Protein AF-0000000078810007 (afdb_homodimer)

Sequence (672 aa):
MSKPQITIKDIARELGVSPSTVSRALKDNPDISQETRNAVHTYAREHNYKPNALALNLRTSRSNTIGVIIPQLVHHFFSCVLSGIEETASQAGYNILVAQSNEKYEQEVKIVHSFQAARVCGVIASLAKDTSQYDHYQELLDNNIPIVFYDRICTGINTERVVVDDYAGSFSAVEYMIQTGCKRIFFYSAAPHLEISKNRRNGYLDAMKKYKIPVDESMIKLCDTREQAIAITPDILEREDRPDGFFAINDETASGILYSCKLVGLKVPDEVSICGFTDGAIAQSTDPKLTTVEQHGEEVGKSAIHILIDKIEENPNTKSANKIVRTNLVVRGTTKMSKPQITIKDIARELGVSPSTVSRALKDNPDISQETRNAVHTYAREHNYKPNALALNLRTSRSNTIGVIIPQLVHHFFSCVLSGIEETASQAGYNILVAQSNEKYEQEVKIVHSFQAARVCGVIASLAKDTSQYDHYQELLDNNIPIVFYDRICTGINTERVVVDDYAGSFSAVEYMIQTGCKRIFFYSAAPHLEISKNRRNGYLDAMKKYKIPVDESMIKLCDTREQAIAITPDILEREDRPDGFFAINDETASGILYSCKLVGLKVPDEVSICGFTDGAIAQSTDPKLTTVEQHGEEVGKSAIHILIDKIEENPNTKSANKIVRTNLVVRGTTK

Structure (mmCIF, N/CA/C/O backbone):
data_AF-0000000078810007-model_v1
#
loop_
_entity.id
_entity.type
_entity.pdbx_description
1 polymer 'HTH lacI-type domain-containing protein'
#
loop_
_atom_site.group_PDB
_atom_site.id
_atom_site.type_symbol
_atom_site.label_atom_id
_atom_site.label_alt_id
_atom_site.label_comp_id
_atom_site.label_asym_id
_atom_site.label_entity_id
_atom_site.label_seq_id
_atom_site.pdbx_PDB_ins_code
_atom_site.Cartn_x
_atom_site.Cartn_y
_atom_site.Cartn_z
_atom_site.occupancy
_atom_site.B_iso_or_equiv
_atom_site.auth_seq_id
_atom_site.auth_comp_id
_atom_site.auth_asym_id
_atom_site.auth_atom_id
_atom_site.pdbx_PDB_model_num
ATOM 1 N N . MET A 1 1 ? -22.734 36.719 15.43 1 28.27 1 MET A N 1
ATOM 2 C CA . MET A 1 1 ? -21.391 36.906 15.977 1 28.27 1 MET A CA 1
ATOM 3 C C . MET A 1 1 ? -20.812 35.594 16.5 1 28.27 1 MET A C 1
ATOM 5 O O . MET A 1 1 ? -21.422 34.938 17.344 1 28.27 1 MET A O 1
ATOM 9 N N . SER A 1 2 ? -20.078 34.906 15.727 1 35.31 2 SER A N 1
ATOM 10 C CA . SER A 1 2 ? -19.531 33.594 16.156 1 35.31 2 SER A CA 1
ATOM 11 C C . SER A 1 2 ? -18.859 33.719 17.516 1 35.31 2 SER A C 1
ATOM 13 O O . SER A 1 2 ? -18.141 34.688 17.781 1 35.31 2 SER A O 1
ATOM 15 N N . LYS A 1 3 ? -19.344 33.281 18.516 1 47.84 3 LYS A N 1
ATOM 16 C CA . LYS A 1 3 ? -18.875 33.406 19.891 1 47.84 3 LYS A CA 1
ATOM 17 C C . LYS A 1 3 ? -17.375 33.156 20 1 47.84 3 LYS A C 1
ATOM 19 O O . LYS A 1 3 ? -16.875 32.156 19.438 1 47.84 3 LYS A O 1
ATOM 24 N N . PRO A 1 4 ? -16.578 34.125 20.266 1 48.91 4 PRO A N 1
ATOM 25 C CA . PRO A 1 4 ? -15.133 33.938 20.406 1 48.91 4 PRO A CA 1
ATOM 26 C C . PRO A 1 4 ? -14.781 32.688 21.234 1 48.91 4 PRO A C 1
ATOM 28 O O . PRO A 1 4 ? -15.531 32.312 22.141 1 48.91 4 PRO A O 1
ATOM 31 N N . GLN A 1 5 ? -14.102 31.781 20.719 1 56.25 5 GLN A N 1
ATOM 32 C CA . GLN A 1 5 ? -13.641 30.609 21.484 1 56.25 5 GLN A CA 1
ATOM 33 C C . GLN A 1 5 ? -12.992 31.031 22.797 1 56.25 5 GLN A C 1
ATOM 35 O O . GLN A 1 5 ? -12.203 31.984 22.828 1 56.25 5 GLN A O 1
ATOM 40 N N . ILE A 1 6 ? -13.508 30.641 23.953 1 70.69 6 ILE A N 1
ATOM 41 C CA . ILE A 1 6 ? -12.992 30.922 25.281 1 70.69 6 ILE A CA 1
ATOM 42 C C . ILE A 1 6 ? -11.508 30.578 25.344 1 70.69 6 ILE A C 1
ATOM 44 O O . ILE A 1 6 ? -11.07 29.562 24.781 1 70.69 6 ILE A O 1
ATOM 48 N N . THR A 1 7 ? -10.617 31.5 25.719 1 72.56 7 THR A N 1
ATOM 49 C CA . THR A 1 7 ? -9.18 31.312 25.859 1 72.56 7 THR A CA 1
ATOM 50 C C . THR A 1 7 ? -8.797 31.047 27.312 1 72.56 7 THR A C 1
ATOM 52 O O . THR A 1 7 ? -9.641 31.125 28.203 1 72.56 7 THR A O 1
ATOM 55 N N . ILE A 1 8 ? -7.535 30.609 27.375 1 79.44 8 ILE A N 1
ATOM 56 C CA . ILE A 1 8 ? -6.992 30.422 28.719 1 79.44 8 ILE A CA 1
ATOM 57 C C . ILE A 1 8 ? -7.133 31.719 29.516 1 79.44 8 ILE A C 1
ATOM 59 O O . ILE A 1 8 ? -7.43 31.672 30.719 1 79.44 8 ILE A O 1
ATOM 63 N N . LYS A 1 9 ? -6.992 32.875 28.797 1 80 9 LYS A N 1
ATOM 64 C CA . LYS A 1 9 ? -7.09 34.156 29.469 1 80 9 LYS A CA 1
ATOM 65 C C . LYS A 1 9 ? -8.516 34.406 29.953 1 80 9 LYS A C 1
ATOM 67 O O . LYS A 1 9 ? -8.719 34.969 31.031 1 80 9 LYS A O 1
ATOM 72 N N . ASP A 1 10 ? -9.406 33.906 29.172 1 82 10 ASP A N 1
ATOM 73 C CA . ASP A 1 10 ? -10.805 34.062 29.562 1 82 10 ASP A CA 1
ATOM 74 C C . ASP A 1 10 ? -11.133 33.219 30.797 1 82 10 ASP A C 1
ATOM 76 O O . ASP A 1 10 ? -11.82 33.688 31.703 1 82 10 ASP A O 1
ATOM 80 N N . ILE A 1 11 ? -10.617 32.062 30.719 1 85.69 11 ILE A N 1
ATOM 81 C CA . ILE A 1 11 ? -10.828 31.156 31.844 1 85.69 11 ILE A CA 1
ATOM 82 C C . ILE A 1 11 ? -10.188 31.75 33.094 1 85.69 11 ILE A C 1
ATOM 84 O O . ILE A 1 11 ? -10.797 31.75 34.188 1 85.69 11 ILE A O 1
ATOM 88 N N . ALA A 1 12 ? -9.031 32.219 32.938 1 87.31 12 ALA A N 1
ATOM 89 C CA . ALA A 1 12 ? -8.289 32.844 34.031 1 87.31 12 ALA A CA 1
ATOM 90 C C . ALA A 1 12 ? -9.062 34 34.625 1 87.31 12 ALA A C 1
ATOM 92 O O . ALA A 1 12 ? -9.18 34.125 35.844 1 87.31 12 ALA A O 1
ATOM 93 N N . ARG A 1 13 ? -9.578 34.781 33.812 1 86.88 13 ARG A N 1
ATOM 94 C CA . ARG A 1 13 ? -10.336 35.969 34.219 1 86.88 13 ARG A CA 1
ATOM 95 C C . ARG A 1 13 ? -11.586 35.562 35 1 86.88 13 ARG A C 1
ATOM 97 O O . ARG A 1 13 ? -11.898 36.125 36.031 1 86.88 13 ARG A O 1
ATOM 104 N N . GLU A 1 14 ? -12.172 34.562 34.438 1 87.62 14 GLU A N 1
ATOM 105 C CA . GLU A 1 14 ? -13.438 34.125 35.031 1 87.62 14 GLU A CA 1
ATOM 106 C C . GLU A 1 14 ? -13.219 33.5 36.406 1 87.62 14 GLU A C 1
ATOM 108 O O . GLU A 1 14 ? -14.016 33.688 37.312 1 87.62 14 GLU A O 1
ATOM 113 N N . LEU A 1 15 ? -12.211 32.75 36.469 1 88.88 15 LEU A N 1
ATOM 114 C CA . LEU A 1 15 ? -11.977 31.984 37.719 1 88.88 15 LEU A CA 1
ATOM 115 C C . LEU A 1 15 ? -11.086 32.75 38.656 1 88.88 15 LEU A C 1
ATOM 117 O O . LEU A 1 15 ? -10.852 32.312 39.781 1 88.88 15 LEU A O 1
ATOM 121 N N . GLY A 1 16 ? -10.617 33.906 38.219 1 89.44 16 GLY A N 1
ATOM 122 C CA . GLY A 1 16 ? -9.797 34.781 39.062 1 89.44 16 GLY A CA 1
ATOM 123 C C . GLY A 1 16 ? -8.422 34.188 39.344 1 89.44 16 GLY A C 1
ATOM 124 O O . GLY A 1 16 ? -7.902 34.312 40.469 1 89.44 16 GLY A O 1
ATOM 125 N N . VAL A 1 17 ? -7.926 33.438 38.438 1 88.25 17 VAL A N 1
ATOM 126 C CA . VAL A 1 17 ? -6.582 32.875 38.562 1 88.25 17 VAL A CA 1
ATOM 127 C C . VAL A 1 17 ? -5.734 33.312 37.375 1 88.25 17 VAL A C 1
ATOM 129 O O . VAL A 1 17 ? -6.246 33.938 36.438 1 88.25 17 VAL A O 1
ATOM 132 N N . SER A 1 18 ? -4.414 33.188 37.469 1 83.38 18 SER A N 1
ATOM 133 C CA . SER A 1 18 ? -3.535 33.562 36.375 1 8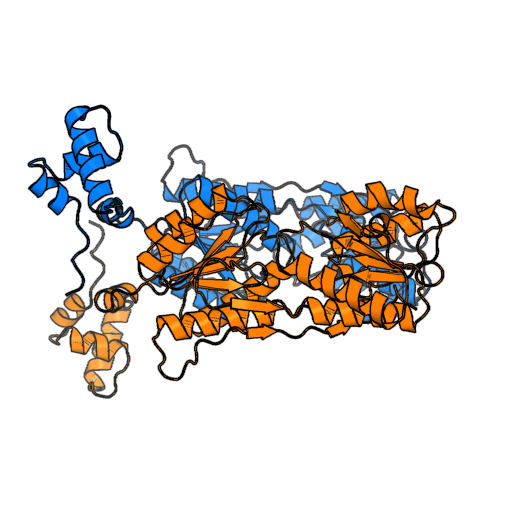3.38 18 SER A CA 1
ATOM 134 C C . SER A 1 18 ? -3.68 32.625 35.188 1 83.38 18 SER A C 1
ATOM 136 O O . SER A 1 18 ? -4.059 31.469 35.375 1 83.38 18 SER A O 1
ATOM 138 N N . PRO A 1 19 ? -3.371 33.094 33.969 1 83.5 19 PRO A N 1
ATOM 139 C CA . PRO A 1 19 ? -3.391 32.188 32.781 1 83.5 19 PRO A CA 1
ATOM 140 C C . PRO A 1 19 ? -2.441 31 32.938 1 83.5 19 PRO A C 1
ATOM 142 O O . PRO A 1 19 ? -2.764 29.891 32.5 1 83.5 19 PRO A O 1
ATOM 145 N N . SER A 1 20 ? -1.337 31.25 33.656 1 81.06 20 SER A N 1
ATOM 146 C CA . SER A 1 20 ? -0.39 30.172 33.906 1 81.06 20 SER A CA 1
ATOM 147 C C . SER A 1 20 ? -1 29.109 34.844 1 81.06 20 SER A C 1
ATOM 149 O O . SER A 1 20 ? -0.786 27.922 34.625 1 81.06 20 SER A O 1
ATOM 151 N N . THR A 1 21 ? -1.741 29.531 35.719 1 82.75 21 THR A N 1
ATOM 152 C CA . THR A 1 21 ? -2.406 28.625 36.656 1 82.75 21 THR A CA 1
ATOM 153 C C . THR A 1 21 ? -3.461 27.797 35.938 1 82.75 21 THR A C 1
ATOM 155 O O . THR A 1 21 ? -3.588 26.594 36.188 1 82.75 21 THR A O 1
ATOM 158 N N . VAL A 1 22 ? -4.176 28.422 35 1 84.62 22 VAL A N 1
ATOM 159 C CA . VAL A 1 22 ? -5.176 27.703 34.188 1 84.62 22 VAL A CA 1
ATOM 160 C C . VAL A 1 22 ? -4.496 26.641 33.344 1 84.62 22 VAL A C 1
ATOM 162 O O . VAL A 1 22 ? -4.938 25.484 33.312 1 84.62 22 VAL A O 1
ATOM 165 N N . SER A 1 23 ? -3.438 26.984 32.75 1 80.06 23 SER A N 1
ATOM 166 C CA . SER A 1 23 ? -2.693 26.078 31.875 1 80.06 23 SER A CA 1
ATOM 167 C C . SER A 1 23 ? -2.184 24.859 32.656 1 80.06 23 SER A C 1
ATOM 169 O O . SER A 1 23 ? -2.332 23.719 32.219 1 80.06 23 SER A O 1
ATOM 171 N N . ARG A 1 24 ? -1.684 25.172 33.812 1 79.88 24 ARG A N 1
ATOM 172 C CA . ARG A 1 24 ? -1.142 24.109 34.656 1 79.88 24 ARG A CA 1
ATOM 173 C C . ARG A 1 24 ? -2.258 23.25 35.25 1 79.88 24 ARG A C 1
ATOM 175 O O . ARG A 1 24 ? -2.105 22.031 35.375 1 79.88 24 ARG A O 1
ATOM 182 N N . ALA A 1 25 ? -3.326 23.828 35.469 1 84 25 ALA A N 1
ATOM 183 C CA . ALA A 1 25 ? -4.473 23.094 36 1 84 25 ALA A CA 1
ATOM 184 C C . ALA A 1 25 ? -5.055 22.156 34.969 1 84 25 ALA A C 1
ATOM 186 O O . ALA A 1 25 ? -5.398 21 35.281 1 84 25 ALA A O 1
ATOM 187 N N . LEU A 1 26 ? -5.062 22.609 33.75 1 80.88 26 LEU A N 1
ATOM 188 C CA . LEU A 1 26 ? -5.617 21.812 32.656 1 80.88 26 LEU A CA 1
ATOM 189 C C . LEU A 1 26 ? -4.742 20.594 32.375 1 80.88 26 LEU A C 1
ATOM 191 O O . LEU A 1 26 ? -5.234 19.562 31.922 1 80.88 26 LEU A O 1
ATOM 195 N N . LYS A 1 27 ? -3.42 20.688 32.781 1 75.69 27 LYS A N 1
ATOM 196 C CA . LYS A 1 27 ? -2.459 19.594 32.625 1 75.69 27 LYS A CA 1
ATOM 197 C C . LYS A 1 27 ? -2.326 18.781 33.906 1 75.69 27 LYS A C 1
ATOM 199 O O . LYS A 1 27 ? -1.362 18.031 34.062 1 75.69 27 LYS A O 1
ATOM 204 N N . ASP A 1 28 ? -3.145 19.094 34.75 1 79.94 28 ASP A N 1
ATOM 205 C CA . ASP A 1 28 ? -3.225 18.406 36.062 1 79.94 28 ASP A CA 1
ATOM 206 C C . ASP A 1 28 ? -1.906 18.516 36.812 1 79.94 28 ASP A C 1
ATOM 208 O O . ASP A 1 28 ? -1.461 17.562 37.438 1 79.94 28 ASP A O 1
ATOM 212 N N . ASN A 1 29 ? -1.284 19.625 36.719 1 78.81 29 ASN A N 1
ATOM 213 C CA . ASN A 1 29 ? -0.06 19.891 37.469 1 78.81 29 ASN A CA 1
ATOM 214 C C . ASN A 1 29 ? -0.282 19.75 39 1 78.81 29 ASN A C 1
ATOM 216 O O . ASN A 1 29 ? -1.174 20.391 39.531 1 78.81 29 ASN A O 1
ATOM 220 N N . PRO A 1 30 ? 0.448 18.969 39.594 1 81.19 30 PRO A N 1
ATOM 221 C CA . PRO A 1 30 ? 0.241 18.703 41.031 1 81.19 30 PRO A CA 1
ATOM 222 C C . PRO A 1 30 ? 0.468 19.938 41.906 1 81.19 30 PRO A C 1
ATOM 224 O O . PRO A 1 30 ? 0.004 19.984 43.031 1 81.19 30 PRO A O 1
ATOM 227 N N . ASP A 1 31 ? 1.117 20.875 41.438 1 83 31 ASP A N 1
ATOM 228 C CA . ASP A 1 31 ? 1.417 22.078 42.25 1 83 31 ASP A CA 1
ATOM 229 C C . ASP A 1 31 ? 0.19 22.969 42.344 1 83 31 ASP A C 1
ATOM 231 O O . ASP A 1 31 ? 0.184 23.922 43.156 1 83 31 ASP A O 1
ATOM 235 N N . ILE A 1 32 ? -0.771 22.672 41.594 1 84.94 32 ILE A N 1
ATOM 236 C CA . ILE A 1 32 ? -2.016 23.422 41.625 1 84.94 32 ILE A CA 1
ATOM 237 C C . ILE A 1 32 ? -3.023 22.719 42.531 1 84.94 32 ILE A C 1
ATOM 239 O O . ILE A 1 32 ? -3.148 21.5 42.5 1 84.94 32 ILE A O 1
ATOM 243 N N . SER A 1 33 ? -3.672 23.469 43.438 1 88.06 33 SER A N 1
ATOM 244 C CA . SER A 1 33 ? -4.617 22.891 44.406 1 88.06 33 SER A CA 1
ATOM 245 C C . SER A 1 33 ? -5.719 22.109 43.688 1 88.06 33 SER A C 1
ATOM 247 O O . SER A 1 33 ? -6.102 22.453 42.562 1 88.06 33 SER A O 1
ATOM 249 N N . GLN A 1 34 ? -6.188 21.125 44.281 1 88.06 34 GLN A N 1
ATOM 250 C CA . GLN A 1 34 ? -7.234 20.281 43.719 1 88.06 34 GLN A CA 1
ATOM 251 C C . GLN A 1 34 ? -8.492 21.094 43.406 1 88.06 34 GLN A C 1
ATOM 253 O O . GLN A 1 34 ? -9.164 20.859 42.406 1 88.06 34 GLN A O 1
ATOM 258 N N . GLU A 1 35 ? -8.781 21.969 44.312 1 86.75 35 GLU A N 1
ATOM 259 C CA . GLU A 1 35 ? -9.953 22.812 44.156 1 86.75 35 GLU A CA 1
ATOM 260 C C . GLU A 1 35 ? -9.867 23.641 42.844 1 86.75 35 GLU A C 1
ATOM 262 O O . GLU A 1 35 ? -10.836 23.703 42.094 1 86.75 35 GLU A O 1
ATOM 267 N N . THR A 1 36 ? -8.703 24.188 42.594 1 88.81 36 THR A N 1
ATOM 268 C CA . THR A 1 36 ? -8.492 25 41.406 1 88.81 36 THR A CA 1
ATOM 269 C C . THR A 1 36 ? -8.523 24.156 40.156 1 88.81 36 THR A C 1
ATOM 271 O O . THR A 1 36 ? -9.109 24.547 39.156 1 88.81 36 THR A O 1
ATOM 274 N N . ARG A 1 37 ? -7.953 23.047 40.156 1 89.12 37 ARG A N 1
ATOM 275 C CA . ARG A 1 37 ? -7.961 22.125 39.031 1 89.12 37 ARG A CA 1
ATOM 276 C C . ARG A 1 37 ? -9.383 21.734 38.625 1 89.12 37 ARG A C 1
ATOM 278 O O . ARG A 1 37 ? -9.75 21.781 37.469 1 89.12 37 ARG A O 1
ATOM 285 N N . ASN A 1 38 ? -10.133 21.422 39.688 1 88.25 38 ASN A N 1
ATOM 286 C CA . ASN A 1 38 ? -11.523 21.031 39.469 1 88.25 38 ASN A CA 1
ATOM 287 C C . ASN A 1 38 ? -12.32 22.172 38.844 1 88.25 38 ASN A C 1
ATOM 289 O O . ASN A 1 38 ? -13.109 21.953 37.938 1 88.25 38 ASN A O 1
ATOM 293 N N . ALA A 1 39 ? -12.156 23.344 39.406 1 87.56 39 ALA A N 1
ATOM 294 C CA . ALA A 1 39 ? -12.875 24.516 38.906 1 87.56 39 ALA A CA 1
ATOM 295 C C . ALA A 1 39 ? -12.539 24.797 37.438 1 87.56 39 ALA A C 1
ATOM 297 O O . ALA A 1 39 ? -13.422 25.078 36.625 1 87.56 39 ALA A O 1
ATOM 298 N N . VAL A 1 40 ? -11.242 24.656 37.125 1 87.75 40 VAL A N 1
ATOM 299 C CA . VAL A 1 40 ? -10.773 24.906 35.75 1 87.75 40 VAL A CA 1
ATOM 300 C C . VAL A 1 40 ? -11.344 23.859 34.812 1 87.75 40 VAL A C 1
ATOM 302 O O . VAL A 1 40 ? -11.859 24.203 33.75 1 87.75 40 VAL A O 1
ATOM 305 N N . HIS A 1 41 ? -11.289 22.656 35.219 1 85 41 HIS A N 1
ATOM 306 C CA . HIS A 1 41 ? -11.797 21.578 34.375 1 85 41 HIS A CA 1
ATOM 307 C C . HIS A 1 41 ? -13.305 21.688 34.188 1 85 41 HIS A C 1
ATOM 309 O O . HIS A 1 41 ? -13.82 21.453 33.094 1 85 41 HIS A O 1
ATOM 315 N N . THR A 1 42 ? -14 21.953 35.312 1 84 42 THR A N 1
ATOM 316 C CA . THR A 1 42 ? -15.445 22.125 35.25 1 84 42 THR A CA 1
ATOM 317 C C . THR A 1 42 ? -15.82 23.25 34.281 1 84 42 THR A C 1
ATOM 319 O O . THR A 1 42 ? -16.688 23.078 33.406 1 84 42 THR A O 1
ATOM 322 N N . TYR A 1 43 ? -15.133 24.375 34.344 1 83.69 43 TYR A N 1
ATOM 323 C CA . TYR A 1 43 ? -15.391 25.516 33.5 1 83.69 43 TYR A CA 1
ATOM 324 C C . TYR A 1 43 ? -15.078 25.172 32.031 1 83.69 43 TYR A C 1
ATOM 326 O O . TYR A 1 43 ? -15.836 25.516 31.125 1 83.69 43 TYR A O 1
ATOM 334 N N . ALA A 1 44 ? -13.961 24.531 31.859 1 79.75 44 ALA A N 1
ATOM 335 C CA . ALA A 1 44 ? -13.539 24.156 30.516 1 79.75 44 ALA A CA 1
ATOM 336 C C . ALA A 1 44 ? -14.562 23.219 29.859 1 79.75 44 ALA A C 1
ATOM 338 O O . ALA A 1 44 ? -14.891 23.391 28.688 1 79.75 44 ALA A O 1
ATOM 339 N N . ARG A 1 45 ? -15.008 22.312 30.609 1 76.19 45 ARG A N 1
ATOM 340 C CA . ARG A 1 45 ? -16.016 21.375 30.141 1 76.19 45 ARG A CA 1
ATOM 341 C C . ARG A 1 45 ? -17.328 22.094 29.828 1 76.19 45 ARG A C 1
ATOM 343 O O . ARG A 1 45 ? -17.953 21.828 28.797 1 76.19 45 ARG A O 1
ATOM 350 N N . GLU A 1 46 ? -17.75 22.953 30.75 1 76.56 46 GLU A N 1
ATOM 351 C CA . GLU A 1 46 ? -19.016 23.656 30.609 1 76.56 46 GLU A CA 1
ATOM 352 C C . GLU A 1 46 ? -19.016 24.578 29.391 1 76.56 46 GLU A C 1
ATOM 354 O O . GLU A 1 46 ? -20.062 24.812 28.781 1 76.56 46 GLU A O 1
ATOM 359 N N . HIS A 1 47 ? -17.766 24.984 29.109 1 74.56 47 HIS A N 1
ATOM 360 C CA . HIS A 1 47 ? -17.688 25.938 28.016 1 74.56 47 HIS A CA 1
ATOM 361 C C . HIS A 1 47 ? -17 25.328 26.812 1 74.56 47 HIS A C 1
ATOM 363 O O . HIS A 1 47 ? -16.594 26.047 25.891 1 74.56 47 HIS A O 1
ATOM 369 N N . ASN A 1 48 ? -16.844 24.031 26.953 1 68.69 48 ASN A N 1
ATOM 370 C CA . ASN A 1 48 ? -16.266 23.25 25.875 1 68.69 48 ASN A CA 1
ATOM 371 C C . ASN A 1 48 ? -14.898 23.781 25.469 1 68.69 48 ASN A C 1
ATOM 373 O O . ASN A 1 48 ? -14.625 23.953 24.281 1 68.69 48 ASN A O 1
ATOM 377 N N . TYR A 1 49 ? -14.227 24.203 26.547 1 65.06 49 TYR A N 1
ATOM 378 C CA . TYR A 1 49 ? -12.867 24.672 26.297 1 65.06 49 TYR A CA 1
ATOM 379 C C . TYR A 1 49 ? -11.891 23.516 26.234 1 65.06 49 TYR A C 1
ATOM 381 O O . TYR A 1 49 ? -11.852 22.672 27.125 1 65.06 49 TYR A O 1
ATOM 389 N N . LYS A 1 50 ? -11.344 23.328 25.156 1 61.38 50 LYS A N 1
ATOM 390 C CA . LYS A 1 50 ? -10.219 22.406 25.047 1 61.38 50 LYS A CA 1
ATOM 391 C C . LYS A 1 50 ? -8.906 23.172 24.844 1 61.38 50 LYS A C 1
ATOM 393 O O . LYS A 1 50 ? -8.828 24.094 24.031 1 61.38 50 LYS A O 1
ATOM 398 N N . PRO A 1 51 ? -8.031 23.016 25.844 1 52 51 PRO A N 1
ATOM 399 C CA . PRO A 1 51 ? -6.75 23.688 25.641 1 52 51 PRO A CA 1
ATOM 400 C C . PRO A 1 51 ? -6.223 23.531 24.219 1 52 51 PRO A C 1
ATOM 402 O O . PRO A 1 51 ? -6.293 22.453 23.641 1 52 51 PRO A O 1
ATOM 405 N N . ASN A 1 52 ? -6.391 24.531 23.484 1 44.91 52 ASN A N 1
ATOM 406 C CA . ASN A 1 52 ? -5.859 24.5 22.125 1 44.91 52 ASN A CA 1
ATOM 407 C C . ASN A 1 52 ? -4.387 24.094 22.094 1 44.91 52 ASN A C 1
ATOM 409 O O . ASN A 1 52 ? -3.549 24.781 22.688 1 44.91 52 ASN A O 1
ATOM 413 N N . ALA A 1 53 ? -4.074 22.984 22 1 43 53 ALA A N 1
ATOM 414 C CA . ALA A 1 53 ? -2.68 22.594 21.844 1 43 53 ALA A CA 1
ATOM 415 C C . ALA A 1 53 ? -1.904 23.609 21.031 1 43 53 ALA A C 1
ATOM 417 O O . ALA A 1 53 ? -0.714 23.828 21.266 1 43 53 ALA A O 1
ATOM 418 N N . LEU A 1 54 ? -2.49 24.219 20.094 1 40.62 54 LEU A N 1
ATOM 419 C CA . LEU A 1 54 ? -1.834 25.234 19.281 1 40.62 54 LEU A CA 1
ATOM 420 C C . LEU A 1 54 ? -1.51 26.484 20.109 1 40.62 54 LEU A C 1
ATOM 422 O O . LEU A 1 54 ? -0.474 27.109 19.906 1 40.62 54 LEU A O 1
ATOM 426 N N . ALA A 1 55 ? -2.332 27.031 21.078 1 41.09 55 ALA A N 1
ATOM 427 C CA . ALA A 1 55 ? -2.055 28.188 21.938 1 41.09 55 ALA A CA 1
ATOM 428 C C . ALA A 1 55 ? -0.948 27.875 22.938 1 41.09 55 ALA A C 1
ATOM 430 O O . ALA A 1 55 ? -0.176 28.75 23.312 1 41.09 55 ALA A O 1
ATOM 431 N N . LEU A 1 56 ? -0.997 26.688 23.453 1 39.91 56 LEU A N 1
ATOM 432 C CA . LEU A 1 56 ? 0.197 26.344 24.219 1 39.91 56 LEU A CA 1
ATOM 433 C C . LEU A 1 56 ? 1.438 26.375 23.328 1 39.91 56 LEU A C 1
ATOM 435 O O . LEU A 1 56 ? 2.52 26.75 23.781 1 39.91 56 LEU A O 1
ATOM 439 N N . ASN A 1 57 ? 1.246 25.844 22.172 1 38.56 57 ASN A N 1
ATOM 440 C CA . ASN A 1 57 ? 2.361 25.859 21.234 1 38.56 57 ASN A CA 1
ATOM 441 C C . ASN A 1 57 ? 2.66 27.281 20.766 1 38.56 57 ASN A C 1
ATOM 443 O O . ASN A 1 57 ? 3.566 27.5 19.953 1 38.56 57 ASN A O 1
ATOM 447 N N . LEU A 1 58 ? 1.773 28.172 20.969 1 36.78 58 LEU A N 1
ATOM 448 C CA . LEU A 1 58 ? 2.191 29.516 20.578 1 36.78 58 LEU A CA 1
ATOM 449 C C . LEU A 1 58 ? 3.473 29.922 21.312 1 36.78 58 LEU A C 1
ATOM 451 O O . LEU A 1 58 ? 4.227 30.766 20.828 1 36.78 58 LEU A O 1
ATOM 455 N N . ARG A 1 59 ? 3.445 29.734 22.562 1 37.78 59 ARG A N 1
ATOM 456 C CA . ARG A 1 59 ? 4.742 30.094 23.125 1 37.78 59 ARG A CA 1
ATOM 457 C C . ARG A 1 59 ? 5.855 29.234 22.547 1 37.78 59 ARG A C 1
ATOM 459 O O . ARG A 1 59 ? 7 29.672 22.438 1 37.78 59 ARG A O 1
ATOM 466 N N . THR A 1 60 ? 5.781 27.844 22.609 1 41.78 60 THR A N 1
ATOM 467 C CA . THR A 1 60 ? 6.844 27.109 21.922 1 41.78 60 THR A CA 1
ATOM 468 C C . THR A 1 60 ? 6.535 26.953 20.438 1 41.78 60 THR A C 1
ATOM 470 O O . THR A 1 60 ? 5.543 26.328 20.062 1 41.78 60 THR A O 1
ATOM 473 N N . SER A 1 61 ? 6.641 27.906 19.625 1 50.81 61 SER A N 1
ATOM 474 C CA . SER A 1 61 ? 6.645 28.25 18.203 1 50.81 61 SER A CA 1
ATOM 475 C C . SER A 1 61 ? 6.848 27.016 17.328 1 50.81 61 SER A C 1
ATOM 477 O O . SER A 1 61 ? 6.863 27.125 16.094 1 50.81 61 SER A O 1
ATOM 479 N N . ARG A 1 62 ? 7.07 25.844 17.938 1 62.03 62 ARG A N 1
ATOM 480 C CA . ARG A 1 62 ? 7.562 24.812 17.016 1 62.03 62 ARG A CA 1
ATOM 481 C C . ARG A 1 62 ? 6.422 23.938 16.516 1 62.03 62 ARG A C 1
ATOM 483 O O . ARG A 1 62 ? 5.578 23.5 17.297 1 62.03 62 ARG A O 1
ATOM 490 N N . SER A 1 63 ? 6.145 23.875 15.32 1 84.06 63 SER A N 1
ATOM 491 C CA . SER A 1 63 ? 5.227 22.953 14.641 1 84.06 63 SER A CA 1
ATOM 492 C C . SER A 1 63 ? 5.48 21.516 15.055 1 84.06 63 SER A C 1
ATOM 494 O O . SER A 1 63 ? 6.629 21.125 15.273 1 84.06 63 SER A O 1
ATOM 496 N N . ASN A 1 64 ? 4.441 20.75 15.398 1 92.75 64 ASN A N 1
ATOM 497 C CA . ASN A 1 64 ? 4.566 19.312 15.641 1 92.75 64 ASN A CA 1
ATOM 498 C C . ASN A 1 64 ? 4.215 18.5 14.398 1 92.75 64 ASN A C 1
ATOM 500 O O . ASN A 1 64 ? 3.715 17.375 14.508 1 92.75 64 ASN A O 1
ATOM 504 N N . THR A 1 65 ? 4.398 19.094 13.266 1 96 65 THR A N 1
ATOM 505 C CA . THR A 1 65 ? 4.07 18.438 12.008 1 96 65 THR A CA 1
ATOM 506 C C . THR A 1 65 ? 5.34 18.078 11.234 1 96 65 THR A C 1
ATOM 508 O O . THR A 1 65 ? 6.227 18.922 11.07 1 96 65 THR A O 1
ATOM 511 N N . ILE A 1 66 ? 5.434 16.844 10.867 1 98.06 66 ILE A N 1
ATOM 512 C CA . ILE A 1 66 ? 6.566 16.328 10.109 1 98.06 66 ILE A CA 1
ATOM 513 C C . ILE A 1 66 ? 6.129 16.016 8.68 1 98.06 66 ILE A C 1
ATOM 515 O O . ILE A 1 66 ? 5.043 15.461 8.469 1 98.06 66 ILE A O 1
ATOM 519 N N . GLY A 1 67 ? 6.902 16.438 7.684 1 98.56 67 GLY A N 1
ATOM 520 C CA . GLY A 1 67 ? 6.648 16.078 6.297 1 98.56 67 GLY A CA 1
ATOM 521 C C . GLY A 1 67 ? 7.293 14.773 5.879 1 98.56 67 GLY A C 1
ATOM 522 O O . GLY A 1 67 ? 8.445 14.5 6.238 1 98.56 67 GLY A O 1
ATOM 523 N N . VAL A 1 68 ? 6.535 13.953 5.191 1 98.81 68 VAL A N 1
ATOM 524 C CA . VAL A 1 68 ? 7.055 12.695 4.656 1 98.81 68 VAL A CA 1
ATOM 525 C C . VAL A 1 68 ? 6.871 12.664 3.143 1 98.81 68 VAL A C 1
ATOM 527 O O . VAL A 1 68 ? 5.75 12.789 2.643 1 98.81 68 VAL A O 1
ATOM 530 N N . ILE A 1 69 ? 7.965 12.516 2.41 1 98.69 69 ILE A N 1
ATOM 531 C CA . ILE A 1 69 ? 7.941 12.406 0.955 1 98.69 69 ILE A CA 1
ATOM 532 C C . ILE A 1 69 ? 8.109 10.945 0.544 1 98.69 69 ILE A C 1
ATOM 534 O O . ILE A 1 69 ? 9.109 10.312 0.885 1 98.69 69 ILE A O 1
ATOM 538 N N . ILE A 1 70 ? 7.137 10.484 -0.15 1 98.06 70 ILE A N 1
ATOM 539 C CA . ILE A 1 70 ? 7.086 9.094 -0.596 1 98.06 70 ILE A CA 1
ATOM 540 C C . ILE A 1 70 ? 7.109 9.039 -2.121 1 98.06 70 ILE A C 1
ATOM 542 O O . ILE A 1 70 ? 6.359 9.758 -2.785 1 98.06 70 ILE A O 1
ATOM 546 N N . PRO A 1 71 ? 7.922 8.125 -2.73 1 97 71 PRO A N 1
ATOM 547 C CA . PRO A 1 71 ? 7.934 8.031 -4.191 1 97 71 PRO A CA 1
ATOM 548 C C . PRO A 1 71 ? 6.602 7.551 -4.766 1 97 71 PRO A C 1
ATOM 550 O O . PRO A 1 71 ? 6.117 8.102 -5.754 1 97 71 PRO A O 1
ATOM 553 N N . GLN A 1 72 ? 6.098 6.5 -4.125 1 96 72 GLN A N 1
ATOM 554 C CA . GLN A 1 72 ? 4.82 5.926 -4.539 1 96 72 GLN A CA 1
ATOM 555 C C . GLN A 1 72 ? 4.035 5.41 -3.338 1 96 72 GLN A C 1
ATOM 557 O O . GLN A 1 72 ? 4.531 4.582 -2.574 1 96 72 GLN A O 1
ATOM 562 N N . LEU A 1 73 ? 2.791 5.859 -3.275 1 96.44 73 LEU A N 1
ATOM 563 C CA . LEU A 1 73 ? 1.952 5.414 -2.168 1 96.44 73 LEU A CA 1
ATOM 564 C C . LEU A 1 73 ? 1.486 3.977 -2.385 1 96.44 73 LEU A C 1
ATOM 566 O O . LEU A 1 73 ? 1.396 3.199 -1.433 1 96.44 73 LEU A O 1
ATOM 570 N N . VAL A 1 74 ? 1.265 3.701 -3.693 1 94.5 74 VAL A N 1
ATOM 571 C CA . VAL A 1 74 ? 0.801 2.352 -4.008 1 94.5 74 VAL A CA 1
ATOM 572 C C . VAL A 1 74 ? 1.999 1.443 -4.273 1 94.5 74 VAL A C 1
ATOM 574 O O . VAL A 1 74 ? 2.221 1.017 -5.41 1 94.5 74 VAL A O 1
ATOM 577 N N . HIS A 1 75 ? 2.725 1.183 -3.301 1 93.56 75 HIS A N 1
ATOM 578 C CA . HIS A 1 75 ? 3.918 0.346 -3.273 1 93.56 75 HIS A CA 1
ATOM 579 C C . HIS A 1 75 ? 4.133 -0.265 -1.893 1 93.56 75 HIS A C 1
ATOM 581 O O . HIS A 1 75 ? 4.18 0.454 -0.892 1 93.56 75 HIS A O 1
ATOM 587 N N . HIS A 1 76 ? 4.277 -1.545 -1.858 1 94 76 HIS A N 1
ATOM 588 C CA . HIS A 1 76 ? 4.285 -2.273 -0.595 1 94 76 HIS A CA 1
ATOM 589 C C . HIS A 1 76 ? 5.367 -1.744 0.339 1 94 76 HIS A C 1
ATOM 591 O O . HIS A 1 76 ? 5.098 -1.443 1.504 1 94 76 HIS A O 1
ATOM 597 N N . PHE A 1 77 ? 6.609 -1.649 -0.119 1 95.88 77 PHE A N 1
ATOM 598 C CA . PHE A 1 77 ? 7.727 -1.235 0.721 1 95.88 77 PHE A CA 1
ATOM 599 C C . PHE A 1 77 ? 7.473 0.144 1.317 1 95.88 77 PHE A C 1
ATOM 601 O O . PHE A 1 77 ? 7.602 0.336 2.529 1 95.88 77 PHE A O 1
ATOM 608 N N . PHE A 1 78 ? 7.07 1.096 0.522 1 97.56 78 PHE A N 1
ATOM 609 C CA . PHE A 1 78 ? 6.895 2.469 0.976 1 97.56 78 PHE A CA 1
ATOM 610 C C . PHE A 1 78 ? 5.695 2.58 1.911 1 97.56 78 PHE A C 1
ATOM 612 O O . PHE A 1 78 ? 5.699 3.389 2.842 1 97.56 78 PHE A O 1
ATOM 619 N N . SER A 1 79 ? 4.684 1.81 1.626 1 97.44 79 SER A N 1
ATOM 620 C CA . SER A 1 79 ? 3.545 1.807 2.539 1 97.44 79 SER A CA 1
ATOM 621 C C . SER A 1 79 ? 3.941 1.289 3.918 1 97.44 79 SER A C 1
ATOM 623 O O . SER A 1 79 ? 3.457 1.785 4.938 1 97.44 79 SER A O 1
ATOM 625 N N . CYS A 1 80 ? 4.781 0.263 3.957 1 97.81 80 CYS A N 1
ATOM 626 C CA . CYS A 1 80 ? 5.289 -0.253 5.223 1 97.81 80 CYS A CA 1
ATOM 627 C C . CYS A 1 80 ? 6.105 0.804 5.953 1 97.81 80 CYS A C 1
ATOM 629 O O . CYS A 1 80 ? 5.973 0.967 7.168 1 97.81 80 CYS A O 1
ATOM 631 N N . VAL A 1 81 ? 6.945 1.461 5.191 1 98.56 81 VAL A N 1
ATOM 632 C CA . VAL A 1 81 ? 7.762 2.523 5.77 1 98.56 81 VAL A CA 1
ATOM 633 C C . VAL A 1 81 ? 6.859 3.592 6.383 1 98.56 81 VAL A C 1
ATOM 635 O O . VAL A 1 81 ? 7.059 4 7.527 1 98.56 81 VAL A O 1
ATOM 638 N N . LEU A 1 82 ? 5.879 3.988 5.594 1 98.56 82 LEU A N 1
ATOM 639 C CA . LEU A 1 82 ? 4.953 5.016 6.059 1 98.56 82 LEU A CA 1
ATOM 640 C C . LEU A 1 82 ? 4.215 4.562 7.312 1 98.56 82 LEU A C 1
ATOM 642 O O . LEU A 1 82 ? 3.979 5.359 8.219 1 98.56 82 LEU A O 1
ATOM 646 N N . SER A 1 83 ? 3.836 3.328 7.324 1 98.44 83 SER A N 1
ATOM 647 C CA . SER A 1 83 ? 3.168 2.77 8.492 1 98.44 83 SER A CA 1
ATOM 648 C C . SER A 1 83 ? 4.047 2.875 9.734 1 98.44 83 SER A C 1
ATOM 650 O O . SER A 1 83 ? 3.582 3.287 10.805 1 98.44 83 SER A O 1
ATOM 652 N N . GLY A 1 84 ? 5.297 2.504 9.609 1 98.56 84 GLY A N 1
ATOM 653 C CA . GLY A 1 84 ? 6.234 2.621 10.711 1 98.56 84 GLY A CA 1
ATOM 654 C C . GLY A 1 84 ? 6.438 4.051 11.18 1 98.56 84 GLY A C 1
ATOM 655 O O . GLY A 1 84 ? 6.48 4.32 12.383 1 98.56 84 GLY A O 1
ATOM 656 N N . ILE A 1 85 ? 6.527 4.961 10.188 1 98.69 85 ILE A N 1
ATOM 657 C CA . ILE A 1 85 ? 6.695 6.379 10.492 1 98.69 85 ILE A CA 1
ATOM 658 C C . ILE A 1 85 ? 5.473 6.883 11.258 1 98.69 85 ILE A C 1
ATOM 660 O O . ILE A 1 85 ? 5.613 7.492 12.328 1 98.69 85 ILE A O 1
ATOM 664 N N . GLU A 1 86 ? 4.297 6.613 10.703 1 98.38 86 GLU A N 1
ATOM 665 C CA . GLU A 1 86 ? 3.055 7.164 11.242 1 98.38 86 GLU A CA 1
ATOM 666 C C . GLU A 1 86 ? 2.797 6.652 12.656 1 98.38 86 GLU A C 1
ATOM 668 O O . GLU A 1 86 ? 2.475 7.434 13.555 1 98.38 86 GLU A O 1
ATOM 673 N N . GLU A 1 87 ? 2.973 5.395 12.867 1 97.12 87 GLU A N 1
ATOM 674 C CA . GLU A 1 87 ? 2.713 4.805 14.18 1 97.12 87 GLU A CA 1
ATOM 675 C C . GLU A 1 87 ? 3.633 5.398 15.242 1 97.12 87 GLU A C 1
ATOM 677 O O . GLU A 1 87 ? 3.176 5.797 16.312 1 97.12 87 GLU A O 1
ATOM 682 N N . THR A 1 88 ? 4.879 5.496 14.93 1 97.56 88 THR A N 1
ATOM 683 C CA . THR A 1 88 ? 5.871 6.004 15.867 1 97.56 88 THR A CA 1
ATOM 684 C C . THR A 1 88 ? 5.68 7.5 16.094 1 97.56 88 THR A C 1
ATOM 686 O O . THR A 1 88 ? 5.758 7.977 17.234 1 97.56 88 THR A O 1
ATOM 689 N N . ALA A 1 89 ? 5.449 8.258 15.031 1 97.62 89 ALA A N 1
ATOM 690 C CA . ALA A 1 89 ? 5.207 9.695 15.141 1 97.62 89 ALA A CA 1
ATOM 691 C C . ALA A 1 89 ? 3.984 9.984 16.016 1 97.62 89 ALA A C 1
ATOM 693 O O . ALA A 1 89 ? 4.02 10.867 16.875 1 97.62 89 ALA A O 1
ATOM 694 N N . SER A 1 90 ? 2.941 9.227 15.758 1 95.88 90 SER A N 1
ATOM 695 C CA . SER A 1 90 ? 1.705 9.406 16.516 1 95.88 90 SER A CA 1
ATOM 696 C C . SER A 1 90 ? 1.929 9.172 18 1 95.88 90 SER A C 1
ATOM 698 O O . SER A 1 90 ? 1.447 9.945 18.828 1 95.88 90 SER A O 1
ATOM 700 N N . GLN A 1 91 ? 2.66 8.18 18.328 1 94.81 91 GLN A N 1
ATOM 701 C CA . GLN A 1 91 ? 2.961 7.863 19.719 1 94.81 91 GLN A CA 1
ATOM 702 C C . GLN A 1 91 ? 3.771 8.977 20.375 1 94.81 91 GLN A C 1
ATOM 704 O O . GLN A 1 91 ? 3.645 9.219 21.578 1 94.81 91 GLN A O 1
ATOM 709 N N . ALA A 1 92 ? 4.551 9.695 19.578 1 95.12 92 ALA A N 1
ATOM 710 C CA . ALA A 1 92 ? 5.418 10.758 20.078 1 95.12 92 ALA A CA 1
ATOM 711 C C . ALA A 1 92 ? 4.715 12.109 20.031 1 95.12 92 ALA A C 1
ATOM 713 O O . ALA A 1 92 ? 5.297 13.133 20.406 1 95.12 92 ALA A O 1
ATOM 714 N N . GLY A 1 93 ? 3.465 12.109 19.531 1 94.06 93 GLY A N 1
ATOM 715 C CA . GLY A 1 93 ? 2.682 13.336 19.547 1 94.06 93 GLY A CA 1
ATOM 716 C C . GLY A 1 93 ? 2.883 14.188 18.297 1 94.06 93 GLY A C 1
ATOM 717 O O . GLY A 1 93 ? 2.568 15.375 18.297 1 94.06 93 GLY A O 1
ATOM 718 N N . TYR A 1 94 ? 3.471 13.602 17.203 1 96.44 94 TYR A N 1
ATOM 719 C CA . TYR A 1 94 ? 3.689 14.328 15.961 1 96.44 94 TYR A CA 1
ATOM 720 C C . TYR A 1 94 ? 2.643 13.953 14.922 1 96.44 94 TYR A C 1
ATOM 722 O O . TYR A 1 94 ? 2.188 12.805 14.867 1 96.44 94 TYR A O 1
ATOM 730 N N . ASN A 1 95 ? 2.262 14.922 14.078 1 96.06 95 ASN A N 1
ATOM 731 C CA . ASN A 1 95 ? 1.44 14.695 12.898 1 96.06 95 ASN A CA 1
ATOM 732 C C . ASN A 1 95 ? 2.297 14.492 11.648 1 96.06 95 ASN A C 1
ATOM 734 O O . ASN A 1 95 ? 3.408 15.023 11.562 1 96.06 95 ASN A O 1
ATOM 738 N N . ILE A 1 96 ? 1.718 13.758 10.711 1 97.88 96 ILE A N 1
ATOM 739 C CA . ILE A 1 96 ? 2.502 13.484 9.516 1 97.88 96 ILE A CA 1
ATOM 740 C C . ILE A 1 96 ? 1.786 14.039 8.289 1 97.88 96 ILE A C 1
ATOM 742 O O . ILE A 1 96 ? 0.652 13.656 7.992 1 97.88 96 ILE A O 1
ATOM 746 N N . LEU A 1 97 ? 2.486 14.977 7.562 1 97.81 97 LEU A N 1
ATOM 747 C CA . LEU A 1 97 ? 2.08 15.414 6.23 1 97.81 97 LEU A CA 1
ATOM 748 C C . LEU A 1 97 ? 2.678 14.508 5.156 1 97.81 97 LEU A C 1
ATOM 750 O O . LEU A 1 97 ? 3.9 14.406 5.035 1 97.81 97 LEU A O 1
ATOM 754 N N . VAL A 1 98 ? 1.806 13.906 4.391 1 98.5 98 VAL A N 1
ATOM 755 C CA . VAL A 1 98 ? 2.305 12.945 3.41 1 98.5 98 VAL A CA 1
ATOM 756 C C . VAL A 1 98 ? 2.152 13.516 2.002 1 98.5 98 VAL A C 1
ATOM 758 O O . VAL A 1 98 ? 1.117 14.102 1.673 1 98.5 98 VAL A O 1
ATOM 761 N N . ALA A 1 99 ? 3.176 13.406 1.192 1 98.31 99 ALA A N 1
ATOM 762 C CA . ALA A 1 99 ? 3.139 13.766 -0.221 1 98.31 99 ALA A CA 1
ATOM 763 C C . ALA A 1 99 ? 3.922 12.766 -1.066 1 98.31 99 ALA A C 1
ATOM 765 O O . ALA A 1 99 ? 4.922 12.211 -0.612 1 98.31 99 ALA A O 1
ATOM 766 N N . GLN A 1 100 ? 3.436 12.523 -2.225 1 97.88 100 GLN A N 1
ATOM 767 C CA . GLN A 1 100 ? 4.129 11.578 -3.1 1 97.88 100 GLN A CA 1
ATOM 768 C C . GLN A 1 100 ? 4.754 12.297 -4.293 1 97.88 100 GLN A C 1
ATOM 770 O O . GLN A 1 100 ? 4.133 13.18 -4.891 1 97.88 100 GLN A O 1
ATOM 775 N N . SER A 1 101 ? 5.941 11.914 -4.648 1 97.62 101 SER A N 1
ATOM 776 C CA . SER A 1 101 ? 6.664 12.547 -5.742 1 97.62 101 SER A CA 1
ATOM 777 C C . SER A 1 101 ? 6.246 11.977 -7.094 1 97.62 101 SER A C 1
ATOM 779 O O . SER A 1 101 ? 6.504 12.578 -8.133 1 97.62 101 SER A O 1
ATOM 781 N N . ASN A 1 102 ? 5.664 10.75 -7.051 1 96.12 102 ASN A N 1
ATOM 782 C CA . ASN A 1 102 ? 5.348 10.023 -8.273 1 96.12 102 ASN A CA 1
ATOM 783 C C . ASN A 1 102 ? 6.566 9.875 -9.18 1 96.12 102 ASN A C 1
ATOM 785 O O . ASN A 1 102 ? 6.457 9.977 -10.398 1 96.12 102 ASN A O 1
ATOM 789 N N . GLU A 1 103 ? 7.711 9.828 -8.57 1 94.19 103 GLU A N 1
ATOM 790 C CA . GLU A 1 103 ? 8.984 9.523 -9.219 1 94.19 103 GLU A CA 1
ATOM 791 C C . GLU A 1 103 ? 9.469 10.695 -10.062 1 94.19 103 GLU A C 1
ATOM 793 O O . GLU A 1 103 ? 10.273 10.516 -10.977 1 94.19 103 GLU A O 1
ATOM 798 N N . LYS A 1 104 ? 8.992 11.93 -9.711 1 96.56 104 LYS A N 1
ATOM 799 C CA . LYS A 1 104 ? 9.344 13.102 -10.508 1 96.56 104 LYS A CA 1
ATOM 800 C C . LYS A 1 104 ? 10.078 14.141 -9.664 1 96.56 104 LYS A C 1
ATOM 802 O O . LYS A 1 104 ? 9.578 14.586 -8.633 1 96.56 104 LYS A O 1
ATOM 807 N N . TYR A 1 105 ? 11.148 14.625 -10.227 1 96.31 105 TYR A N 1
ATOM 808 C CA . TYR A 1 105 ? 11.969 15.641 -9.578 1 96.31 105 TYR A CA 1
ATOM 809 C C . TYR A 1 105 ? 11.164 16.922 -9.336 1 96.31 105 TYR A C 1
ATOM 811 O O . TYR A 1 105 ? 11.172 17.469 -8.234 1 96.31 105 TYR A O 1
ATOM 819 N N . GLU A 1 106 ? 10.492 17.312 -10.336 1 96.88 106 GLU A N 1
ATOM 820 C CA . GLU A 1 106 ? 9.742 18.562 -10.242 1 96.88 106 GLU A CA 1
ATOM 821 C C . GLU A 1 106 ? 8.695 18.484 -9.133 1 96.88 106 GLU A C 1
ATOM 823 O O . GLU A 1 106 ? 8.445 19.484 -8.445 1 96.88 106 GLU A O 1
ATOM 828 N N . GLN A 1 107 ? 8.141 17.359 -8.945 1 96.94 107 GLN A N 1
ATOM 829 C CA . GLN A 1 107 ? 7.148 17.188 -7.891 1 96.94 107 GLN A CA 1
ATOM 830 C C . GLN A 1 107 ? 7.801 17.234 -6.512 1 96.94 107 GLN A C 1
ATOM 832 O O . GLN A 1 107 ? 7.227 17.781 -5.566 1 96.94 107 GLN A O 1
ATOM 837 N N . GLU A 1 108 ? 8.969 16.688 -6.371 1 97.12 108 GLU A N 1
ATOM 838 C CA . GLU A 1 108 ? 9.703 16.766 -5.113 1 97.12 108 GLU A CA 1
ATOM 839 C C . GLU A 1 108 ? 9.93 18.203 -4.699 1 97.12 108 GLU A C 1
ATOM 841 O O . GLU A 1 108 ? 9.758 18.562 -3.531 1 97.12 108 GLU A O 1
ATOM 846 N N . VAL A 1 109 ? 10.359 18.969 -5.688 1 97.19 109 VAL A N 1
ATOM 847 C CA . VAL A 1 109 ? 10.648 20.375 -5.438 1 97.19 109 VAL A CA 1
ATOM 848 C C . VAL A 1 109 ? 9.391 21.078 -4.926 1 97.19 109 VAL A C 1
ATOM 850 O O . VAL A 1 109 ? 9.438 21.797 -3.928 1 97.19 109 VAL A O 1
ATOM 853 N N . LYS A 1 110 ? 8.312 20.812 -5.613 1 96.81 110 LYS A N 1
ATOM 854 C CA . LYS A 1 110 ? 7.039 21.406 -5.215 1 96.81 110 LYS A CA 1
ATOM 855 C C . LYS A 1 110 ? 6.656 21 -3.797 1 96.81 110 LYS A C 1
ATOM 857 O O . LYS A 1 110 ? 6.172 21.812 -3.014 1 96.81 110 LYS A O 1
ATOM 862 N N . ILE A 1 111 ? 6.812 19.75 -3.469 1 97.88 111 ILE A N 1
ATOM 863 C CA . ILE A 1 111 ? 6.465 19.219 -2.156 1 97.88 111 ILE A CA 1
ATOM 864 C C . ILE A 1 111 ? 7.297 19.906 -1.079 1 97.88 111 ILE A C 1
ATOM 866 O O . ILE A 1 111 ? 6.762 20.328 -0.046 1 97.88 111 ILE A O 1
ATOM 870 N N . VAL A 1 112 ? 8.562 20.062 -1.332 1 97.25 112 VAL A N 1
ATOM 871 C CA . VAL A 1 112 ? 9.461 20.688 -0.364 1 97.25 112 VAL A CA 1
ATOM 872 C C . VAL A 1 112 ? 9.016 22.109 -0.088 1 97.25 112 VAL A C 1
ATOM 874 O O . VAL A 1 112 ? 8.969 22.547 1.067 1 97.25 112 VAL A O 1
ATOM 877 N N . HIS A 1 113 ? 8.672 22.812 -1.116 1 95.25 113 HIS A N 1
ATOM 878 C CA . HIS A 1 113 ? 8.18 24.172 -0.946 1 95.25 113 HIS A CA 1
ATOM 879 C C . HIS A 1 113 ? 6.887 24.203 -0.142 1 95.25 113 HIS A C 1
ATOM 881 O O . HIS A 1 113 ? 6.707 25.062 0.724 1 95.25 113 HIS A O 1
ATOM 887 N N . SER A 1 114 ? 6.055 23.281 -0.43 1 94.12 114 SER A N 1
ATOM 888 C CA . SER A 1 114 ? 4.797 23.188 0.301 1 94.12 114 SER A CA 1
ATOM 889 C C . SER A 1 114 ? 5.031 22.891 1.777 1 94.12 114 SER A C 1
ATOM 891 O O . SER A 1 114 ? 4.344 23.438 2.645 1 94.12 114 SER A O 1
ATOM 893 N N . PHE A 1 115 ? 5.961 21.969 2.072 1 96 115 PHE A N 1
ATOM 894 C CA . PHE A 1 115 ? 6.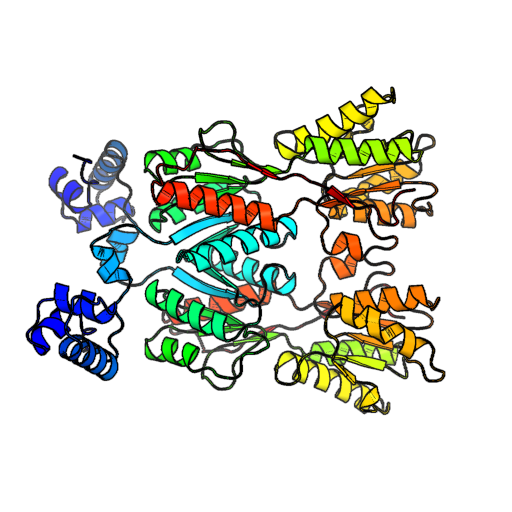285 21.625 3.449 1 96 115 PHE A CA 1
ATOM 895 C C . PHE A 1 115 ? 6.848 22.828 4.199 1 96 115 PHE A C 1
ATOM 897 O O . PHE A 1 115 ? 6.535 23.031 5.371 1 96 115 PHE A O 1
ATOM 904 N N . GLN A 1 116 ? 7.633 23.609 3.533 1 92.12 116 GLN A N 1
ATOM 905 C CA . GLN A 1 116 ? 8.164 24.828 4.141 1 92.12 116 GLN A CA 1
ATOM 906 C C . GLN A 1 116 ? 7.043 25.812 4.465 1 92.12 116 GLN A C 1
ATOM 908 O O . GLN A 1 116 ? 7.008 26.375 5.555 1 92.12 116 GLN A O 1
ATOM 913 N N . ALA A 1 117 ? 6.191 25.953 3.502 1 89.5 117 ALA A N 1
ATOM 914 C CA . ALA A 1 117 ? 5.055 26.844 3.695 1 89.5 117 ALA A CA 1
ATOM 915 C C . ALA A 1 117 ? 4.176 26.391 4.855 1 89.5 117 ALA A C 1
ATOM 917 O O . ALA A 1 117 ? 3.602 27.203 5.574 1 89.5 117 ALA A O 1
ATOM 918 N N . ALA A 1 118 ? 4.145 25.094 5.027 1 89.81 118 ALA A N 1
ATOM 919 C CA . ALA A 1 118 ? 3.33 24.516 6.09 1 89.81 118 ALA A CA 1
ATOM 920 C C . ALA A 1 118 ? 4.074 24.531 7.422 1 89.81 118 ALA A C 1
ATOM 922 O O . ALA A 1 118 ? 3.543 24.078 8.438 1 89.81 118 ALA A O 1
ATOM 923 N N . ARG A 1 119 ? 5.332 24.906 7.445 1 90.44 119 ARG A N 1
ATOM 924 C CA . ARG A 1 119 ? 6.16 25.062 8.641 1 90.44 119 ARG A CA 1
ATOM 925 C C . ARG A 1 119 ? 6.348 23.734 9.352 1 90.44 119 ARG A C 1
ATOM 927 O O . ARG A 1 119 ? 6.18 23.656 10.57 1 90.44 119 ARG A O 1
ATOM 934 N N . VAL A 1 120 ? 6.645 22.719 8.562 1 95.12 120 VAL A N 1
ATOM 935 C CA . VAL A 1 120 ? 6.953 21.438 9.188 1 95.12 120 VAL A CA 1
ATOM 936 C C . VAL A 1 120 ? 8.227 21.562 10.016 1 95.12 120 VAL A C 1
ATOM 938 O O . VAL A 1 120 ? 9.094 22.391 9.727 1 95.12 120 VAL A O 1
ATOM 941 N N . CYS A 1 121 ? 8.305 20.734 11.047 1 95.75 121 CYS A N 1
ATOM 942 C CA . CYS A 1 121 ? 9.461 20.844 11.93 1 95.75 121 CYS A CA 1
ATOM 943 C C . CYS A 1 121 ? 10.555 19.859 11.492 1 95.75 121 CYS A C 1
ATOM 945 O O . CYS A 1 121 ? 11.664 19.891 12.031 1 95.75 121 CYS A O 1
ATOM 947 N N . GLY A 1 122 ? 10.336 19.016 10.586 1 97.56 122 GLY A N 1
ATOM 948 C CA . GLY A 1 122 ? 11.273 18.062 10.023 1 97.56 122 GLY A CA 1
ATOM 949 C C . GLY A 1 122 ? 10.719 17.328 8.82 1 97.56 122 GLY A C 1
ATOM 950 O O . GLY A 1 122 ? 9.508 17.344 8.578 1 97.56 122 GLY A O 1
ATOM 951 N N . VAL A 1 123 ? 11.633 16.703 8.031 1 98.38 123 VAL A N 1
ATOM 952 C CA . VAL A 1 123 ? 11.219 16.016 6.812 1 98.38 123 VAL A CA 1
ATOM 953 C C . VAL A 1 123 ? 11.898 14.648 6.734 1 98.38 123 VAL A C 1
ATOM 955 O O . VAL A 1 123 ? 13.086 14.516 7.043 1 98.38 123 VAL A O 1
ATOM 958 N N . ILE A 1 124 ? 11.148 13.648 6.426 1 98.56 124 ILE A N 1
ATOM 959 C CA . ILE A 1 124 ? 11.648 12.336 6.031 1 98.56 124 ILE A CA 1
ATOM 960 C C . ILE A 1 124 ? 11.406 12.117 4.539 1 98.56 124 ILE A C 1
ATOM 962 O O . ILE A 1 124 ? 10.289 12.297 4.051 1 98.56 124 ILE A O 1
ATOM 966 N N . ALA A 1 125 ? 12.469 11.695 3.779 1 98.31 125 ALA A N 1
ATOM 967 C CA . ALA A 1 125 ? 12.289 11.68 2.33 1 98.31 125 ALA A CA 1
ATOM 968 C C . ALA A 1 125 ? 13.031 10.5 1.699 1 98.31 125 ALA A C 1
ATOM 970 O O . ALA A 1 125 ? 14.062 10.062 2.209 1 98.31 125 ALA A O 1
ATOM 971 N N . SER A 1 126 ? 12.477 9.945 0.695 1 98 126 SER A N 1
ATOM 972 C CA . SER A 1 126 ? 13.125 9.062 -0.271 1 98 126 SER A CA 1
ATOM 973 C C . SER A 1 126 ? 13.102 9.664 -1.672 1 98 126 SER A C 1
ATOM 975 O O . SER A 1 126 ? 12.055 10.125 -2.137 1 98 126 SER A O 1
ATOM 977 N N . LEU A 1 127 ? 14.195 9.617 -2.352 1 95.81 127 LEU A N 1
ATOM 978 C CA . LEU A 1 127 ? 14.344 10.32 -3.619 1 95.81 127 LEU A CA 1
ATOM 979 C C . LEU A 1 127 ? 13.477 9.688 -4.699 1 95.81 127 LEU A C 1
ATOM 981 O O . LEU A 1 127 ? 13.305 8.469 -4.727 1 95.81 127 LEU A O 1
ATOM 985 N N . ALA A 1 128 ? 12.977 10.57 -5.574 1 94.81 128 ALA A N 1
ATOM 986 C CA . ALA A 1 128 ? 12.375 10.102 -6.824 1 94.81 128 ALA A CA 1
ATOM 987 C C . ALA A 1 128 ? 13.438 9.516 -7.754 1 94.81 128 ALA A C 1
ATOM 989 O O . ALA A 1 128 ? 14.617 9.867 -7.656 1 94.81 128 ALA A O 1
ATOM 990 N N . LYS A 1 129 ? 12.984 8.703 -8.688 1 89.75 129 LYS A N 1
ATOM 991 C CA . LYS A 1 129 ? 13.898 8.016 -9.594 1 89.75 129 LYS A CA 1
ATOM 992 C C . LYS A 1 129 ? 14.648 9.008 -10.469 1 89.75 129 LYS A C 1
ATOM 994 O O . LYS A 1 129 ? 15.805 8.773 -10.828 1 89.75 129 LYS A O 1
ATOM 999 N N . ASP A 1 130 ? 14.008 10.102 -10.734 1 90.25 130 ASP A N 1
ATOM 1000 C CA . ASP A 1 130 ? 14.633 11 -11.703 1 90.25 130 ASP A CA 1
ATOM 1001 C C . ASP A 1 130 ? 15.328 12.164 -11 1 90.25 130 ASP A C 1
ATOM 1003 O O . ASP A 1 130 ? 15.758 13.117 -11.656 1 90.25 130 ASP A O 1
ATOM 1007 N N . THR A 1 131 ? 15.406 12.141 -9.711 1 92.12 131 THR A N 1
ATOM 1008 C CA . THR A 1 131 ? 16.062 13.211 -8.961 1 92.12 131 THR A CA 1
ATOM 1009 C C . THR A 1 131 ? 17.578 13.094 -9.078 1 92.12 131 THR A C 1
ATOM 1011 O O . THR A 1 131 ? 18.156 12.047 -8.766 1 92.12 131 THR A O 1
ATOM 1014 N N . SER A 1 132 ? 18.219 14.242 -9.539 1 88.88 132 SER A N 1
ATOM 1015 C CA . SER A 1 132 ? 19.672 14.297 -9.656 1 88.88 132 SER A CA 1
ATOM 1016 C C . SER A 1 132 ? 20.219 15.609 -9.102 1 88.88 132 SER A C 1
ATOM 1018 O O . SER A 1 132 ? 21.438 15.812 -9.07 1 88.88 132 SER A O 1
ATOM 1020 N N . GLN A 1 133 ? 19.375 16.484 -8.766 1 91.88 133 GLN A N 1
ATOM 1021 C CA . GLN A 1 133 ? 19.703 17.734 -8.102 1 91.88 133 GLN A CA 1
ATOM 1022 C C . GLN A 1 133 ? 19.047 17.828 -6.727 1 91.88 133 GLN A C 1
ATOM 1024 O O . GLN A 1 133 ? 17.969 17.266 -6.508 1 91.88 133 GLN A O 1
ATOM 1029 N N . TYR A 1 134 ? 19.688 18.578 -5.812 1 93.56 134 TYR A N 1
ATOM 1030 C CA . TYR A 1 134 ? 19.234 18.453 -4.434 1 93.56 134 TYR A CA 1
ATOM 1031 C C . TYR A 1 134 ? 19.094 19.812 -3.777 1 93.56 134 TYR A C 1
ATOM 1033 O O . TYR A 1 134 ? 19.031 19.922 -2.551 1 93.56 134 TYR A O 1
ATOM 1041 N N . ASP A 1 135 ? 19.016 20.859 -4.543 1 94.31 135 ASP A N 1
ATOM 1042 C CA . ASP A 1 135 ? 18.953 22.219 -4.016 1 94.31 135 ASP A CA 1
ATOM 1043 C C . ASP A 1 135 ? 17.719 22.422 -3.137 1 94.31 135 ASP A C 1
ATOM 1045 O O . ASP A 1 135 ? 17.766 23.156 -2.145 1 94.31 135 ASP A O 1
ATOM 1049 N N . HIS A 1 136 ? 16.688 21.781 -3.549 1 95.44 136 HIS A N 1
ATOM 1050 C CA . HIS A 1 136 ? 15.453 21.953 -2.785 1 95.44 136 HIS A CA 1
ATOM 1051 C C . HIS A 1 136 ? 15.594 21.359 -1.384 1 95.44 136 HIS A C 1
ATOM 1053 O O . HIS A 1 136 ? 15.047 21.906 -0.421 1 95.44 136 HIS A O 1
ATOM 1059 N N . TYR A 1 137 ? 16.312 20.312 -1.186 1 96.56 137 TYR A N 1
ATOM 1060 C CA . TYR A 1 137 ? 16.562 19.75 0.132 1 96.56 137 TYR A CA 1
ATOM 1061 C C . TYR A 1 137 ? 17.547 20.594 0.925 1 96.56 137 TYR A C 1
ATOM 1063 O O . TYR A 1 137 ? 17.406 20.75 2.143 1 96.56 137 TYR A O 1
ATOM 1071 N N . GLN A 1 138 ? 18.562 21.156 0.217 1 95.62 138 GLN A N 1
ATOM 1072 C CA . GLN A 1 138 ? 19.484 22.062 0.875 1 95.62 138 GLN A CA 1
ATOM 1073 C C . GLN A 1 138 ? 18.766 23.281 1.452 1 95.62 138 GLN A C 1
ATOM 1075 O O . GLN A 1 138 ? 19.109 23.766 2.527 1 95.62 138 GLN A O 1
ATOM 1080 N N . GLU A 1 139 ? 17.828 23.688 0.688 1 93.56 139 GLU A N 1
ATOM 1081 C CA . GLU A 1 139 ? 17.031 24.812 1.147 1 93.56 139 GLU A CA 1
ATOM 1082 C C . GLU A 1 139 ? 16.375 24.516 2.494 1 93.56 139 GLU A C 1
ATOM 1084 O O . GLU A 1 139 ? 16.281 25.406 3.35 1 93.56 139 GLU A O 1
ATOM 1089 N N . LEU A 1 140 ? 15.875 23.328 2.744 1 95.44 140 LEU A N 1
ATOM 1090 C CA . LEU A 1 140 ? 15.297 22.938 4.031 1 95.44 140 LEU A CA 1
ATOM 1091 C C . LEU A 1 140 ? 16.328 23.062 5.145 1 95.44 140 LEU A C 1
ATOM 1093 O O . LEU A 1 140 ? 16.047 23.656 6.191 1 95.44 140 LEU A O 1
ATOM 1097 N N . LEU A 1 141 ? 17.484 22.578 4.895 1 94.44 141 LEU A N 1
ATOM 1098 C CA . LEU A 1 141 ? 18.547 22.625 5.887 1 94.44 141 LEU A CA 1
ATOM 1099 C C . LEU A 1 141 ? 18.953 24.062 6.195 1 94.44 141 LEU A C 1
ATOM 1101 O O . LEU A 1 141 ? 19.188 24.406 7.355 1 94.44 141 LEU A O 1
ATOM 1105 N N . ASP A 1 142 ? 19 24.828 5.137 1 92.69 142 ASP A N 1
ATOM 1106 C CA . ASP A 1 142 ? 19.359 26.234 5.297 1 92.69 142 ASP A CA 1
ATOM 1107 C C . ASP A 1 142 ? 18.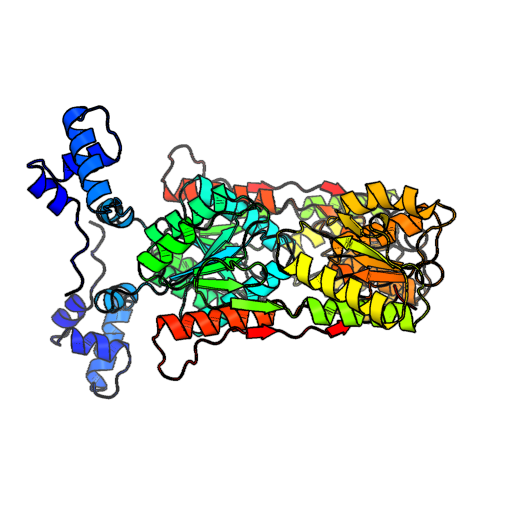328 26.969 6.148 1 92.69 142 ASP A C 1
ATOM 1109 O O . ASP A 1 142 ? 18.625 28 6.742 1 92.69 142 ASP A O 1
ATOM 1113 N N . ASN A 1 143 ? 17.156 26.453 6.188 1 91.75 143 ASN A N 1
ATOM 1114 C CA . ASN A 1 143 ? 16.094 27.047 7 1 91.75 143 ASN A CA 1
ATOM 1115 C C . ASN A 1 143 ? 15.922 26.297 8.32 1 91.75 143 ASN A C 1
ATOM 1117 O O . ASN A 1 143 ? 14.867 26.375 8.945 1 91.75 143 ASN A O 1
ATOM 1121 N N . ASN A 1 144 ? 16.859 25.453 8.641 1 91.94 144 ASN A N 1
ATOM 1122 C CA . ASN A 1 144 ? 16.969 24.75 9.922 1 91.94 144 ASN A CA 1
ATOM 1123 C C . ASN A 1 144 ? 15.875 23.703 10.07 1 91.94 144 ASN A C 1
ATOM 1125 O O . ASN A 1 144 ? 15.359 23.484 11.172 1 91.94 144 ASN A O 1
ATOM 1129 N N . ILE A 1 145 ? 15.453 23.172 8.992 1 95 145 ILE A N 1
ATOM 1130 C CA . ILE A 1 145 ? 14.555 22.016 9.008 1 95 145 ILE A CA 1
ATOM 1131 C C . ILE A 1 145 ? 15.352 20.734 8.781 1 95 145 ILE A C 1
ATOM 1133 O O . ILE A 1 145 ? 15.875 20.5 7.691 1 95 145 ILE A O 1
ATOM 1137 N N . PRO A 1 146 ? 15.438 19.922 9.82 1 96.25 146 PRO A N 1
ATOM 1138 C CA . PRO A 1 146 ? 16.219 18.688 9.664 1 96.25 146 PRO A CA 1
ATOM 1139 C C . PRO A 1 146 ? 15.57 17.688 8.703 1 96.25 146 PRO A C 1
ATOM 1141 O O . PRO A 1 146 ? 14.344 17.641 8.594 1 96.25 146 PRO A O 1
ATOM 1144 N N . ILE A 1 147 ? 16.484 16.922 8.055 1 97.19 147 ILE A N 1
ATOM 1145 C CA . ILE A 1 147 ? 16.047 15.914 7.094 1 97.19 147 ILE A CA 1
ATOM 1146 C C . ILE A 1 147 ? 16.672 14.562 7.43 1 97.19 147 ILE A C 1
ATOM 1148 O O . ILE A 1 147 ? 17.844 14.492 7.797 1 97.19 147 ILE A O 1
ATOM 1152 N N . VAL A 1 148 ? 15.891 13.531 7.375 1 97.5 148 VAL A N 1
ATOM 1153 C CA . VAL A 1 148 ? 16.391 12.156 7.379 1 97.5 148 VAL A CA 1
ATOM 1154 C C . VAL A 1 148 ? 15.969 11.453 6.086 1 97.5 148 VAL A C 1
ATOM 1156 O O . VAL A 1 148 ? 14.781 11.391 5.762 1 97.5 148 VAL A O 1
ATOM 1159 N N . PHE A 1 149 ? 16.922 10.977 5.312 1 97.56 149 PHE A N 1
ATOM 1160 C CA . PHE A 1 149 ? 16.625 10.203 4.113 1 97.56 149 PHE A CA 1
ATOM 1161 C C . PHE A 1 149 ? 16.484 8.727 4.449 1 97.56 149 PHE A C 1
ATOM 1163 O O . PHE A 1 149 ? 17.156 8.219 5.348 1 97.56 149 PHE A O 1
ATOM 1170 N N . TYR A 1 150 ? 15.594 8.078 3.713 1 97.88 150 TYR A N 1
ATOM 1171 C CA . TYR A 1 150 ? 15.453 6.625 3.824 1 97.88 150 TYR A CA 1
ATOM 1172 C C . TYR A 1 150 ? 15.477 5.969 2.449 1 97.88 150 TYR A C 1
ATOM 1174 O O . TYR A 1 150 ? 15.078 6.582 1.455 1 97.88 150 TYR A O 1
ATOM 1182 N N . ASP A 1 151 ? 15.93 4.727 2.297 1 96 151 ASP A N 1
ATOM 1183 C CA . ASP A 1 151 ? 15.906 3.889 1.103 1 96 151 ASP A CA 1
ATOM 1184 C C . ASP A 1 151 ? 16.734 4.508 -0.02 1 96 151 ASP A C 1
ATOM 1186 O O . ASP A 1 151 ? 17.953 4.289 -0.098 1 96 151 ASP A O 1
ATOM 1190 N N . ARG A 1 152 ? 16.172 5.484 -0.776 1 95.06 152 ARG A N 1
ATOM 1191 C CA . ARG A 1 152 ? 16.891 6.25 -1.789 1 95.06 152 ARG A CA 1
ATOM 1192 C C . ARG A 1 152 ? 17.406 7.559 -1.214 1 95.06 152 ARG A C 1
ATOM 1194 O O . ARG A 1 152 ? 16.641 8.492 -0.98 1 95.06 152 ARG A O 1
ATOM 1201 N N . ILE A 1 153 ? 18.734 7.613 -1.039 1 92.5 153 ILE A N 1
ATOM 1202 C CA . ILE A 1 153 ? 19.312 8.695 -0.252 1 92.5 153 ILE A CA 1
ATOM 1203 C C . ILE A 1 153 ? 20.078 9.641 -1.168 1 92.5 153 ILE A C 1
ATOM 1205 O O . ILE A 1 153 ? 20.422 9.281 -2.297 1 92.5 153 ILE A O 1
ATOM 1209 N N . CYS A 1 154 ? 20.266 10.773 -0.592 1 86.38 154 CYS A N 1
ATOM 1210 C CA . CYS A 1 154 ? 21.078 11.805 -1.215 1 86.38 154 CYS A CA 1
ATOM 1211 C C . CYS A 1 154 ? 22.5 11.797 -0.641 1 86.38 154 CYS A C 1
ATOM 1213 O O . CYS A 1 154 ? 22.672 11.914 0.572 1 86.38 154 CYS A O 1
ATOM 1215 N N . THR A 1 155 ? 23.484 11.688 -1.477 1 80.5 155 THR A N 1
ATOM 1216 C CA . THR A 1 155 ? 24.844 11.664 -0.983 1 80.5 155 THR A CA 1
ATOM 1217 C C . THR A 1 155 ? 25.469 13.055 -1.06 1 80.5 155 THR A C 1
ATOM 1219 O O . THR A 1 155 ? 26.531 13.305 -0.471 1 80.5 155 THR A O 1
ATOM 1222 N N . GLY A 1 156 ? 24.797 14.008 -1.562 1 82.5 156 GLY A N 1
ATOM 1223 C CA . GLY A 1 156 ? 25.375 15.336 -1.759 1 82.5 156 GLY A CA 1
ATOM 1224 C C . GLY A 1 156 ? 25.062 16.281 -0.622 1 82.5 156 GLY A C 1
ATOM 1225 O O . GLY A 1 156 ? 25.578 17.406 -0.594 1 82.5 156 GLY A O 1
ATOM 1226 N N . ILE A 1 157 ? 24.219 15.828 0.24 1 87.62 157 ILE A N 1
ATOM 1227 C CA . ILE A 1 157 ? 23.844 16.672 1.368 1 87.62 157 ILE A CA 1
ATOM 1228 C C . ILE A 1 157 ? 24.125 15.938 2.678 1 87.62 157 ILE A C 1
ATOM 1230 O O . ILE A 1 157 ? 23.891 14.727 2.775 1 87.62 157 ILE A O 1
ATOM 1234 N N . ASN A 1 158 ? 24.641 16.672 3.627 1 87.25 158 ASN A N 1
ATOM 1235 C CA . ASN A 1 158 ? 24.969 16.062 4.914 1 87.25 158 ASN A CA 1
ATOM 1236 C C . ASN A 1 158 ? 23.734 15.891 5.785 1 87.25 158 ASN A C 1
ATOM 1238 O O . ASN A 1 158 ? 23.344 16.812 6.496 1 87.25 158 ASN A O 1
ATOM 1242 N N . THR A 1 159 ? 23.156 14.766 5.695 1 92.44 159 THR A N 1
ATOM 1243 C CA . THR A 1 159 ? 21.969 14.422 6.484 1 92.44 159 THR A CA 1
ATOM 1244 C C . THR A 1 159 ? 22.078 13 7.031 1 92.44 159 THR A C 1
ATOM 1246 O O . THR A 1 159 ? 22.953 12.234 6.613 1 92.44 159 THR A O 1
ATOM 1249 N N . GLU A 1 160 ? 21.297 12.711 8.062 1 93.94 160 GLU A N 1
ATOM 1250 C CA . GLU A 1 160 ? 21.172 11.328 8.516 1 93.94 160 GLU A CA 1
ATOM 1251 C C . GLU A 1 160 ? 20.359 10.492 7.527 1 93.94 160 GLU A C 1
ATOM 1253 O O . GLU A 1 160 ? 19.594 11.039 6.727 1 93.94 160 GLU A O 1
ATOM 1258 N N . ARG A 1 161 ? 20.625 9.234 7.609 1 95.44 161 ARG A N 1
ATOM 1259 C CA . ARG A 1 161 ? 19.969 8.352 6.648 1 95.44 161 ARG A CA 1
ATOM 1260 C C . ARG A 1 161 ? 19.688 6.984 7.266 1 95.44 161 ARG A C 1
ATOM 1262 O O . ARG A 1 161 ? 20.406 6.551 8.164 1 95.44 161 ARG A O 1
ATOM 1269 N N . VAL A 1 162 ? 18.656 6.371 6.84 1 97.31 162 VAL A N 1
ATOM 1270 C CA . VAL A 1 162 ? 18.312 4.984 7.133 1 97.31 162 VAL A CA 1
ATOM 1271 C C . VAL A 1 162 ? 18.234 4.188 5.832 1 97.31 162 VAL A C 1
ATOM 1273 O O . VAL A 1 162 ? 17.375 4.453 4.988 1 97.31 162 VAL A O 1
ATOM 1276 N N . VAL A 1 163 ? 19.109 3.213 5.652 1 96.44 163 VAL A N 1
ATOM 1277 C CA . VAL A 1 163 ? 19.141 2.436 4.418 1 96.44 163 VAL A CA 1
ATOM 1278 C C . VAL A 1 163 ? 19.047 0.946 4.746 1 96.44 163 VAL A C 1
ATOM 1280 O O . VAL A 1 163 ? 19.359 0.533 5.867 1 96.44 163 VAL A O 1
ATOM 1283 N N . VAL A 1 164 ? 18.562 0.211 3.809 1 97.19 164 VAL A N 1
ATOM 1284 C CA . VAL A 1 164 ? 18.594 -1.247 3.867 1 97.19 164 VAL A CA 1
ATOM 1285 C C . VAL A 1 164 ? 19.953 -1.757 3.4 1 97.19 164 VAL A C 1
ATOM 1287 O O . VAL A 1 164 ? 20.594 -1.13 2.561 1 97.19 164 VAL A O 1
ATOM 1290 N N . ASP A 1 165 ? 20.406 -2.867 3.971 1 97.56 165 ASP A N 1
ATOM 1291 C CA . ASP A 1 165 ? 21.656 -3.465 3.516 1 97.56 165 ASP A CA 1
ATOM 1292 C C . ASP A 1 165 ? 21.469 -4.18 2.178 1 97.56 165 ASP A C 1
ATOM 1294 O O . ASP A 1 165 ? 21.531 -5.41 2.111 1 97.56 165 ASP A O 1
ATOM 1298 N N . ASP A 1 166 ? 21.344 -3.416 1.211 1 97.75 166 ASP A N 1
ATOM 1299 C CA . ASP A 1 166 ? 21.062 -3.902 -0.137 1 97.75 166 ASP A CA 1
ATOM 1300 C C . ASP A 1 166 ? 22.188 -4.82 -0.628 1 97.75 166 ASP A C 1
ATOM 1302 O O . ASP A 1 166 ? 21.922 -5.848 -1.257 1 97.75 166 ASP A O 1
ATOM 1306 N N . TYR A 1 167 ? 23.391 -4.434 -0.368 1 98.12 167 TYR A N 1
ATOM 1307 C CA . TYR A 1 167 ? 24.547 -5.227 -0.798 1 98.12 167 TYR A CA 1
ATOM 1308 C C . TYR A 1 167 ? 24.516 -6.617 -0.171 1 98.12 167 TYR A C 1
ATOM 1310 O O . TYR A 1 167 ? 24.562 -7.625 -0.878 1 98.12 167 TYR A O 1
ATOM 1318 N N . ALA A 1 168 ? 24.359 -6.68 1.092 1 98.44 168 ALA A N 1
ATOM 1319 C CA . ALA A 1 168 ? 24.375 -7.957 1.797 1 98.44 168 ALA A CA 1
ATOM 1320 C C . ALA A 1 168 ? 23.172 -8.82 1.387 1 98.44 168 ALA A C 1
ATOM 1322 O O . ALA A 1 168 ? 23.297 -10.039 1.259 1 98.44 168 ALA A O 1
ATOM 1323 N N . GLY A 1 169 ? 22.031 -8.148 1.269 1 98.56 169 GLY A N 1
ATOM 1324 C CA . GLY A 1 169 ? 20.844 -8.867 0.812 1 98.56 169 GLY A CA 1
ATOM 1325 C C . GLY A 1 169 ? 21.031 -9.508 -0.552 1 98.56 169 GLY A C 1
ATOM 1326 O O . GLY A 1 169 ? 20.703 -10.68 -0.74 1 98.56 169 GLY A O 1
ATOM 1327 N N . SER A 1 170 ? 21.562 -8.719 -1.428 1 98.69 170 SER A N 1
ATOM 1328 C CA . SER A 1 170 ? 21.797 -9.211 -2.781 1 98.69 170 SER A CA 1
ATOM 1329 C C . SER A 1 170 ? 22.859 -10.312 -2.793 1 98.69 170 SER A C 1
ATOM 1331 O O . SER A 1 170 ? 22.672 -11.344 -3.438 1 98.69 170 SER A O 1
ATOM 1333 N N . PHE A 1 171 ? 23.906 -10.117 -2.09 1 98.81 171 PHE A N 1
ATOM 1334 C CA . PHE A 1 171 ? 24.984 -11.094 -2.021 1 98.81 171 PHE A CA 1
ATOM 1335 C C . PHE A 1 171 ? 24.469 -12.43 -1.504 1 98.81 171 PHE A C 1
ATOM 1337 O O . PHE A 1 171 ? 24.719 -13.477 -2.107 1 98.81 171 PHE A O 1
ATOM 1344 N N . SER A 1 172 ? 23.719 -12.391 -0.469 1 98.75 172 SER A N 1
ATOM 1345 C CA . SER A 1 172 ? 23.203 -13.602 0.158 1 98.75 172 SER A CA 1
ATOM 1346 C C . SER A 1 172 ? 22.219 -14.328 -0.763 1 98.75 172 SER A C 1
ATOM 1348 O O . SER A 1 172 ? 22.234 -15.562 -0.837 1 98.75 172 SER A O 1
ATOM 1350 N N . ALA A 1 173 ? 21.406 -13.586 -1.423 1 98.88 173 ALA A N 1
ATOM 1351 C CA . ALA A 1 173 ? 20.422 -14.164 -2.33 1 98.88 173 ALA A CA 1
ATOM 1352 C C . ALA A 1 173 ? 21.094 -14.883 -3.492 1 98.88 173 ALA A C 1
ATOM 1354 O O . ALA A 1 173 ? 20.781 -16.047 -3.783 1 98.88 173 ALA A O 1
ATOM 1355 N N . VAL A 1 174 ? 22.047 -14.211 -4.09 1 98.88 174 VAL A N 1
ATOM 1356 C CA . VAL A 1 174 ? 22.719 -14.766 -5.254 1 98.88 174 VAL A CA 1
ATOM 1357 C C . VAL A 1 174 ? 23.609 -15.938 -4.82 1 98.88 174 VAL A C 1
ATOM 1359 O O . VAL A 1 174 ? 23.672 -16.969 -5.504 1 98.88 174 VAL A O 1
ATOM 1362 N N . GLU A 1 175 ? 24.234 -15.789 -3.691 1 98.88 175 GLU A N 1
ATOM 1363 C CA . GLU A 1 175 ? 25.031 -16.891 -3.148 1 98.88 175 GLU A CA 1
ATOM 1364 C C . GLU A 1 175 ? 24.172 -18.141 -2.945 1 98.88 175 GLU A C 1
ATOM 1366 O O . GLU A 1 175 ? 24.594 -19.234 -3.299 1 98.88 175 GLU A O 1
ATOM 1371 N N . TYR A 1 176 ? 23.031 -17.938 -2.383 1 98.88 176 TYR A N 1
ATOM 1372 C CA . TYR A 1 176 ? 22.109 -19.047 -2.166 1 98.88 176 TYR A CA 1
ATOM 1373 C C . TYR A 1 176 ? 21.75 -19.719 -3.484 1 98.88 176 TYR A C 1
ATOM 1375 O O . TYR A 1 176 ? 21.75 -20.953 -3.576 1 98.88 176 TYR A O 1
ATOM 1383 N N . MET A 1 177 ? 21.469 -18.922 -4.5 1 98.88 177 MET A N 1
ATOM 1384 C CA . MET A 1 177 ? 21.125 -19.453 -5.812 1 98.88 177 MET A CA 1
ATOM 1385 C C . MET A 1 177 ? 22.266 -20.266 -6.398 1 98.88 177 MET A C 1
ATOM 1387 O O . MET A 1 177 ? 22.062 -21.344 -6.969 1 98.88 177 MET A O 1
ATOM 1391 N N . ILE A 1 178 ? 23.5 -19.797 -6.223 1 98.81 178 ILE A N 1
ATOM 1392 C CA . ILE A 1 178 ? 24.688 -20.484 -6.719 1 98.81 178 ILE A CA 1
ATOM 1393 C C . ILE A 1 178 ? 24.859 -21.812 -5.965 1 98.81 178 ILE A C 1
ATOM 1395 O O . ILE A 1 178 ? 25.047 -22.859 -6.578 1 98.81 178 ILE A O 1
ATOM 1399 N N . GLN A 1 179 ? 24.703 -21.719 -4.672 1 98.69 179 GLN A N 1
ATOM 1400 C CA . GLN A 1 179 ? 24.938 -22.875 -3.816 1 98.69 179 GLN A CA 1
ATOM 1401 C C . GLN A 1 179 ? 23.875 -23.953 -4.055 1 98.69 179 GLN A C 1
ATOM 1403 O O . GLN A 1 179 ? 24.125 -25.141 -3.797 1 98.69 179 GLN A O 1
ATOM 1408 N N . THR A 1 180 ? 22.766 -23.531 -4.598 1 98.38 180 THR A N 1
ATOM 1409 C CA . THR A 1 180 ? 21.703 -24.5 -4.836 1 98.38 180 THR A CA 1
ATOM 1410 C C . THR A 1 180 ? 21.688 -24.938 -6.301 1 98.38 180 THR A C 1
ATOM 1412 O O . THR A 1 180 ? 20.781 -25.656 -6.723 1 98.38 180 THR A O 1
ATOM 1415 N N . GLY A 1 181 ? 22.641 -24.406 -7.125 1 97.69 181 GLY A N 1
ATOM 1416 C CA . GLY A 1 181 ? 22.859 -25.094 -8.391 1 97.69 181 GLY A CA 1
ATOM 1417 C C . GLY A 1 181 ? 22.844 -24.156 -9.586 1 97.69 181 GLY A C 1
ATOM 1418 O O . GLY A 1 181 ? 23.172 -24.578 -10.703 1 97.69 181 GLY A O 1
ATOM 1419 N N . CYS A 1 182 ? 22.5 -22.891 -9.422 1 98.5 182 CYS A N 1
ATOM 1420 C CA . CYS A 1 182 ? 22.469 -21.984 -10.555 1 98.5 182 CYS A CA 1
ATOM 1421 C C . CYS A 1 182 ? 23.875 -21.672 -11.055 1 98.5 182 CYS A C 1
ATOM 1423 O O . CYS A 1 182 ? 24.797 -21.531 -10.258 1 98.5 182 CYS A O 1
ATOM 1425 N N . LYS A 1 183 ? 23.969 -21.531 -12.391 1 97.12 183 LYS A N 1
ATOM 1426 C CA . LYS A 1 183 ? 25.281 -21.297 -12.992 1 97.12 183 LYS A CA 1
ATOM 1427 C C . LYS A 1 183 ? 25.266 -20.062 -13.883 1 97.12 183 LYS A C 1
ATOM 1429 O O . LYS A 1 183 ? 26.328 -19.531 -14.242 1 97.12 183 LYS A O 1
ATOM 1434 N N . ARG A 1 184 ? 24.172 -19.688 -14.312 1 98.25 184 ARG A N 1
ATOM 1435 C CA . ARG A 1 184 ? 24 -18.5 -15.156 1 98.25 184 ARG A CA 1
ATOM 1436 C C . ARG A 1 184 ? 22.828 -17.656 -14.68 1 98.25 184 ARG A C 1
ATOM 1438 O O . ARG A 1 184 ? 21.703 -17.797 -15.164 1 98.25 184 ARG A O 1
ATOM 1445 N N . ILE A 1 185 ? 23.188 -16.719 -13.812 1 98.75 185 ILE A N 1
ATOM 1446 C CA . ILE A 1 185 ? 22.141 -15.938 -13.148 1 98.75 185 ILE A CA 1
ATOM 1447 C C . ILE A 1 185 ? 22.062 -14.539 -13.766 1 98.75 185 ILE A C 1
ATOM 1449 O O . ILE A 1 185 ? 23.031 -13.781 -13.734 1 98.75 185 ILE A O 1
ATOM 1453 N N . PHE A 1 186 ? 20.891 -14.188 -14.359 1 98.88 186 PHE A N 1
ATOM 1454 C CA . PHE A 1 186 ? 20.641 -12.844 -14.859 1 98.88 186 PHE A CA 1
ATOM 1455 C C . PHE A 1 186 ? 20.188 -11.922 -13.742 1 98.88 186 PHE A C 1
ATOM 1457 O O . PHE A 1 186 ? 19.484 -12.352 -12.82 1 98.88 186 PHE A O 1
ATOM 1464 N N . PHE A 1 187 ? 20.609 -10.672 -13.844 1 98.81 187 PHE A N 1
ATOM 1465 C CA . PHE A 1 187 ? 20.172 -9.648 -12.906 1 98.81 187 PHE A CA 1
ATOM 1466 C C . PHE A 1 187 ? 19.297 -8.609 -13.602 1 98.81 187 PHE A C 1
ATOM 1468 O O . PHE A 1 187 ? 19.766 -7.875 -14.469 1 98.81 187 PHE A O 1
ATOM 1475 N N . TYR A 1 188 ? 17.984 -8.617 -13.242 1 98.75 188 TYR A N 1
ATOM 1476 C CA . TYR A 1 188 ? 17.109 -7.531 -13.656 1 98.75 188 TYR A CA 1
ATOM 1477 C C . TYR A 1 188 ? 17.188 -6.359 -12.688 1 98.75 188 TYR A C 1
ATOM 1479 O O . TYR A 1 188 ? 16.703 -6.445 -11.555 1 98.75 188 TYR A O 1
ATOM 1487 N N . SER A 1 189 ? 17.781 -5.285 -13.141 1 97.06 189 SER A N 1
ATOM 1488 C CA . SER A 1 189 ? 18.188 -4.176 -12.281 1 97.06 189 SER A CA 1
ATOM 1489 C C . SER A 1 189 ? 17.297 -2.953 -12.5 1 97.06 189 SER A C 1
ATOM 1491 O O . SER A 1 189 ? 16.297 -3.025 -13.227 1 97.06 189 SER A O 1
ATOM 1493 N N . ALA A 1 190 ? 17.562 -1.892 -11.688 1 92.94 190 ALA A N 1
ATOM 1494 C CA . ALA A 1 190 ? 16.922 -0.583 -11.836 1 92.94 190 ALA A CA 1
ATOM 1495 C C . ALA A 1 190 ? 17.938 0.476 -12.25 1 92.94 190 ALA A C 1
ATOM 1497 O O . ALA A 1 190 ? 19.062 0.148 -12.625 1 92.94 190 ALA A O 1
ATOM 1498 N N . ALA A 1 191 ? 17.469 1.734 -12.273 1 87.5 191 ALA A N 1
ATOM 1499 C CA . ALA A 1 191 ? 18.328 2.832 -12.711 1 87.5 191 ALA A CA 1
ATOM 1500 C C . ALA A 1 191 ? 19.641 2.846 -11.93 1 87.5 191 ALA A C 1
ATOM 1502 O O . ALA A 1 191 ? 19.641 2.865 -10.695 1 87.5 191 ALA A O 1
ATOM 1503 N N . PRO A 1 192 ? 20.75 3.012 -12.617 1 88.5 192 PRO A N 1
ATOM 1504 C CA . PRO A 1 192 ? 22.062 2.82 -11.992 1 88.5 192 PRO A CA 1
ATOM 1505 C C . PRO A 1 192 ? 22.453 3.988 -11.094 1 88.5 192 PRO A C 1
ATOM 1507 O O . PRO A 1 192 ? 23.359 3.854 -10.266 1 88.5 192 PRO A O 1
ATOM 1510 N N . HIS A 1 193 ? 21.844 5.098 -11.258 1 86.06 193 HIS A N 1
ATOM 1511 C CA . HIS A 1 193 ? 22.25 6.246 -10.453 1 86.06 193 HIS A CA 1
ATOM 1512 C C . HIS A 1 193 ? 21.719 6.152 -9.031 1 86.06 193 HIS A C 1
ATOM 1514 O O . HIS A 1 193 ? 22.172 6.875 -8.141 1 86.06 193 HIS A O 1
ATOM 1520 N N . LEU A 1 194 ? 20.781 5.297 -8.828 1 88.19 194 LEU A N 1
ATOM 1521 C CA . LEU A 1 194 ? 20.266 5.086 -7.48 1 88.19 194 LEU A CA 1
ATOM 1522 C C . LEU A 1 194 ? 21.203 4.215 -6.656 1 88.19 194 LEU A C 1
ATOM 1524 O O . LEU A 1 194 ? 21.672 3.184 -7.137 1 88.19 194 LEU A O 1
ATOM 1528 N N . GLU A 1 195 ? 21.406 4.566 -5.426 1 90.56 195 GLU A N 1
ATOM 1529 C CA . GLU A 1 195 ? 22.328 3.84 -4.555 1 90.56 195 GLU A CA 1
ATOM 1530 C C . GLU A 1 195 ? 21.844 2.414 -4.309 1 90.56 195 GLU A C 1
ATOM 1532 O O . GLU A 1 195 ? 22.641 1.486 -4.219 1 90.56 195 GLU A O 1
ATOM 1537 N N . ILE A 1 196 ? 20.594 2.193 -4.18 1 92.94 196 ILE A N 1
ATOM 1538 C CA . ILE A 1 196 ? 20.062 0.862 -3.918 1 92.94 196 ILE A CA 1
ATOM 1539 C C . ILE A 1 196 ? 20.391 -0.065 -5.086 1 92.94 196 ILE A C 1
ATOM 1541 O O . ILE A 1 196 ? 20.781 -1.218 -4.883 1 92.94 196 ILE A O 1
ATOM 1545 N N . SER A 1 197 ? 20.203 0.427 -6.316 1 94.12 197 SER A N 1
ATOM 1546 C CA . SER A 1 197 ? 20.5 -0.364 -7.504 1 94.12 197 SER A CA 1
ATOM 1547 C C . SER A 1 197 ? 22 -0.698 -7.574 1 94.12 197 SER A C 1
ATOM 1549 O O . SER A 1 197 ? 22.359 -1.828 -7.898 1 94.12 197 SER A O 1
ATOM 1551 N N . LYS A 1 198 ? 22.797 0.272 -7.266 1 95.31 198 LYS A N 1
ATOM 1552 C CA . LYS A 1 198 ? 24.234 0.076 -7.27 1 95.31 198 LYS A CA 1
ATOM 1553 C C . LYS A 1 198 ? 24.656 -0.983 -6.25 1 95.31 198 LYS A C 1
ATOM 1555 O O . LYS A 1 198 ? 25.453 -1.866 -6.555 1 95.31 198 LYS A O 1
ATOM 1560 N N . ASN A 1 199 ? 24.109 -0.885 -5.094 1 96.75 199 ASN A N 1
ATOM 1561 C CA . ASN A 1 199 ? 24.469 -1.799 -4.016 1 96.75 199 ASN A CA 1
ATOM 1562 C C . ASN A 1 199 ? 23.984 -3.219 -4.297 1 96.75 199 ASN A C 1
ATOM 1564 O O . ASN A 1 199 ? 24.703 -4.188 -4.039 1 96.75 199 ASN A O 1
ATOM 1568 N N . ARG A 1 200 ? 22.781 -3.363 -4.801 1 98.06 200 ARG A N 1
ATOM 1569 C CA . ARG A 1 200 ? 22.281 -4.691 -5.141 1 98.06 200 ARG A CA 1
ATOM 1570 C C . ARG A 1 200 ? 23.078 -5.293 -6.293 1 98.06 200 ARG A C 1
ATOM 1572 O O . ARG A 1 200 ? 23.375 -6.492 -6.293 1 98.06 200 ARG A O 1
ATOM 1579 N N . ARG A 1 201 ? 23.453 -4.43 -7.234 1 98.12 201 ARG A N 1
ATOM 1580 C CA . ARG A 1 201 ? 24.312 -4.879 -8.328 1 98.12 201 ARG A CA 1
ATOM 1581 C C . ARG A 1 201 ? 25.656 -5.371 -7.812 1 98.12 201 ARG A C 1
ATOM 1583 O O . ARG A 1 201 ? 26.141 -6.418 -8.242 1 98.12 201 ARG A O 1
ATOM 1590 N N . ASN A 1 202 ? 26.25 -4.59 -6.926 1 98.38 202 ASN A N 1
ATOM 1591 C CA . ASN A 1 202 ? 27.547 -4.961 -6.371 1 98.38 202 ASN A CA 1
ATOM 1592 C C . ASN A 1 202 ? 27.469 -6.281 -5.609 1 98.38 202 ASN A C 1
ATOM 1594 O O . ASN A 1 202 ? 28.375 -7.102 -5.688 1 98.38 202 ASN A O 1
ATOM 1598 N N . GLY A 1 203 ? 26.375 -6.441 -4.867 1 98.75 203 GLY A N 1
ATOM 1599 C CA . GLY A 1 203 ? 26.172 -7.719 -4.199 1 98.75 203 GLY A CA 1
ATOM 1600 C C . GLY A 1 203 ? 26.078 -8.891 -5.156 1 98.75 203 GLY A C 1
ATOM 1601 O O . GLY A 1 203 ? 26.688 -9.938 -4.926 1 98.75 203 GLY A O 1
ATOM 1602 N N . TYR A 1 204 ? 25.375 -8.688 -6.234 1 98.81 204 TYR A N 1
ATOM 1603 C CA . TYR A 1 204 ? 25.25 -9.68 -7.301 1 98.81 204 TYR A CA 1
ATOM 1604 C C . TYR A 1 204 ? 26.609 -10.008 -7.902 1 98.81 204 TYR A C 1
ATOM 1606 O O . TYR A 1 204 ? 27 -11.172 -7.973 1 98.81 204 TYR A O 1
ATOM 1614 N N . LEU A 1 205 ? 27.344 -9.008 -8.273 1 98.75 205 LEU A N 1
ATOM 1615 C CA . LEU A 1 205 ? 28.625 -9.18 -8.945 1 98.75 205 LEU A CA 1
ATOM 1616 C C . LEU A 1 205 ? 29.641 -9.867 -8.031 1 98.75 205 LEU A C 1
ATOM 1618 O O . LEU A 1 205 ? 30.359 -10.766 -8.469 1 98.75 205 LEU A O 1
ATOM 1622 N N . ASP A 1 206 ? 29.625 -9.469 -6.789 1 98.81 206 ASP A N 1
ATOM 1623 C CA . ASP A 1 206 ? 30.609 -10.016 -5.859 1 98.81 206 ASP A CA 1
ATOM 1624 C C . ASP A 1 206 ? 30.297 -11.477 -5.527 1 98.81 206 ASP A C 1
ATOM 1626 O O . ASP A 1 206 ? 31.203 -12.273 -5.316 1 98.81 206 ASP A O 1
ATOM 1630 N N . ALA A 1 207 ? 29.016 -11.812 -5.438 1 98.81 207 ALA A N 1
ATOM 1631 C CA . ALA A 1 207 ? 28.656 -13.211 -5.234 1 98.81 207 ALA A CA 1
ATOM 1632 C C . ALA A 1 207 ? 29.078 -14.07 -6.418 1 98.81 207 ALA A C 1
ATOM 1634 O O . ALA A 1 207 ? 29.656 -15.148 -6.234 1 98.81 207 ALA A O 1
ATOM 1635 N N . MET A 1 208 ? 28.844 -13.578 -7.602 1 98.81 208 MET A N 1
ATOM 1636 C CA . MET A 1 208 ? 29.266 -14.289 -8.812 1 98.81 208 MET A CA 1
ATOM 1637 C C . MET A 1 208 ? 30.766 -14.453 -8.859 1 98.81 208 MET A C 1
ATOM 1639 O O . MET A 1 208 ? 31.266 -15.539 -9.18 1 98.81 208 MET A O 1
ATOM 1643 N N . LYS A 1 209 ? 31.469 -13.43 -8.477 1 98.56 209 LYS A N 1
ATOM 1644 C CA . LYS A 1 209 ? 32.938 -13.422 -8.469 1 98.56 209 LYS A CA 1
ATOM 1645 C C . LYS A 1 209 ? 33.469 -14.406 -7.445 1 98.56 209 LYS A C 1
ATOM 1647 O O . LYS A 1 209 ? 34.438 -15.141 -7.734 1 98.56 209 LYS A O 1
ATOM 1652 N N . LYS A 1 210 ? 32.906 -14.383 -6.297 1 98.56 210 LYS A N 1
ATOM 1653 C CA . LYS A 1 210 ? 33.344 -15.266 -5.223 1 98.56 210 LYS A CA 1
ATOM 1654 C C . LYS A 1 210 ? 33.344 -16.719 -5.676 1 98.56 210 LYS A C 1
ATOM 1656 O O . LYS A 1 210 ? 34.25 -17.484 -5.301 1 98.56 210 LYS A O 1
ATOM 1661 N N . TYR A 1 211 ? 32.469 -17.094 -6.484 1 98.38 211 TYR A N 1
ATOM 1662 C CA . TYR A 1 211 ? 32.344 -18.5 -6.898 1 98.38 211 TYR A CA 1
ATOM 1663 C C . TYR A 1 211 ? 32.844 -18.688 -8.32 1 98.38 211 TYR A C 1
ATOM 1665 O O . TYR A 1 211 ? 32.562 -19.719 -8.953 1 98.38 211 TYR A O 1
ATOM 1673 N N . LYS A 1 212 ? 33.469 -17.672 -8.875 1 98.19 212 LYS A N 1
ATOM 1674 C CA . LYS A 1 212 ? 34.188 -17.688 -10.156 1 98.19 212 LYS A CA 1
ATOM 1675 C C . LYS A 1 212 ? 33.219 -17.969 -11.305 1 98.19 212 LYS A C 1
ATOM 1677 O O . LYS A 1 212 ? 33.531 -18.719 -12.234 1 98.19 212 LYS A O 1
ATOM 1682 N N . ILE A 1 213 ? 32 -17.453 -11.227 1 98.06 213 ILE A N 1
ATOM 1683 C CA . ILE A 1 213 ? 31.031 -17.516 -12.305 1 98.06 213 ILE A CA 1
ATOM 1684 C C . ILE A 1 213 ? 31.109 -16.25 -13.164 1 98.06 213 ILE A C 1
ATOM 1686 O O . ILE A 1 213 ? 30.984 -15.141 -12.648 1 98.06 213 ILE A O 1
ATOM 1690 N N . PRO A 1 214 ? 31.359 -16.406 -14.422 1 96.62 214 PRO A N 1
ATOM 1691 C CA . PRO A 1 214 ? 31.516 -15.211 -15.266 1 96.62 214 PRO A CA 1
ATOM 1692 C C . PRO A 1 214 ? 30.203 -14.445 -15.445 1 96.62 214 PRO A C 1
ATOM 1694 O O . PRO A 1 214 ? 29.141 -15.047 -15.539 1 96.62 214 PRO A O 1
ATOM 1697 N N . VAL A 1 215 ? 30.344 -13.141 -15.461 1 97.62 215 VAL A N 1
ATOM 1698 C CA . VAL A 1 215 ? 29.219 -12.266 -15.719 1 97.62 215 VAL A CA 1
ATOM 1699 C C . VAL A 1 215 ? 29.5 -11.398 -16.953 1 97.62 215 VAL A C 1
ATOM 1701 O O . VAL A 1 215 ? 30.531 -10.727 -17.016 1 97.62 215 VAL A O 1
ATOM 1704 N N . ASP A 1 216 ? 28.578 -11.516 -17.906 1 94.31 216 ASP A N 1
ATOM 1705 C CA . ASP A 1 216 ? 28.578 -10.641 -19.078 1 94.31 216 ASP A CA 1
ATOM 1706 C C . ASP A 1 216 ? 27.594 -9.492 -18.922 1 94.31 216 ASP A C 1
ATOM 1708 O O . ASP A 1 216 ? 26.547 -9.656 -18.297 1 94.31 216 ASP A O 1
ATOM 1712 N N . GLU A 1 217 ? 27.969 -8.367 -19.469 1 94.56 217 GLU A N 1
ATOM 1713 C CA . GLU A 1 217 ? 27.109 -7.191 -19.359 1 94.56 217 GLU A CA 1
ATOM 1714 C C . GLU A 1 217 ? 25.688 -7.488 -19.859 1 94.56 217 GLU A C 1
ATOM 1716 O O . GLU A 1 217 ? 24.719 -6.906 -19.375 1 94.56 217 GLU A O 1
ATOM 1721 N N . SER A 1 218 ? 25.625 -8.43 -20.766 1 95.25 218 SER A N 1
ATOM 1722 C CA . SER A 1 218 ? 24.328 -8.789 -21.328 1 95.25 218 SER A CA 1
ATOM 1723 C C . SER A 1 218 ? 23.453 -9.484 -20.297 1 95.25 218 SER A C 1
ATOM 1725 O O . SER A 1 218 ? 22.234 -9.602 -20.484 1 95.25 218 SER A O 1
ATOM 1727 N N . MET A 1 219 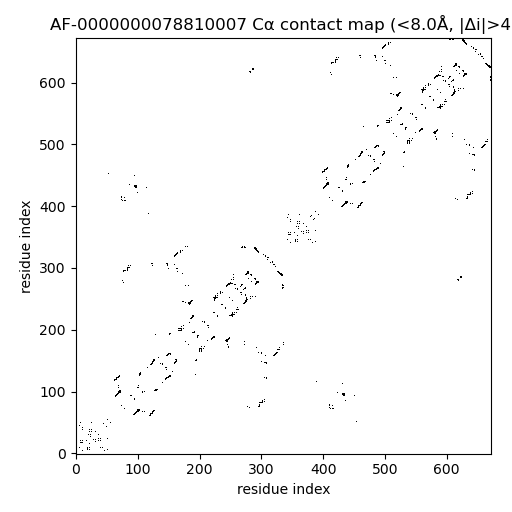? 24.047 -9.953 -19.219 1 97.88 219 MET A N 1
ATOM 1728 C CA . MET A 1 219 ? 23.328 -10.664 -18.156 1 97.88 219 MET A CA 1
ATOM 1729 C C . MET A 1 219 ? 22.656 -9.68 -17.203 1 97.88 219 MET A C 1
ATOM 1731 O O . MET A 1 219 ? 21.828 -10.07 -16.391 1 97.88 219 MET A O 1
ATOM 1735 N N . ILE A 1 220 ? 22.969 -8.422 -17.297 1 98.19 220 ILE A N 1
ATOM 1736 C CA . ILE A 1 220 ? 22.391 -7.371 -16.484 1 98.19 220 ILE A CA 1
ATOM 1737 C C . ILE A 1 220 ? 21.469 -6.496 -17.344 1 98.19 220 ILE A C 1
ATOM 1739 O O . ILE A 1 220 ? 21.922 -5.867 -18.297 1 98.19 220 ILE A O 1
ATOM 1743 N N . LYS A 1 221 ? 20.172 -6.477 -17.016 1 97.88 221 LYS A N 1
ATOM 1744 C CA . LYS A 1 221 ? 19.188 -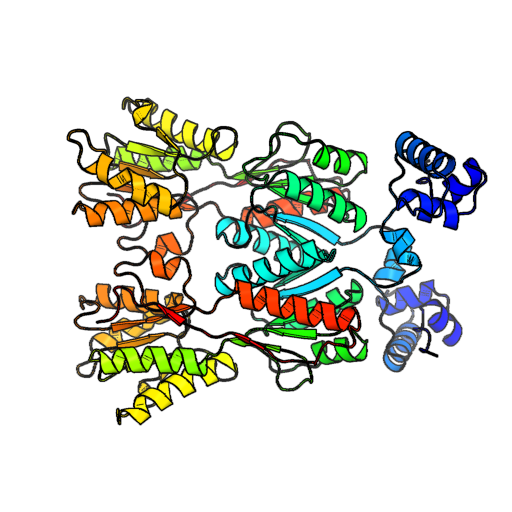5.746 -17.797 1 97.88 221 LYS A CA 1
ATOM 1745 C C . LYS A 1 221 ? 18.469 -4.695 -16.953 1 97.88 221 LYS A C 1
ATOM 1747 O O . LYS A 1 221 ? 18.188 -4.934 -15.781 1 97.88 221 LYS A O 1
ATOM 1752 N N . LEU A 1 222 ? 18.25 -3.553 -17.578 1 96.44 222 LEU A N 1
ATOM 1753 C CA . LEU A 1 222 ? 17.375 -2.57 -16.969 1 96.44 222 LEU A CA 1
ATOM 1754 C C . LEU A 1 222 ? 15.914 -3.018 -17.062 1 96.44 222 LEU A C 1
ATOM 1756 O O . LEU A 1 222 ? 15.305 -2.951 -18.125 1 96.44 222 LEU A O 1
ATOM 1760 N N . CYS A 1 223 ? 15.367 -3.545 -15.977 1 97.75 223 CYS A N 1
ATOM 1761 C CA . CYS A 1 223 ? 14.023 -4.094 -15.859 1 97.75 223 CYS A CA 1
ATOM 1762 C C . CYS A 1 223 ? 13.562 -4.109 -14.406 1 97.75 223 CYS A C 1
ATOM 1764 O O . CYS A 1 223 ? 14.031 -4.93 -13.617 1 97.75 223 CYS A O 1
ATOM 1766 N N . ASP A 1 224 ? 12.625 -3.219 -14.141 1 95.5 224 ASP A N 1
ATOM 1767 C CA . ASP A 1 224 ? 12.289 -3.129 -12.727 1 95.5 224 ASP A CA 1
ATOM 1768 C C . ASP A 1 224 ? 10.773 -3.137 -12.516 1 95.5 224 ASP A C 1
ATOM 1770 O O . ASP A 1 224 ? 10.281 -2.688 -11.477 1 95.5 224 ASP A O 1
ATOM 1774 N N . THR A 1 225 ? 10.016 -3.535 -13.539 1 94.69 225 THR A N 1
ATOM 1775 C CA . THR A 1 225 ? 8.57 -3.686 -13.414 1 94.69 225 THR A CA 1
ATOM 1776 C C . THR A 1 225 ? 8.125 -5.055 -13.93 1 94.69 225 THR A C 1
ATOM 1778 O O . THR A 1 225 ? 8.844 -5.707 -14.68 1 94.69 225 THR A O 1
ATOM 1781 N N . ARG A 1 226 ? 6.961 -5.402 -13.523 1 96.38 226 ARG A N 1
ATOM 1782 C CA . ARG A 1 226 ? 6.379 -6.66 -13.984 1 96.38 226 ARG A CA 1
ATOM 1783 C C . ARG A 1 226 ? 6.164 -6.645 -15.492 1 96.38 226 ARG A C 1
ATOM 1785 O O . ARG A 1 226 ? 6.492 -7.609 -16.188 1 96.38 226 ARG A O 1
ATOM 1792 N N . GLU A 1 227 ? 5.672 -5.578 -16 1 96.44 227 GLU A N 1
ATOM 1793 C CA . GLU A 1 227 ? 5.367 -5.434 -17.422 1 96.44 227 GLU A CA 1
ATOM 1794 C C . GLU A 1 227 ? 6.625 -5.551 -18.281 1 96.44 227 GLU A C 1
ATOM 1796 O O . GLU A 1 227 ? 6.625 -6.234 -19.297 1 96.44 227 GLU A O 1
ATOM 1801 N N . GLN A 1 228 ? 7.652 -4.93 -17.812 1 97.75 228 GLN A N 1
ATOM 1802 C CA . GLN A 1 228 ? 8.922 -5 -18.531 1 97.75 228 GLN A CA 1
ATOM 1803 C C . GLN A 1 228 ? 9.469 -6.426 -18.547 1 97.75 228 GLN A C 1
ATOM 1805 O O . GLN A 1 228 ? 9.977 -6.895 -19.562 1 97.75 228 GLN A O 1
ATOM 1810 N N . ALA A 1 229 ? 9.367 -7.07 -17.422 1 98.56 229 ALA A N 1
ATOM 1811 C CA . ALA A 1 229 ? 9.852 -8.438 -17.312 1 98.56 229 ALA A CA 1
ATOM 1812 C C . ALA A 1 229 ? 9.125 -9.359 -18.297 1 98.56 229 ALA A C 1
ATOM 1814 O O . ALA A 1 229 ? 9.758 -10.164 -18.984 1 98.56 229 ALA A O 1
ATOM 1815 N N . ILE A 1 230 ? 7.852 -9.188 -18.391 1 97.94 230 ILE A N 1
ATOM 1816 C CA . ILE A 1 230 ? 7.039 -10.016 -19.281 1 97.94 230 ILE A CA 1
ATOM 1817 C C . ILE A 1 230 ? 7.406 -9.727 -20.734 1 97.94 230 ILE A C 1
ATOM 1819 O O . ILE A 1 230 ? 7.406 -10.641 -21.562 1 97.94 230 ILE A O 1
ATOM 1823 N N . ALA A 1 231 ? 7.777 -8.547 -21 1 98.25 231 ALA A N 1
ATOM 1824 C CA . ALA A 1 231 ? 8.062 -8.125 -22.375 1 98.25 231 ALA A CA 1
ATOM 1825 C C . ALA A 1 231 ? 9.383 -8.703 -22.859 1 98.25 231 ALA A C 1
ATOM 1827 O O . ALA A 1 231 ? 9.516 -9.07 -24.031 1 98.25 231 ALA A O 1
ATOM 1828 N N . ILE A 1 232 ? 10.359 -8.914 -22.016 1 98.31 232 ILE A N 1
ATOM 1829 C CA . ILE A 1 232 ? 11.695 -9.18 -22.531 1 98.31 232 ILE A CA 1
ATOM 1830 C C . ILE A 1 232 ? 12.109 -10.602 -22.172 1 98.31 232 ILE A C 1
ATOM 1832 O O . ILE A 1 232 ? 12.977 -11.18 -22.828 1 98.31 232 ILE A O 1
ATOM 1836 N N . THR A 1 233 ? 11.57 -11.219 -21.203 1 98.75 233 THR A N 1
ATOM 1837 C CA . THR A 1 233 ? 12.102 -12.445 -20.609 1 98.75 233 THR A CA 1
ATOM 1838 C C . THR A 1 233 ? 11.844 -13.641 -21.516 1 98.75 233 THR A C 1
ATOM 1840 O O . THR A 1 233 ? 12.703 -14.516 -21.656 1 98.75 233 THR A O 1
ATOM 1843 N N . PRO A 1 234 ? 10.672 -13.719 -22.219 1 98.5 234 PRO A N 1
ATOM 1844 C CA . PRO A 1 234 ? 10.422 -14.891 -23.062 1 98.5 234 PRO A CA 1
ATOM 1845 C C . PRO A 1 234 ? 11.484 -15.094 -24.125 1 98.5 234 PRO A C 1
ATOM 1847 O O . PRO A 1 234 ? 11.961 -16.203 -24.328 1 98.5 234 PRO A O 1
ATOM 1850 N N . ASP A 1 235 ? 11.945 -14.039 -24.75 1 98 235 ASP A N 1
ATOM 1851 C CA . ASP A 1 235 ? 12.977 -14.125 -25.781 1 98 235 ASP A CA 1
ATOM 1852 C C . ASP A 1 235 ? 14.289 -14.648 -25.188 1 98 235 ASP A C 1
ATOM 1854 O O . ASP A 1 235 ? 14.992 -15.422 -25.844 1 98 235 ASP A O 1
ATOM 1858 N N . ILE A 1 236 ? 14.562 -14.25 -24.016 1 98.31 236 ILE A N 1
ATOM 1859 C CA . ILE A 1 236 ? 15.797 -14.648 -23.344 1 98.31 236 ILE A CA 1
ATOM 1860 C C . ILE A 1 236 ? 15.734 -16.141 -23 1 98.31 236 ILE A C 1
ATOM 1862 O O . ILE A 1 236 ? 16.719 -16.859 -23.172 1 98.31 236 ILE A O 1
ATOM 1866 N N . LEU A 1 237 ? 14.578 -16.594 -22.594 1 98.31 237 LEU A N 1
ATOM 1867 C CA . LEU A 1 237 ? 14.391 -17.969 -22.141 1 98.31 237 LEU A CA 1
ATOM 1868 C C . LEU A 1 237 ? 14.398 -18.938 -23.312 1 98.31 237 LEU A C 1
ATOM 1870 O O . LEU A 1 237 ? 14.602 -20.141 -23.109 1 98.31 237 LEU A O 1
ATOM 1874 N N . GLU A 1 238 ? 14.211 -18.484 -24.5 1 97.12 238 GLU A N 1
ATOM 1875 C CA . GLU A 1 238 ? 14.156 -19.344 -25.688 1 97.12 238 GLU A CA 1
ATOM 1876 C C . GLU A 1 238 ? 15.547 -19.547 -26.281 1 97.12 238 GLU A C 1
ATOM 1878 O O . GLU A 1 238 ? 15.734 -20.391 -27.156 1 97.12 238 GLU A O 1
ATOM 1883 N N . ARG A 1 239 ? 16.453 -18.828 -25.734 1 96.25 239 ARG A N 1
ATOM 1884 C CA . ARG A 1 239 ? 17.828 -18.953 -26.234 1 96.25 239 ARG A CA 1
ATOM 1885 C C . ARG A 1 239 ? 18.453 -20.266 -25.781 1 96.25 239 ARG A C 1
ATOM 1887 O O . ARG A 1 239 ? 18.031 -20.844 -24.766 1 96.25 239 ARG A O 1
ATOM 1894 N N . GLU A 1 240 ? 19.469 -20.641 -26.531 1 94.56 240 GLU A N 1
ATOM 1895 C CA . GLU A 1 240 ? 20.219 -21.844 -26.188 1 94.56 240 GLU A CA 1
ATOM 1896 C C . GLU A 1 240 ? 21.031 -21.625 -24.906 1 94.56 240 GLU A C 1
ATOM 1898 O O . GLU A 1 240 ? 21.172 -22.547 -24.094 1 94.56 240 GLU A O 1
ATOM 1903 N N . ASP A 1 241 ? 21.484 -20.422 -24.766 1 95.25 241 ASP A N 1
ATOM 1904 C CA . ASP A 1 241 ? 22.281 -20.078 -23.594 1 95.25 241 ASP A CA 1
ATOM 1905 C C . ASP A 1 241 ? 21.406 -19.406 -22.516 1 95.25 241 ASP A C 1
ATOM 1907 O O . ASP A 1 241 ? 21.859 -18.484 -21.844 1 95.25 241 ASP A O 1
ATOM 1911 N N . ARG A 1 242 ? 20.188 -19.859 -22.422 1 96.56 242 ARG A N 1
ATOM 1912 C CA . ARG A 1 242 ? 19.266 -19.219 -21.5 1 96.56 242 ARG A CA 1
ATOM 1913 C C . ARG A 1 242 ? 19.797 -19.297 -20.062 1 96.56 242 ARG A C 1
ATOM 1915 O O . ARG A 1 242 ? 20.531 -20.234 -19.719 1 96.56 242 ARG A O 1
ATOM 1922 N N . PRO A 1 243 ? 19.391 -18.375 -19.25 1 98.25 243 PRO A N 1
ATOM 1923 C CA . PRO A 1 243 ? 19.75 -18.438 -17.828 1 98.25 243 PRO A CA 1
ATOM 1924 C C . PRO A 1 243 ? 19.031 -19.562 -17.094 1 98.25 243 PRO A C 1
ATOM 1926 O O . PRO A 1 243 ? 17.922 -19.953 -17.484 1 98.25 243 PRO A O 1
ATOM 1929 N N . ASP A 1 244 ? 19.672 -20.047 -16.078 1 98.5 244 ASP A N 1
ATOM 1930 C CA . ASP A 1 244 ? 19 -20.984 -15.172 1 98.5 244 ASP A CA 1
ATOM 1931 C C . ASP A 1 244 ? 18.641 -20.312 -13.844 1 98.5 244 ASP A C 1
ATOM 1933 O O . ASP A 1 244 ? 18.188 -20.969 -12.914 1 98.5 244 ASP A O 1
ATOM 1937 N N . GLY A 1 245 ? 18.859 -18.969 -13.742 1 98.75 245 GLY A N 1
ATOM 1938 C CA . GLY A 1 245 ? 18.484 -18.188 -12.578 1 98.75 245 GLY A CA 1
ATOM 1939 C C . GLY A 1 245 ? 18.25 -16.719 -12.891 1 98.75 245 GLY A C 1
ATOM 1940 O O . GLY A 1 245 ? 18.875 -16.172 -13.797 1 98.75 245 GLY A O 1
ATOM 1941 N N . PHE A 1 246 ? 17.359 -16.141 -12.188 1 98.94 246 PHE A N 1
ATOM 1942 C CA . PHE A 1 246 ? 17.125 -14.695 -12.234 1 98.94 246 PHE A CA 1
ATOM 1943 C C . PHE A 1 246 ? 17.125 -14.102 -10.828 1 98.94 246 PHE A C 1
ATOM 1945 O O . PHE A 1 246 ? 16.469 -14.617 -9.93 1 98.94 246 PHE A O 1
ATOM 1952 N N . PHE A 1 247 ? 17.906 -13.117 -10.633 1 98.94 247 PHE A N 1
ATOM 1953 C CA . PHE A 1 247 ? 17.812 -12.234 -9.477 1 98.94 247 PHE A CA 1
ATOM 1954 C C . PHE A 1 247 ? 17.203 -10.898 -9.867 1 98.94 247 PHE A C 1
ATOM 1956 O O . PHE A 1 247 ? 17.75 -10.172 -10.695 1 98.94 247 PHE A O 1
ATOM 1963 N N . ALA A 1 248 ? 16.031 -10.625 -9.344 1 98.88 248 ALA A N 1
ATOM 1964 C CA . ALA A 1 248 ? 15.281 -9.43 -9.734 1 98.88 248 ALA A CA 1
ATOM 1965 C C . ALA A 1 248 ? 15.414 -8.328 -8.68 1 98.88 248 ALA A C 1
ATOM 1967 O O . ALA A 1 248 ? 15.453 -8.617 -7.484 1 98.88 248 ALA A O 1
ATOM 1968 N N . ILE A 1 249 ? 15.352 -7.098 -9.094 1 97.81 249 ILE A N 1
ATOM 1969 C CA . ILE A 1 249 ? 15.531 -5.914 -8.266 1 97.81 249 ILE A CA 1
ATOM 1970 C C . ILE A 1 249 ? 14.398 -5.816 -7.25 1 97.81 249 ILE A C 1
ATOM 1972 O O . ILE A 1 249 ? 14.547 -5.176 -6.207 1 97.81 249 ILE A O 1
ATOM 1976 N N . ASN A 1 250 ? 13.227 -6.43 -7.559 1 96.56 250 ASN A N 1
ATOM 1977 C CA . ASN A 1 250 ? 12.055 -6.426 -6.691 1 96.56 250 ASN A CA 1
ATOM 1978 C C . ASN A 1 250 ? 11.117 -7.59 -7.012 1 96.56 250 ASN A C 1
ATOM 1980 O O . ASN A 1 250 ? 11.305 -8.289 -8.008 1 96.56 250 ASN A O 1
ATOM 1984 N N . ASP A 1 251 ? 10.156 -7.797 -6.176 1 97.75 251 ASP A N 1
ATOM 1985 C CA . ASP A 1 251 ? 9.242 -8.93 -6.293 1 97.75 251 ASP A CA 1
ATOM 1986 C C . ASP A 1 251 ? 8.312 -8.766 -7.496 1 97.75 251 ASP A C 1
ATOM 1988 O O . ASP A 1 251 ? 7.91 -9.75 -8.109 1 97.75 251 ASP A O 1
ATOM 1992 N N . GLU A 1 252 ? 7.965 -7.551 -7.855 1 96.5 252 GLU A N 1
ATOM 1993 C CA . GLU A 1 252 ? 7.133 -7.324 -9.031 1 96.5 252 GLU A CA 1
ATOM 1994 C C . GLU A 1 252 ? 7.809 -7.855 -10.297 1 96.5 252 GLU A C 1
ATOM 1996 O O . GLU A 1 252 ? 7.191 -8.578 -11.078 1 96.5 252 GLU A O 1
ATOM 2001 N N . THR A 1 253 ? 9.039 -7.484 -10.445 1 98.12 253 THR A N 1
ATOM 2002 C CA . THR A 1 253 ? 9.82 -7.953 -11.578 1 98.12 253 THR A CA 1
ATOM 2003 C C . THR A 1 253 ? 9.969 -9.469 -11.539 1 98.12 253 THR A C 1
ATOM 2005 O O . THR A 1 253 ? 9.812 -10.141 -12.562 1 98.12 253 THR A O 1
ATOM 2008 N N . ALA A 1 254 ? 10.227 -10.016 -10.359 1 98.75 254 ALA A N 1
ATOM 2009 C CA . ALA A 1 254 ? 10.359 -11.461 -10.195 1 98.75 254 ALA A CA 1
ATOM 2010 C C . ALA A 1 254 ? 9.078 -12.18 -10.594 1 98.75 254 ALA A C 1
ATOM 2012 O O . ALA A 1 254 ? 9.125 -13.234 -11.234 1 98.75 254 ALA A O 1
ATOM 2013 N N . SER A 1 255 ? 7.977 -11.609 -10.227 1 98.19 255 SER A N 1
ATOM 2014 C CA . SER A 1 255 ? 6.691 -12.211 -10.57 1 98.19 255 SER A CA 1
ATOM 2015 C C . SER A 1 255 ? 6.477 -12.227 -12.086 1 98.19 255 SER A C 1
ATOM 2017 O O . SER A 1 255 ? 5.855 -13.141 -12.617 1 98.19 255 SER A O 1
ATOM 2019 N N . GLY A 1 256 ? 6.969 -11.148 -12.766 1 98.44 256 GLY A N 1
ATOM 2020 C CA . GLY A 1 256 ? 6.918 -11.117 -14.219 1 98.44 256 GLY A CA 1
ATOM 2021 C C . GLY A 1 256 ? 7.785 -12.18 -14.867 1 98.44 256 GLY A C 1
ATOM 2022 O O . GLY A 1 256 ? 7.395 -12.789 -15.867 1 98.44 256 GLY A O 1
ATOM 2023 N N . ILE A 1 257 ? 8.93 -12.422 -14.289 1 98.88 257 ILE A N 1
ATOM 2024 C CA . ILE A 1 257 ? 9.82 -13.477 -14.758 1 98.88 257 ILE A CA 1
ATOM 2025 C C . ILE A 1 257 ? 9.148 -14.836 -14.586 1 98.88 257 ILE A C 1
ATOM 2027 O O . ILE A 1 257 ? 9.164 -15.656 -15.5 1 98.88 257 ILE A O 1
ATOM 2031 N N . LEU A 1 258 ? 8.562 -15.039 -13.422 1 98.75 258 LEU A N 1
ATOM 2032 C CA . LEU A 1 258 ? 7.867 -16.281 -13.133 1 98.75 258 LEU A CA 1
ATOM 2033 C C . LEU A 1 258 ? 6.77 -16.547 -14.156 1 98.75 258 LEU A C 1
ATOM 2035 O O . LEU A 1 258 ? 6.637 -17.672 -14.656 1 98.75 258 LEU A O 1
ATOM 2039 N N . TYR A 1 259 ? 6.027 -15.492 -14.461 1 97.81 259 TYR A N 1
ATOM 2040 C CA . TYR A 1 259 ? 4.965 -15.602 -15.453 1 97.81 259 TYR A CA 1
ATOM 2041 C C . TYR A 1 259 ? 5.535 -15.945 -16.828 1 97.81 259 TYR A C 1
ATOM 2043 O O . TYR A 1 259 ? 4.957 -16.75 -17.562 1 97.81 259 TYR A O 1
ATOM 2051 N N . SER A 1 260 ? 6.605 -15.328 -17.188 1 98.44 260 SER A N 1
ATOM 2052 C CA . SER A 1 260 ? 7.262 -15.57 -18.469 1 98.44 260 SER A CA 1
ATOM 2053 C C . SER A 1 260 ? 7.723 -17.016 -18.594 1 98.44 260 SER A C 1
ATOM 2055 O O . SER A 1 260 ? 7.629 -17.625 -19.656 1 98.44 260 SER A O 1
ATOM 2057 N N . CYS A 1 261 ? 8.242 -17.578 -17.5 1 98.62 261 CYS A N 1
ATOM 2058 C CA . CYS A 1 261 ? 8.641 -18.984 -17.5 1 98.62 261 CYS A CA 1
ATOM 2059 C C . CYS A 1 261 ? 7.449 -19.891 -17.797 1 98.62 261 CYS A C 1
ATOM 2061 O O . CYS A 1 261 ? 7.57 -20.844 -18.578 1 98.62 261 CYS A O 1
ATOM 2063 N N . LYS A 1 262 ? 6.371 -19.609 -17.188 1 96.88 262 LYS A N 1
ATOM 2064 C CA . LYS A 1 262 ? 5.145 -20.359 -17.453 1 96.88 262 LYS A CA 1
ATOM 2065 C C . LYS A 1 262 ? 4.758 -20.297 -18.922 1 96.88 262 LYS A C 1
ATOM 2067 O O . LYS A 1 262 ? 4.395 -21.312 -19.516 1 96.88 262 LYS A O 1
ATOM 2072 N N . LEU A 1 263 ? 4.863 -19.125 -19.484 1 96.06 263 LEU A N 1
ATOM 2073 C CA . LEU A 1 263 ? 4.465 -18.922 -20.859 1 96.06 263 LEU A CA 1
ATOM 2074 C C . LEU A 1 263 ? 5.289 -19.797 -21.812 1 96.06 263 LEU A C 1
ATOM 2076 O O . LEU A 1 263 ? 4.77 -20.297 -22.812 1 96.06 263 LEU A O 1
ATOM 2080 N N . VAL A 1 264 ? 6.523 -20.016 -21.5 1 97.5 264 VAL A N 1
ATOM 2081 C CA . VAL A 1 264 ? 7.391 -20.75 -22.422 1 97.5 264 VAL A CA 1
ATOM 2082 C C . VAL A 1 264 ? 7.52 -22.203 -21.969 1 97.5 264 VAL A C 1
ATOM 2084 O O . VAL A 1 264 ? 8.273 -22.984 -22.562 1 97.5 264 VAL A O 1
ATOM 2087 N N . GLY A 1 265 ? 6.871 -22.547 -20.844 1 97.44 265 GLY A N 1
ATOM 2088 C CA . GLY A 1 265 ? 6.754 -23.938 -20.422 1 97.44 265 GLY A CA 1
ATOM 2089 C C . GLY A 1 265 ? 7.949 -24.422 -19.625 1 97.44 265 GLY A C 1
ATOM 2090 O O . GLY A 1 265 ? 8.242 -25.625 -19.594 1 97.44 265 GLY A O 1
ATOM 2091 N N . LEU A 1 266 ? 8.68 -23.5 -18.984 1 98.19 266 LEU A N 1
ATOM 2092 C CA . LEU A 1 266 ? 9.828 -23.875 -18.156 1 98.19 266 LEU A CA 1
ATOM 2093 C C . LEU A 1 266 ? 9.414 -24.047 -16.703 1 98.19 266 LEU A C 1
ATOM 2095 O O . LEU A 1 266 ? 8.602 -23.281 -16.188 1 98.19 266 LEU A O 1
ATOM 2099 N N . LYS A 1 267 ? 10.016 -25.016 -16.031 1 98.12 267 LYS A N 1
ATOM 2100 C CA . LYS A 1 267 ? 9.672 -25.344 -14.648 1 98.12 267 LYS A CA 1
ATOM 2101 C C . LYS A 1 267 ? 10.469 -24.5 -13.664 1 98.12 267 LYS A C 1
ATOM 2103 O O . LYS A 1 267 ? 11.688 -24.375 -13.789 1 98.12 267 LYS A O 1
ATOM 2108 N N . VAL A 1 268 ? 9.836 -23.953 -12.773 1 98.62 268 VAL A N 1
ATOM 2109 C CA . VAL A 1 268 ? 10.438 -23.234 -11.648 1 98.62 268 VAL A CA 1
ATOM 2110 C C . VAL A 1 268 ? 10.219 -24.031 -10.359 1 98.62 268 VAL A C 1
ATOM 2112 O O . VAL A 1 268 ? 9.078 -24.359 -10.016 1 98.62 268 VAL A O 1
ATOM 2115 N N . PRO A 1 269 ? 11.242 -24.359 -9.617 1 98.31 269 PRO A N 1
ATOM 2116 C CA . PRO A 1 269 ? 12.617 -23.875 -9.734 1 98.31 269 PRO A CA 1
ATOM 2117 C C . PRO A 1 269 ? 13.523 -24.828 -10.516 1 98.31 269 PRO A C 1
ATOM 2119 O O . PRO A 1 269 ? 14.711 -24.547 -10.688 1 98.31 269 PRO A O 1
ATOM 2122 N N . ASP A 1 270 ? 13.016 -25.906 -10.984 1 98.25 270 ASP A N 1
ATOM 2123 C CA . ASP A 1 270 ? 13.836 -27.016 -11.453 1 98.25 270 ASP A CA 1
ATOM 2124 C C . ASP A 1 270 ? 14.719 -26.594 -12.625 1 98.25 270 ASP A C 1
ATOM 2126 O O . ASP A 1 270 ? 15.875 -27 -12.711 1 98.25 270 ASP A O 1
ATOM 2130 N N . GLU A 1 271 ? 14.164 -25.812 -13.531 1 98.25 271 GLU A N 1
ATOM 2131 C CA . GLU A 1 271 ? 14.898 -25.391 -14.719 1 98.25 271 GLU A CA 1
ATOM 2132 C C . GLU A 1 271 ? 15.383 -23.938 -14.578 1 98.25 271 GLU A C 1
ATOM 2134 O O . GLU A 1 271 ? 16.438 -23.578 -15.117 1 98.25 271 GLU A O 1
ATOM 2139 N N . VAL A 1 272 ? 14.578 -23.141 -13.914 1 98.75 272 VAL A N 1
ATOM 2140 C CA . VAL A 1 272 ? 14.938 -21.75 -13.695 1 98.75 272 VAL A CA 1
ATOM 2141 C C . VAL A 1 272 ? 14.594 -21.328 -12.266 1 98.75 272 VAL A C 1
ATOM 2143 O O . VAL A 1 272 ? 13.438 -21.406 -11.852 1 98.75 272 VAL A O 1
ATOM 2146 N N . SER A 1 273 ? 15.609 -20.922 -11.484 1 98.94 273 SER A N 1
ATOM 2147 C CA . SER A 1 273 ? 15.383 -20.344 -10.164 1 98.94 273 SER A CA 1
ATOM 2148 C C . SER A 1 273 ? 15.156 -18.844 -10.234 1 98.94 273 SER A C 1
ATOM 2150 O O . SER A 1 273 ? 15.727 -18.156 -11.094 1 98.94 273 SER A O 1
ATOM 2152 N N . ILE A 1 274 ? 14.312 -18.344 -9.367 1 98.94 274 ILE A N 1
ATOM 2153 C CA . ILE A 1 274 ? 13.977 -16.922 -9.367 1 98.94 274 ILE A CA 1
ATOM 2154 C C . ILE A 1 274 ? 14.008 -16.375 -7.938 1 98.94 274 ILE A C 1
ATOM 2156 O O . ILE A 1 274 ? 13.422 -16.984 -7.027 1 98.94 274 ILE A O 1
ATOM 2160 N N . CYS A 1 275 ? 14.68 -15.305 -7.711 1 98.94 275 CYS A N 1
ATOM 2161 C CA . CYS A 1 275 ? 14.688 -14.602 -6.43 1 98.94 275 CYS A CA 1
ATOM 2162 C C . CYS A 1 275 ? 14.32 -13.133 -6.605 1 98.94 275 CYS A C 1
ATOM 2164 O O . CYS A 1 275 ? 14.797 -12.477 -7.535 1 98.94 275 CYS A O 1
ATOM 2166 N N . GLY A 1 276 ? 13.422 -12.727 -5.766 1 98.69 276 GLY A N 1
ATOM 2167 C CA . GLY A 1 276 ? 13.047 -11.32 -5.77 1 98.69 276 GLY A CA 1
ATOM 2168 C C . GLY A 1 276 ? 13.625 -10.547 -4.602 1 98.69 276 GLY A C 1
ATOM 2169 O O . GLY A 1 276 ? 14.68 -10.898 -4.074 1 98.69 276 GLY A O 1
ATOM 2170 N N . PHE A 1 277 ? 13.008 -9.391 -4.289 1 97.94 277 PHE A N 1
ATOM 2171 C CA . PHE A 1 277 ? 13.445 -8.484 -3.24 1 97.94 277 PHE A CA 1
ATOM 2172 C C . PHE A 1 277 ? 12.266 -7.684 -2.689 1 97.94 277 PHE A C 1
ATOM 2174 O O . PHE A 1 277 ? 11.445 -7.172 -3.453 1 97.94 277 PHE A O 1
ATOM 2181 N N . THR A 1 278 ? 12.078 -7.594 -1.312 1 95.88 278 THR A N 1
ATOM 2182 C CA . THR A 1 278 ? 11.109 -6.766 -0.599 1 95.88 278 THR A CA 1
ATOM 2183 C C . THR A 1 278 ? 10.242 -7.617 0.324 1 95.88 278 THR A C 1
ATOM 2185 O O . THR A 1 278 ? 10 -7.242 1.474 1 95.88 278 THR A O 1
ATOM 2188 N N . ASP A 1 279 ? 9.711 -8.742 -0.19 1 96.44 279 ASP A N 1
ATOM 2189 C CA . ASP A 1 279 ? 8.867 -9.688 0.529 1 96.44 279 ASP A CA 1
ATOM 2190 C C . ASP A 1 279 ? 7.492 -9.094 0.828 1 96.44 279 ASP A C 1
ATOM 2192 O O . ASP A 1 279 ? 7.047 -9.094 1.977 1 96.44 279 ASP A O 1
ATOM 2196 N N . GLY A 1 280 ? 6.859 -8.648 -0.213 1 93.06 280 GLY A N 1
ATOM 2197 C CA . GLY A 1 280 ? 5.488 -8.18 -0.119 1 93.06 280 GLY A CA 1
ATOM 2198 C C . GLY A 1 280 ? 4.461 -9.273 -0.333 1 93.06 280 GLY A C 1
ATOM 2199 O O . GLY A 1 280 ? 4.812 -10.453 -0.382 1 93.06 280 GLY A O 1
ATOM 2200 N N . ALA A 1 281 ? 3.195 -8.867 -0.434 1 91.25 281 ALA A N 1
ATOM 2201 C CA . ALA A 1 281 ? 2.09 -9.805 -0.596 1 91.25 281 ALA A CA 1
ATOM 2202 C C . ALA A 1 281 ? 2.271 -10.656 -1.854 1 91.25 281 ALA A C 1
ATOM 2204 O O . ALA A 1 281 ? 1.894 -11.828 -1.879 1 91.25 281 ALA A O 1
ATOM 2205 N N . ILE A 1 282 ? 2.895 -10.086 -2.82 1 94.62 282 ILE A N 1
ATOM 2206 C CA . ILE A 1 282 ? 3.129 -10.773 -4.09 1 94.62 282 ILE A CA 1
ATOM 2207 C C . ILE A 1 282 ? 3.961 -12.031 -3.852 1 94.62 282 ILE A C 1
ATOM 2209 O O . ILE A 1 282 ? 3.697 -13.078 -4.445 1 94.62 282 ILE A O 1
ATOM 2213 N N . ALA A 1 283 ? 4.918 -11.93 -3.006 1 96.56 283 ALA A N 1
ATOM 2214 C CA . ALA A 1 283 ? 5.867 -13.023 -2.781 1 96.56 283 ALA A CA 1
ATOM 2215 C C . ALA A 1 283 ? 5.164 -14.242 -2.201 1 96.56 283 ALA A C 1
ATOM 2217 O O . ALA A 1 283 ? 5.586 -15.383 -2.439 1 96.56 283 ALA A O 1
ATOM 2218 N N . GLN A 1 284 ? 4.031 -14.008 -1.543 1 94.25 284 GLN A N 1
ATOM 2219 C CA . GLN A 1 284 ? 3.303 -15.102 -0.901 1 94.25 284 GLN A CA 1
ATOM 2220 C C . GLN A 1 284 ? 2.162 -15.594 -1.787 1 94.25 284 GLN A C 1
ATOM 2222 O O . GLN A 1 284 ? 1.585 -16.656 -1.529 1 94.25 284 GLN A O 1
ATOM 2227 N N . SER A 1 285 ? 1.928 -14.883 -2.865 1 94.81 285 SER A N 1
ATOM 2228 C CA . SER A 1 285 ? 0.716 -15.18 -3.621 1 94.81 285 SER A CA 1
ATOM 2229 C C . SER A 1 285 ? 1.043 -15.875 -4.938 1 94.81 285 SER A C 1
ATOM 2231 O O . SER A 1 285 ? 0.156 -16.422 -5.59 1 94.81 285 SER A O 1
ATOM 2233 N N . THR A 1 286 ? 2.252 -15.828 -5.328 1 97.12 286 THR A N 1
ATOM 2234 C CA . THR A 1 286 ? 2.645 -16.5 -6.559 1 97.12 286 THR A CA 1
ATOM 2235 C C . THR A 1 286 ? 2.662 -18.016 -6.363 1 97.12 286 THR A C 1
ATOM 2237 O O . THR A 1 286 ? 2.568 -18.5 -5.234 1 97.12 286 THR A O 1
ATOM 2240 N N . ASP A 1 287 ? 2.682 -18.703 -7.484 1 95.56 287 ASP A N 1
ATOM 2241 C CA . ASP A 1 287 ? 2.832 -20.156 -7.48 1 95.56 287 ASP A CA 1
ATOM 2242 C C . ASP A 1 287 ? 3.9 -20.594 -8.477 1 95.56 287 ASP A C 1
ATOM 2244 O O . ASP A 1 287 ? 3.682 -20.562 -9.688 1 95.56 287 ASP A O 1
ATOM 2248 N N . PRO A 1 288 ? 5.004 -21.125 -8.023 1 97 288 PRO A N 1
ATOM 2249 C CA . PRO A 1 288 ? 5.379 -21.266 -6.617 1 97 288 PRO A CA 1
ATOM 2250 C C . PRO A 1 288 ? 5.57 -19.922 -5.922 1 97 288 PRO A C 1
ATOM 2252 O O . PRO A 1 288 ? 5.734 -18.906 -6.59 1 97 288 PRO A O 1
ATOM 2255 N N . LYS A 1 289 ? 5.57 -19.953 -4.566 1 97.75 289 LYS A N 1
ATOM 2256 C CA . LYS A 1 289 ? 5.832 -18.75 -3.781 1 97.75 289 LYS A CA 1
ATOM 2257 C C . LYS A 1 289 ? 7.258 -18.25 -4.008 1 97.75 289 LYS A C 1
ATOM 2259 O O . LYS A 1 289 ? 8.195 -19.047 -4.102 1 97.75 289 LYS A O 1
ATOM 2264 N N . LEU A 1 290 ? 7.43 -16.984 -4 1 98.38 290 LEU A N 1
ATOM 2265 C CA . LEU A 1 290 ? 8.688 -16.359 -4.41 1 98.38 290 LEU A CA 1
ATOM 2266 C C . LEU A 1 290 ? 9.711 -16.422 -3.285 1 98.38 290 LEU A C 1
ATOM 2268 O O . LEU A 1 290 ? 9.422 -16.016 -2.156 1 98.38 290 LEU A O 1
ATOM 2272 N N . THR A 1 291 ? 10.875 -16.984 -3.541 1 98.81 291 THR A N 1
ATOM 2273 C CA . THR A 1 291 ? 12.055 -16.672 -2.744 1 98.81 291 THR A CA 1
ATOM 2274 C C . THR A 1 291 ? 12.414 -15.195 -2.881 1 98.81 291 THR A C 1
ATOM 2276 O O . THR A 1 291 ? 12.438 -14.656 -3.988 1 98.81 291 THR A O 1
ATOM 2279 N N . THR A 1 292 ? 12.641 -14.539 -1.763 1 98.81 292 THR A N 1
ATOM 2280 C CA . THR A 1 292 ? 12.844 -13.094 -1.821 1 98.81 292 THR A CA 1
ATOM 2281 C C . THR A 1 292 ? 13.68 -12.617 -0.641 1 98.81 292 THR A C 1
ATOM 2283 O O . THR A 1 292 ? 14.008 -13.398 0.252 1 98.81 292 THR A O 1
ATOM 2286 N N . VAL A 1 293 ? 14.156 -11.383 -0.721 1 98.75 293 VAL A N 1
ATOM 2287 C CA . VAL A 1 293 ? 14.875 -10.727 0.369 1 98.75 293 VAL A CA 1
ATOM 2288 C C . VAL A 1 293 ? 13.938 -9.758 1.086 1 98.75 293 VAL A C 1
ATOM 2290 O O . VAL A 1 293 ? 13.32 -8.898 0.452 1 98.75 293 VAL A O 1
ATOM 2293 N N . GLU A 1 294 ? 13.789 -9.93 2.344 1 98.19 294 GLU A N 1
ATOM 2294 C CA . GLU A 1 294 ? 12.922 -9.055 3.137 1 98.19 294 GLU A CA 1
ATOM 2295 C C . GLU A 1 294 ? 13.648 -7.781 3.553 1 98.19 294 GLU A C 1
ATOM 2297 O O . GLU A 1 294 ? 14.766 -7.84 4.074 1 98.19 294 GLU A O 1
ATOM 2302 N N . GLN A 1 295 ? 13.031 -6.609 3.381 1 97.38 295 GLN A N 1
ATOM 2303 C CA . GLN A 1 295 ? 13.664 -5.309 3.594 1 97.38 295 GLN A CA 1
ATOM 2304 C C . GLN A 1 295 ? 13.258 -4.715 4.938 1 97.38 295 GLN A C 1
ATOM 2306 O O . GLN A 1 295 ? 13.859 -3.746 5.402 1 97.38 295 GLN A O 1
ATOM 2311 N N . HIS A 1 296 ? 12.266 -5.254 5.566 1 97.5 296 HIS A N 1
ATOM 2312 C CA . HIS A 1 296 ? 11.766 -4.777 6.855 1 97.5 296 HIS A CA 1
ATOM 2313 C C . HIS A 1 296 ? 11.391 -3.299 6.789 1 97.5 296 HIS A C 1
ATOM 2315 O O . HIS A 1 296 ? 11.891 -2.492 7.574 1 97.5 296 HIS A O 1
ATOM 2321 N N . GLY A 1 297 ? 10.445 -2.969 5.883 1 97.81 297 GLY A N 1
ATOM 2322 C CA . GLY A 1 297 ? 10.047 -1.598 5.621 1 97.81 297 GLY A CA 1
ATOM 2323 C C . GLY A 1 297 ? 9.562 -0.87 6.863 1 97.81 297 GLY A C 1
ATOM 2324 O O . GLY A 1 297 ? 9.883 0.303 7.062 1 97.81 297 GLY A O 1
ATOM 2325 N N . GLU A 1 298 ? 8.805 -1.53 7.711 1 97.88 298 GLU A N 1
ATOM 2326 C CA . GLU A 1 298 ? 8.305 -0.908 8.93 1 97.88 298 GLU A CA 1
ATOM 2327 C C . GLU A 1 298 ? 9.445 -0.479 9.844 1 97.88 298 GLU A C 1
ATOM 2329 O O . GLU A 1 298 ? 9.406 0.606 10.43 1 97.88 298 GLU A O 1
ATOM 2334 N N . GLU A 1 299 ? 10.43 -1.329 9.961 1 98.12 299 GLU A N 1
ATOM 2335 C CA . GLU A 1 299 ? 11.602 -1.005 10.773 1 98.12 299 GLU A CA 1
ATOM 2336 C C . GLU A 1 299 ? 12.344 0.205 10.211 1 98.12 299 GLU A C 1
ATOM 2338 O O . GLU A 1 299 ? 12.836 1.045 10.969 1 98.12 299 GLU A O 1
ATOM 2343 N N . VAL A 1 300 ? 12.445 0.273 8.906 1 98.19 300 VAL A N 1
ATOM 2344 C CA . VAL A 1 300 ? 13.062 1.422 8.258 1 98.19 300 VAL A CA 1
ATOM 2345 C C . VAL A 1 300 ? 12.328 2.699 8.648 1 98.19 300 VAL A C 1
ATOM 2347 O O . VAL A 1 300 ? 12.953 3.689 9.039 1 98.19 300 VAL A O 1
ATOM 2350 N N . GLY A 1 301 ? 11 2.652 8.594 1 98.62 301 GLY A N 1
ATOM 2351 C CA . GLY A 1 301 ? 10.195 3.803 8.961 1 98.62 301 GLY A CA 1
ATOM 2352 C C . GLY A 1 301 ? 10.352 4.211 10.414 1 98.62 301 GLY A C 1
ATOM 2353 O O . GLY A 1 301 ? 10.539 5.391 10.719 1 98.62 301 GLY A O 1
ATOM 2354 N N . LYS A 1 302 ? 10.289 3.244 11.32 1 98.25 302 LYS A N 1
ATOM 2355 C CA . LYS A 1 302 ? 10.453 3.494 12.75 1 98.25 302 LYS A CA 1
ATOM 2356 C C . LYS A 1 302 ? 11.805 4.125 13.047 1 98.25 302 LYS A C 1
ATOM 2358 O O . LYS A 1 302 ? 11.891 5.078 13.828 1 98.25 302 LYS A O 1
ATOM 2363 N N . SER A 1 303 ? 12.836 3.623 12.398 1 97.69 303 SER A N 1
ATOM 2364 C CA . SER A 1 303 ? 14.18 4.141 12.617 1 97.69 303 SER A CA 1
ATOM 2365 C C . SER A 1 303 ? 14.312 5.574 12.109 1 97.69 303 SER A C 1
ATOM 2367 O O . SER A 1 303 ? 14.898 6.422 12.781 1 97.69 303 SER A O 1
ATOM 2369 N N . ALA A 1 304 ? 13.75 5.832 10.938 1 98.06 304 ALA A N 1
ATOM 2370 C CA . ALA A 1 304 ? 13.859 7.156 10.328 1 98.06 304 ALA A CA 1
ATOM 2371 C C . ALA A 1 304 ? 13.195 8.219 11.203 1 98.06 304 ALA A C 1
ATOM 2373 O O . ALA A 1 304 ? 13.773 9.281 11.445 1 98.06 304 ALA A O 1
ATOM 2374 N N . ILE A 1 305 ? 12 7.914 11.703 1 97.88 305 ILE A N 1
ATOM 2375 C CA . ILE A 1 305 ? 11.25 8.891 12.484 1 97.88 305 ILE A CA 1
ATOM 2376 C C . ILE A 1 305 ? 11.914 9.078 13.844 1 97.88 305 ILE A C 1
ATOM 2378 O O . ILE A 1 305 ? 11.93 10.188 14.391 1 97.88 305 ILE A O 1
ATOM 2382 N N . HIS A 1 306 ? 12.477 8.008 14.445 1 96.25 306 HIS A N 1
ATOM 2383 C CA . HIS A 1 306 ? 13.188 8.125 15.711 1 96.25 306 HIS A CA 1
ATOM 2384 C C . HIS A 1 306 ? 14.383 9.062 15.586 1 96.25 306 HIS A C 1
ATOM 2386 O O . HIS A 1 306 ? 14.594 9.93 16.438 1 96.25 306 HIS A O 1
ATOM 2392 N N . ILE A 1 307 ? 15.148 8.883 14.555 1 96.25 307 ILE A N 1
ATOM 2393 C CA . ILE A 1 307 ? 16.312 9.727 14.32 1 96.25 307 ILE A CA 1
ATOM 2394 C C . ILE A 1 307 ? 15.875 11.18 14.148 1 96.25 307 ILE A C 1
ATOM 2396 O O . ILE A 1 307 ? 16.484 12.086 14.719 1 96.25 307 ILE A O 1
ATOM 2400 N N . LEU A 1 308 ? 14.805 11.383 13.367 1 96.69 308 LEU A N 1
ATOM 2401 C CA . LEU A 1 308 ? 14.344 12.742 13.102 1 96.69 308 LEU A CA 1
ATOM 2402 C C . LEU A 1 308 ? 13.859 13.422 14.383 1 96.69 308 LEU A C 1
ATOM 2404 O O . LEU A 1 308 ? 14.188 14.578 14.641 1 96.69 308 LEU A O 1
ATOM 2408 N N . ILE A 1 309 ? 13.078 12.711 15.195 1 94.94 309 ILE A N 1
ATOM 2409 C CA . ILE A 1 309 ? 12.539 13.266 16.438 1 94.94 309 ILE A CA 1
ATOM 2410 C C . ILE A 1 309 ? 13.688 13.625 17.375 1 94.94 309 ILE A C 1
ATOM 2412 O O . ILE A 1 309 ? 13.664 14.68 18.016 1 94.94 309 ILE A O 1
ATOM 2416 N N . ASP A 1 310 ? 14.68 12.75 17.438 1 93.19 310 ASP A N 1
ATOM 2417 C CA . ASP A 1 310 ? 15.852 13.047 18.25 1 93.19 310 ASP A CA 1
ATOM 2418 C C . ASP A 1 310 ? 16.516 14.344 17.812 1 93.19 310 ASP A C 1
ATOM 2420 O O . ASP A 1 310 ? 16.984 15.125 18.656 1 93.19 310 ASP A O 1
ATOM 2424 N N . LYS A 1 311 ? 16.547 14.57 16.516 1 92.31 311 LYS A N 1
ATOM 2425 C CA . LYS A 1 311 ? 17.141 15.789 15.977 1 92.31 311 LYS A CA 1
ATOM 2426 C C . LYS A 1 311 ? 16.281 17.016 16.312 1 92.31 311 LYS A C 1
ATOM 2428 O O . LYS A 1 311 ? 16.812 18.062 16.688 1 92.31 311 LYS A O 1
ATOM 2433 N N . ILE A 1 312 ? 14.984 16.844 16.125 1 92.06 312 ILE A N 1
ATOM 2434 C CA . ILE A 1 312 ? 14.047 17.922 16.375 1 92.06 312 ILE A CA 1
ATOM 2435 C C . ILE A 1 312 ? 14.109 18.328 17.859 1 92.06 312 ILE A C 1
ATOM 2437 O O . ILE A 1 312 ? 14.109 19.516 18.172 1 92.06 312 ILE A O 1
ATOM 2441 N N . GLU A 1 313 ? 14.172 17.344 18.703 1 89.25 313 GLU A N 1
ATOM 2442 C CA . GLU A 1 313 ? 14.109 17.594 20.141 1 89.25 313 GLU A CA 1
ATOM 2443 C C . GLU A 1 313 ? 15.5 17.859 20.703 1 89.25 313 GLU A C 1
ATOM 2445 O O . GLU A 1 313 ? 15.648 18.094 21.906 1 89.25 313 GLU A O 1
ATOM 2450 N N . GLU A 1 314 ? 16.547 17.906 19.891 1 82 314 GLU A N 1
ATOM 2451 C CA . GLU A 1 314 ? 17.922 18.172 20.266 1 82 314 GLU A CA 1
ATOM 2452 C C . GLU A 1 314 ? 18.359 17.297 21.438 1 82 314 GLU A C 1
ATOM 2454 O O . GLU A 1 314 ? 18.891 17.781 22.438 1 82 314 GLU A O 1
ATOM 2459 N N . ASN A 1 315 ? 17.984 16.109 21.281 1 73.62 315 ASN A N 1
ATOM 2460 C CA . ASN A 1 315 ? 18.406 15.156 22.297 1 73.62 315 ASN A CA 1
ATOM 2461 C C . ASN A 1 315 ? 19.922 15.008 22.344 1 73.62 315 ASN A C 1
ATOM 2463 O O . ASN A 1 315 ? 20.547 14.602 21.359 1 73.62 315 ASN A O 1
ATOM 2467 N N . PRO A 1 316 ? 20.562 15.461 23.406 1 66.5 316 PRO A N 1
ATOM 2468 C CA . PRO A 1 316 ? 22.031 15.469 23.5 1 66.5 316 PRO A CA 1
ATOM 2469 C C . PRO A 1 316 ? 22.641 14.078 23.391 1 66.5 316 PRO A C 1
ATOM 2471 O O . PRO A 1 316 ? 23.812 13.938 23.047 1 66.5 316 PRO A O 1
ATOM 2474 N N . ASN A 1 317 ? 22.047 13.055 23.766 1 61.94 317 ASN A N 1
ATOM 2475 C CA . ASN A 1 317 ? 22.578 11.695 23.781 1 61.94 317 ASN A CA 1
ATOM 2476 C C . ASN A 1 317 ? 22.469 11.039 22.406 1 61.94 317 ASN A C 1
ATOM 2478 O O . ASN A 1 317 ? 22.844 9.875 22.25 1 61.94 317 ASN A O 1
ATOM 2482 N N . THR A 1 318 ? 21.984 11.875 21.453 1 64.19 318 THR A N 1
ATOM 2483 C CA . THR A 1 318 ? 21.703 11.227 20.188 1 64.19 318 THR A CA 1
ATOM 2484 C C . THR A 1 318 ? 22.906 11.32 19.25 1 64.19 318 THR A C 1
ATOM 2486 O O . THR A 1 318 ? 23.438 12.414 19.016 1 64.19 318 THR A O 1
ATOM 2489 N N . LYS A 1 319 ? 23.812 10.344 19.359 1 57.91 319 LYS A N 1
ATOM 2490 C CA . LYS A 1 319 ? 24.828 10.258 18.312 1 57.91 319 LYS A CA 1
ATOM 2491 C C . LYS A 1 319 ? 24.188 10.188 16.922 1 57.91 319 LYS A C 1
ATOM 2493 O O . LYS A 1 319 ? 23.234 9.445 16.719 1 57.91 319 LYS A O 1
ATOM 2498 N N . SER A 1 320 ? 24.391 11.32 16.125 1 61.28 320 SER A N 1
ATOM 2499 C CA . SER A 1 320 ? 23.906 11.398 14.742 1 61.28 320 SER A CA 1
ATOM 2500 C C . SER A 1 320 ? 24.188 10.102 13.984 1 61.28 320 SER A C 1
ATOM 2502 O O . SER A 1 320 ? 25.359 9.719 13.82 1 61.28 320 SER A O 1
ATOM 2504 N N . ALA A 1 321 ? 23.234 9.078 14.094 1 73.81 321 ALA A N 1
ATOM 2505 C CA . ALA A 1 321 ? 23.781 7.855 13.516 1 73.81 321 ALA A CA 1
ATOM 2506 C C . ALA A 1 321 ? 22.938 7.371 12.344 1 73.81 321 ALA A C 1
ATOM 2508 O O . ALA A 1 321 ? 21.703 7.395 12.414 1 73.81 321 ALA A O 1
ATOM 2509 N N . ASN A 1 322 ? 23.562 7.379 11.125 1 89.31 322 ASN A N 1
ATOM 2510 C CA . ASN A 1 322 ? 23.062 6.555 10.023 1 89.31 322 ASN A CA 1
ATOM 2511 C C . ASN A 1 322 ? 22.719 5.145 10.492 1 89.31 322 ASN A C 1
ATOM 2513 O O . ASN A 1 322 ? 23.328 4.629 11.43 1 89.31 322 ASN A O 1
ATOM 2517 N N . LYS A 1 323 ? 21.672 4.715 10.055 1 95.12 323 LYS A N 1
ATOM 2518 C CA . LYS A 1 323 ? 21.266 3.355 10.398 1 95.12 323 LYS A CA 1
ATOM 2519 C C . LYS A 1 323 ? 21.156 2.482 9.156 1 95.12 323 LYS A C 1
ATOM 2521 O O . LYS A 1 323 ? 20.672 2.932 8.117 1 95.12 323 LYS A O 1
ATOM 2526 N N . ILE A 1 324 ? 21.688 1.313 9.273 1 96.38 324 ILE A N 1
ATOM 2527 C CA . ILE A 1 324 ? 21.531 0.29 8.242 1 96.38 324 ILE A CA 1
ATOM 2528 C C . ILE A 1 324 ? 20.625 -0.83 8.758 1 96.38 324 ILE A C 1
ATOM 2530 O O . ILE A 1 324 ? 20.906 -1.421 9.805 1 96.38 324 ILE A O 1
ATOM 2534 N N . VAL A 1 325 ? 19.547 -1.06 8.109 1 97.38 325 VAL A N 1
ATOM 2535 C CA . VAL A 1 325 ? 18.625 -2.133 8.469 1 97.38 325 VAL A CA 1
ATOM 2536 C C . VAL A 1 325 ? 19.031 -3.422 7.754 1 97.38 325 VAL A C 1
ATOM 2538 O O . VAL A 1 325 ? 19.125 -3.451 6.523 1 97.38 325 VAL A O 1
ATOM 2541 N N . ARG A 1 326 ? 19.234 -4.473 8.484 1 96.94 326 ARG A N 1
ATOM 2542 C CA . ARG A 1 326 ? 19.656 -5.758 7.938 1 96.94 326 ARG A CA 1
ATOM 2543 C C . ARG A 1 326 ? 18.5 -6.449 7.219 1 96.94 326 ARG A C 1
ATOM 2545 O O . ARG A 1 326 ? 17.344 -6.316 7.621 1 96.94 326 ARG A O 1
ATOM 2552 N N . THR A 1 327 ? 18.859 -7.145 6.188 1 97.25 327 THR A N 1
ATOM 2553 C CA . THR A 1 327 ? 17.875 -7.906 5.414 1 97.25 327 THR A CA 1
ATOM 2554 C C . THR A 1 327 ? 17.969 -9.391 5.746 1 97.25 327 THR A C 1
ATOM 2556 O O . THR A 1 327 ? 18.938 -9.836 6.379 1 97.25 327 THR A O 1
ATOM 2559 N N . ASN A 1 328 ? 16.938 -10.102 5.398 1 97.44 328 ASN A N 1
ATOM 2560 C CA . ASN A 1 328 ? 17.016 -11.555 5.492 1 97.44 328 ASN A CA 1
ATOM 2561 C C . ASN A 1 328 ? 16.453 -12.227 4.238 1 97.44 328 ASN A C 1
ATOM 2563 O O . ASN A 1 328 ? 15.453 -11.758 3.676 1 97.44 328 ASN A O 1
ATOM 2567 N N . LEU A 1 329 ? 17.156 -13.266 3.871 1 98.62 329 LEU A N 1
ATOM 2568 C CA . LEU A 1 329 ? 16.688 -14.094 2.77 1 98.62 329 LEU A CA 1
ATOM 2569 C C . LEU A 1 329 ? 15.531 -14.992 3.217 1 98.62 329 LEU A C 1
ATOM 2571 O O . LEU A 1 329 ? 15.641 -15.695 4.227 1 98.62 329 LEU A O 1
ATOM 2575 N N . VAL A 1 330 ? 14.438 -14.914 2.531 1 98.75 330 VAL A N 1
ATOM 2576 C CA . VAL A 1 330 ? 13.289 -15.789 2.781 1 98.75 330 VAL A CA 1
ATOM 2577 C C . VAL A 1 330 ? 13.148 -16.797 1.647 1 98.75 330 VAL A C 1
ATOM 2579 O O . VAL A 1 330 ? 12.711 -16.453 0.549 1 98.75 330 VAL A O 1
ATOM 2582 N N . VAL A 1 331 ? 13.469 -17.984 1.938 1 98.75 331 VAL A N 1
ATOM 2583 C CA . VAL A 1 331 ? 13.484 -19.031 0.928 1 98.75 331 VAL A CA 1
ATOM 2584 C C . VAL A 1 331 ? 12.086 -19.641 0.797 1 98.75 331 VAL A C 1
ATOM 2586 O O . VAL A 1 331 ? 11.477 -20.016 1.797 1 98.75 331 VAL A O 1
ATOM 2589 N N . ARG A 1 332 ? 11.57 -19.656 -0.477 1 98.25 332 ARG A N 1
ATOM 2590 C CA . ARG A 1 332 ? 10.297 -20.297 -0.776 1 98.25 332 ARG A CA 1
ATOM 2591 C C . ARG A 1 332 ? 10.414 -21.203 -2.002 1 98.25 332 ARG A C 1
ATOM 2593 O O . ARG A 1 332 ? 11.422 -21.891 -2.176 1 98.25 332 ARG A O 1
ATOM 2600 N N . GLY A 1 333 ? 9.398 -21.188 -2.895 1 98.31 333 GLY A N 1
ATOM 2601 C CA . GLY A 1 333 ? 9.297 -22.281 -3.855 1 98.31 333 GLY A CA 1
ATOM 2602 C C . GLY A 1 333 ? 9.93 -21.953 -5.195 1 98.31 333 GLY A C 1
ATOM 2603 O O . GLY A 1 333 ? 10.062 -22.812 -6.055 1 98.31 333 GLY A O 1
ATOM 2604 N N . THR A 1 334 ? 10.461 -20.703 -5.371 1 98.81 334 THR A N 1
ATOM 2605 C CA . THR A 1 334 ? 10.961 -20.344 -6.695 1 98.81 334 THR A CA 1
ATOM 2606 C C . THR A 1 334 ? 12.461 -20.594 -6.797 1 98.81 334 THR A C 1
ATOM 2608 O O . THR A 1 334 ? 13.078 -20.266 -7.812 1 98.81 334 THR A O 1
ATOM 2611 N N . THR A 1 335 ? 13.062 -21.125 -5.77 1 98.75 335 THR A N 1
ATOM 2612 C CA . THR A 1 335 ? 14.461 -21.547 -5.832 1 98.75 335 THR A CA 1
ATOM 2613 C C . THR A 1 335 ? 14.617 -22.984 -5.379 1 98.75 335 THR A C 1
ATOM 2615 O O . THR A 1 335 ? 13.734 -23.531 -4.711 1 98.75 335 THR A O 1
ATOM 2618 N N . LYS A 1 336 ? 15.742 -23.578 -5.785 1 96.81 336 LYS A N 1
ATOM 2619 C CA . LYS A 1 336 ? 16.016 -24.969 -5.449 1 96.81 336 LYS A CA 1
ATOM 2620 C C . LYS A 1 336 ? 16.469 -25.125 -3.996 1 96.81 336 LYS A C 1
ATOM 2622 O O . LYS A 1 336 ? 17.125 -24.234 -3.455 1 96.81 336 LYS A O 1
ATOM 2627 N N . MET B 1 1 ? 21.562 36.594 18.062 1 28.23 1 MET B N 1
ATOM 2628 C CA . MET B 1 1 ? 20.203 37.094 17.812 1 28.23 1 MET B CA 1
ATOM 2629 C C . MET B 1 1 ? 19.703 36.625 16.453 1 28.23 1 MET B C 1
ATOM 2631 O O . MET B 1 1 ? 20.328 36.875 15.43 1 28.23 1 MET B O 1
ATOM 2635 N N . SER B 1 2 ? 19.016 35.562 16.375 1 35.31 2 SER B N 1
ATOM 2636 C CA . SER B 1 2 ? 18.547 35.031 15.102 1 35.31 2 SER B CA 1
ATOM 2637 C C . SER B 1 2 ? 17.812 36.094 14.305 1 35.31 2 SER B C 1
ATOM 2639 O O . SER B 1 2 ? 17.047 36.875 14.859 1 35.31 2 SER B O 1
ATOM 2641 N N . LYS B 1 3 ? 18.281 36.594 13.305 1 48.06 3 LYS B N 1
ATOM 2642 C CA . LYS B 1 3 ? 17.766 37.719 12.523 1 48.06 3 LYS B CA 1
ATOM 2643 C C . LYS B 1 3 ? 16.281 37.562 12.234 1 48.06 3 LYS B C 1
ATOM 2645 O O . LYS B 1 3 ? 15.836 36.5 11.836 1 48.06 3 LYS B O 1
ATOM 2650 N N . PRO B 1 4 ? 15.445 38.344 12.781 1 49.03 4 PRO B N 1
ATOM 2651 C CA . PRO B 1 4 ? 14 38.281 12.523 1 49.03 4 PRO B CA 1
ATOM 2652 C C . PRO B 1 4 ? 13.672 38.094 11.047 1 49.03 4 PRO B C 1
ATOM 2654 O O . PRO B 1 4 ? 14.391 38.594 10.18 1 49.03 4 PRO B O 1
ATOM 2657 N N . GLN B 1 5 ? 13.039 37.094 10.68 1 56.47 5 GLN B N 1
ATOM 2658 C CA . GLN B 1 5 ? 12.602 36.875 9.297 1 56.47 5 GLN B CA 1
ATOM 2659 C C . GLN B 1 5 ? 11.898 38.125 8.766 1 56.47 5 GLN B C 1
ATOM 2661 O O . GLN B 1 5 ? 11.07 38.719 9.461 1 56.47 5 GLN B O 1
ATOM 2666 N N . ILE B 1 6 ? 12.391 38.781 7.727 1 70.69 6 ILE B N 1
ATOM 2667 C CA . ILE B 1 6 ? 11.828 39.938 7.066 1 70.69 6 ILE B CA 1
ATOM 2668 C C . ILE B 1 6 ? 10.359 39.719 6.742 1 70.69 6 ILE B C 1
ATOM 2670 O O . ILE B 1 6 ? 9.977 38.594 6.34 1 70.69 6 ILE B O 1
ATOM 2674 N N . THR B 1 7 ? 9.438 40.562 7.199 1 72.5 7 THR B N 1
ATOM 2675 C CA . THR B 1 7 ? 8 40.469 6.961 1 72.5 7 THR B CA 1
ATOM 2676 C C . THR B 1 7 ? 7.586 41.375 5.82 1 72.5 7 THR B C 1
ATOM 2678 O O . THR B 1 7 ? 8.391 42.188 5.336 1 72.5 7 THR B O 1
ATOM 2681 N N . ILE B 1 8 ? 6.332 41.125 5.441 1 79.38 8 ILE B N 1
ATOM 2682 C CA . ILE B 1 8 ? 5.758 42 4.434 1 79.38 8 ILE B CA 1
ATOM 2683 C C . ILE B 1 8 ? 5.824 43.438 4.918 1 79.38 8 ILE B C 1
ATOM 2685 O O . ILE B 1 8 ? 6.09 44.375 4.133 1 79.38 8 ILE B O 1
ATOM 2689 N N . LYS B 1 9 ? 5.668 43.625 6.266 1 79.88 9 LYS B N 1
ATOM 2690 C CA . LYS B 1 9 ? 5.695 44.969 6.828 1 79.88 9 LYS B CA 1
ATOM 2691 C C . LYS B 1 9 ? 7.094 45.562 6.734 1 79.88 9 LYS B C 1
ATOM 2693 O O . LYS B 1 9 ? 7.246 46.75 6.469 1 79.88 9 LYS B O 1
ATOM 2698 N N . ASP B 1 10 ? 8.023 44.688 6.855 1 81.75 10 ASP B N 1
ATOM 2699 C CA . ASP B 1 10 ? 9.406 45.156 6.75 1 81.75 10 ASP B CA 1
ATOM 2700 C C . ASP B 1 10 ? 9.727 45.594 5.32 1 81.75 10 ASP B C 1
ATOM 2702 O O . ASP B 1 10 ? 10.367 46.625 5.109 1 81.75 10 ASP B O 1
ATOM 2706 N N . ILE B 1 11 ? 9.258 44.75 4.457 1 85.56 11 ILE B N 1
ATOM 2707 C CA . ILE B 1 11 ? 9.477 45.062 3.049 1 85.56 11 ILE B CA 1
ATOM 2708 C C . ILE B 1 11 ? 8.773 46.375 2.699 1 85.56 11 ILE B C 1
ATOM 2710 O O . ILE B 1 11 ? 9.344 47.219 2.025 1 85.56 11 ILE B O 1
ATOM 2714 N N . ALA B 1 12 ? 7.609 46.5 3.168 1 87.31 12 ALA B N 1
ATOM 2715 C CA . ALA B 1 12 ? 6.812 47.688 2.93 1 87.31 12 ALA B CA 1
ATOM 2716 C C . ALA B 1 12 ? 7.523 48.938 3.461 1 87.31 12 ALA B C 1
ATOM 2718 O O . ALA B 1 12 ? 7.598 49.938 2.771 1 87.31 12 ALA B O 1
ATOM 2719 N N . ARG B 1 13 ? 8.023 48.812 4.586 1 86.81 13 ARG B N 1
ATOM 2720 C CA . ARG B 1 13 ? 8.727 49.906 5.234 1 86.81 13 ARG B CA 1
ATOM 2721 C C . ARG B 1 13 ? 9.969 50.312 4.445 1 86.81 13 ARG B C 1
ATOM 2723 O O . ARG B 1 13 ? 10.234 51.5 4.238 1 86.81 13 ARG B O 1
ATOM 2730 N N . GLU B 1 14 ? 10.609 49.281 4.055 1 87.56 14 GLU B N 1
ATOM 2731 C CA . GLU B 1 14 ? 11.875 49.531 3.367 1 87.56 14 GLU B CA 1
ATOM 2732 C C . GLU B 1 14 ? 11.641 50.156 1.996 1 87.56 14 GLU B C 1
ATOM 2734 O O . GLU B 1 14 ? 12.406 51.031 1.567 1 87.56 14 GLU B O 1
ATOM 2739 N N . LEU B 1 15 ? 10.656 49.688 1.345 1 88.81 15 LEU B N 1
ATOM 2740 C CA . LEU B 1 15 ? 10.406 50.156 -0.023 1 88.81 15 LEU B CA 1
ATOM 2741 C C . LEU B 1 15 ? 9.461 51.344 -0.046 1 88.81 15 LEU B C 1
ATOM 2743 O O . LEU B 1 15 ? 9.219 51.906 -1.104 1 88.81 15 LEU B O 1
ATOM 2747 N N . GLY B 1 16 ? 8.969 51.719 1.13 1 89.25 16 GLY B N 1
ATOM 2748 C CA . GLY B 1 16 ? 8.094 52.875 1.232 1 89.25 16 GLY B CA 1
ATOM 2749 C C . GLY B 1 16 ? 6.734 52.625 0.595 1 89.25 16 GLY B C 1
ATOM 2750 O O . GLY B 1 16 ? 6.18 53.531 -0.033 1 89.25 16 GLY B O 1
ATOM 2751 N N . VAL B 1 17 ? 6.301 51.438 0.574 1 88 17 VAL B N 1
ATOM 2752 C CA . VAL B 1 17 ? 4.977 51.125 0.056 1 88 17 VAL B CA 1
ATOM 2753 C C . VAL B 1 17 ? 4.148 50.438 1.149 1 88 17 VAL B C 1
ATOM 2755 O O . VAL B 1 17 ? 4.664 50.125 2.229 1 88 17 VAL B O 1
ATOM 2758 N N . SER B 1 18 ? 2.83 50.375 0.961 1 83.31 18 SER B N 1
ATOM 2759 C CA . SER B 1 18 ? 1.967 49.75 1.95 1 83.31 18 SER B CA 1
ATOM 2760 C C . SER B 1 18 ? 2.184 48.219 1.979 1 83.31 18 SER B C 1
ATOM 2762 O O . SER B 1 18 ? 2.6 47.656 0.98 1 83.31 18 SER B O 1
ATOM 2764 N N . PRO B 1 19 ? 1.891 47.562 3.107 1 83.38 19 PRO B N 1
ATOM 2765 C CA . PRO B 1 19 ? 1.98 46.094 3.162 1 83.38 19 PRO B CA 1
ATOM 2766 C C . PRO B 1 19 ? 1.077 45.406 2.139 1 83.38 19 PRO B C 1
ATOM 2768 O O . PRO B 1 19 ? 1.455 44.375 1.561 1 83.38 19 PRO B O 1
ATOM 2771 N N . SER B 1 20 ? -0.058 46.062 1.86 1 80.88 20 SER B N 1
ATOM 2772 C CA . SER B 1 20 ? -0.967 45.531 0.849 1 80.88 20 SER B CA 1
ATOM 2773 C C . SER B 1 20 ? -0.342 45.594 -0.541 1 80.88 20 SER B C 1
ATOM 2775 O O . SER B 1 20 ? -0.498 44.656 -1.335 1 80.88 20 SER B O 1
ATOM 2777 N N . THR B 1 21 ? 0.352 46.594 -0.777 1 82.69 21 THR B N 1
ATOM 2778 C CA . THR B 1 21 ? 1.025 46.75 -2.061 1 82.69 21 THR B CA 1
ATOM 2779 C C . THR B 1 21 ? 2.131 45.719 -2.23 1 82.69 21 THR B C 1
ATOM 2781 O O . THR B 1 21 ? 2.299 45.156 -3.312 1 82.69 21 THR B O 1
ATOM 2784 N N . VAL B 1 22 ? 2.848 45.406 -1.142 1 84.38 22 VAL B N 1
ATOM 2785 C CA . VAL B 1 22 ? 3.9 44.406 -1.182 1 84.38 22 VAL B CA 1
ATOM 2786 C C . VAL B 1 22 ? 3.291 43.031 -1.461 1 84.38 22 VAL B C 1
ATOM 2788 O O . VAL B 1 22 ? 3.775 42.281 -2.32 1 84.38 22 VAL B O 1
ATOM 2791 N N . SER B 1 23 ? 2.24 42.75 -0.823 1 79.88 23 SER B N 1
ATOM 2792 C CA . SER B 1 23 ? 1.556 41.469 -0.985 1 79.88 23 SER B CA 1
ATOM 2793 C C . SER B 1 23 ? 1.07 41.281 -2.418 1 79.88 23 SER B C 1
ATOM 2795 O O . SER B 1 23 ? 1.272 40.219 -3.014 1 79.88 23 SER B O 1
ATOM 2797 N N . ARG B 1 24 ? 0.523 42.312 -2.924 1 79.69 24 ARG B N 1
ATOM 2798 C CA . ARG B 1 24 ? -0.003 42.281 -4.285 1 79.69 24 ARG B CA 1
ATOM 2799 C C . ARG B 1 24 ? 1.127 42.25 -5.305 1 79.69 24 ARG B C 1
ATOM 2801 O O . ARG B 1 24 ? 1.018 41.562 -6.328 1 79.69 24 ARG B O 1
ATOM 2808 N N . ALA B 1 25 ? 2.162 42.844 -5 1 84 25 ALA B N 1
ATOM 2809 C CA . ALA B 1 25 ? 3.32 42.844 -5.891 1 84 25 ALA B CA 1
ATOM 2810 C C . ALA B 1 25 ? 3.967 41.469 -5.953 1 84 25 ALA B C 1
ATOM 2812 O O . ALA B 1 25 ? 4.344 41 -7.031 1 84 25 ALA B O 1
ATOM 2813 N N . LEU B 1 26 ? 3.988 40.812 -4.828 1 80.88 26 LEU B N 1
ATOM 2814 C CA . LEU B 1 26 ? 4.605 39.5 -4.742 1 80.88 26 LEU B CA 1
ATOM 2815 C C . LEU B 1 26 ? 3.785 38.469 -5.508 1 80.88 26 LEU B C 1
ATOM 2817 O O . LEU B 1 26 ? 4.328 37.469 -5.996 1 80.88 26 LEU B O 1
ATOM 2821 N N . LYS B 1 27 ? 2.457 38.75 -5.711 1 75.69 27 LYS B N 1
ATOM 2822 C CA . LYS B 1 27 ? 1.545 37.906 -6.457 1 75.69 27 LYS B CA 1
ATOM 2823 C C . LYS B 1 27 ? 1.408 38.375 -7.902 1 75.69 27 LYS B C 1
ATOM 2825 O O . LYS B 1 27 ? 0.472 37.969 -8.602 1 75.69 27 LYS B O 1
ATOM 2830 N N . ASP B 1 28 ? 2.184 39.281 -8.195 1 80.19 28 ASP B N 1
ATOM 2831 C CA . ASP B 1 28 ? 2.252 39.844 -9.539 1 80.19 28 ASP B CA 1
ATOM 2832 C C . ASP B 1 28 ? 0.91 40.438 -9.953 1 80.19 28 ASP B C 1
ATOM 2834 O O . ASP B 1 28 ? 0.484 40.281 -11.102 1 80.19 28 ASP B O 1
ATOM 2838 N N . ASN B 1 29 ? 0.249 41.031 -9.055 1 78.69 29 ASN B N 1
ATOM 2839 C CA . ASN B 1 29 ? -1.006 41.719 -9.344 1 78.69 29 ASN B CA 1
ATOM 2840 C C . ASN B 1 29 ? -0.82 42.781 -10.398 1 78.69 29 ASN B C 1
ATOM 2842 O O . ASN B 1 29 ? 0.027 43.688 -10.25 1 78.69 29 ASN B O 1
ATOM 2846 N N . PRO B 1 30 ? -1.531 42.75 -11.406 1 81.06 30 PRO B N 1
ATOM 2847 C CA . PRO B 1 30 ? -1.354 43.688 -12.516 1 81.06 30 PRO B CA 1
ATOM 2848 C C . PRO B 1 30 ? -1.656 45.125 -12.125 1 81.06 30 PRO B C 1
ATOM 2850 O O . PRO B 1 30 ? -1.231 46.062 -12.805 1 81.06 30 PRO B O 1
ATOM 2853 N N . ASP B 1 31 ? -2.322 45.344 -11.133 1 83 31 ASP B N 1
ATOM 2854 C CA . ASP B 1 31 ? -2.691 46.688 -10.719 1 83 31 ASP B CA 1
ATOM 2855 C C . ASP B 1 31 ? -1.507 47.406 -10.086 1 83 31 ASP B C 1
ATOM 2857 O O . ASP B 1 31 ? -1.564 48.625 -9.852 1 83 31 ASP B O 1
ATOM 2861 N N . ILE B 1 32 ? -0.511 46.688 -9.836 1 84.62 32 ILE B N 1
ATOM 2862 C CA . ILE B 1 32 ? 0.7 47.25 -9.25 1 84.62 32 ILE B CA 1
ATOM 2863 C C . ILE B 1 32 ? 1.711 47.562 -10.359 1 84.62 32 ILE B C 1
ATOM 2865 O O . ILE B 1 32 ? 1.89 46.75 -11.281 1 84.62 32 ILE B O 1
ATOM 2869 N N . SER B 1 33 ? 2.303 48.75 -10.359 1 87.75 33 SER B N 1
ATOM 2870 C CA . SER B 1 33 ? 3.244 49.156 -11.398 1 87.75 33 SER B CA 1
ATOM 2871 C C . SER B 1 33 ? 4.395 48.156 -11.523 1 87.75 33 SER B C 1
ATOM 2873 O O . SER B 1 33 ? 4.793 47.531 -10.531 1 87.75 33 SER B O 1
ATOM 2875 N N . GLN B 1 34 ? 4.875 48.031 -12.648 1 88 34 GLN B N 1
ATOM 2876 C CA . GLN B 1 34 ? 5.969 47.125 -12.93 1 88 34 GLN B CA 1
ATOM 2877 C C . GLN B 1 34 ? 7.203 47.469 -12.102 1 88 34 GLN B C 1
ATOM 2879 O O . GLN B 1 34 ? 7.914 46.562 -11.633 1 88 34 GLN B O 1
ATOM 2884 N N . GLU B 1 35 ? 7.43 48.688 -11.984 1 86.5 35 GLU B N 1
ATOM 2885 C CA . GLU B 1 35 ? 8.578 49.188 -11.219 1 86.5 35 GLU B CA 1
ATOM 2886 C C . GLU B 1 35 ? 8.492 48.719 -9.766 1 86.5 35 GLU B C 1
ATOM 2888 O O . GLU B 1 35 ? 9.477 48.219 -9.211 1 86.5 35 GLU B O 1
ATOM 2893 N N . THR B 1 36 ? 7.32 48.812 -9.203 1 88.69 36 THR B N 1
ATOM 2894 C CA . THR B 1 36 ? 7.109 48.406 -7.816 1 88.69 36 THR B CA 1
ATOM 2895 C C . THR B 1 36 ? 7.211 46.906 -7.664 1 88.69 36 THR B C 1
ATOM 2897 O O . THR B 1 36 ? 7.812 46.406 -6.711 1 88.69 36 THR B O 1
ATOM 2900 N N . ARG B 1 37 ? 6.691 46.156 -8.516 1 89 37 ARG B N 1
ATOM 2901 C CA . ARG B 1 37 ? 6.766 44.719 -8.508 1 89 37 ARG B CA 1
ATOM 2902 C C . ARG B 1 37 ? 8.211 44.219 -8.539 1 89 37 ARG B C 1
ATOM 2904 O O . ARG B 1 37 ? 8.609 43.375 -7.758 1 89 37 ARG B O 1
ATOM 2911 N N . ASN B 1 38 ? 8.938 44.875 -9.461 1 88.12 38 ASN B N 1
ATOM 2912 C CA . ASN B 1 38 ? 10.344 44.531 -9.586 1 88.12 38 ASN B CA 1
ATOM 2913 C C . ASN B 1 38 ? 11.117 44.812 -8.297 1 88.12 38 ASN B C 1
ATOM 2915 O O . ASN B 1 38 ? 11.938 44 -7.875 1 88.12 38 ASN B O 1
ATOM 2919 N N . ALA B 1 39 ? 10.891 45.969 -7.742 1 87.5 39 ALA B N 1
ATOM 2920 C CA . ALA B 1 39 ? 11.578 46.375 -6.516 1 87.5 39 ALA B CA 1
ATOM 2921 C C . ALA B 1 39 ? 11.273 45.406 -5.375 1 87.5 39 ALA B C 1
ATOM 2923 O O . ALA B 1 39 ? 12.172 45 -4.633 1 87.5 39 ALA B O 1
ATOM 2924 N N . VAL B 1 40 ? 10 45 -5.305 1 87.75 40 VAL B N 1
ATOM 2925 C CA . VAL B 1 40 ? 9.562 44.094 -4.246 1 87.75 40 VAL B CA 1
ATOM 2926 C C . VAL B 1 40 ? 10.195 42.719 -4.441 1 87.75 40 VAL B C 1
ATOM 2928 O O . VAL B 1 40 ? 10.734 42.125 -3.498 1 87.75 40 VAL B O 1
ATOM 2931 N N . HIS B 1 41 ? 10.164 42.281 -5.641 1 84.94 41 HIS B N 1
ATOM 2932 C CA . HIS B 1 41 ? 10.742 40.969 -5.934 1 84.94 41 HIS B CA 1
ATOM 2933 C C . HIS B 1 41 ? 12.25 40.969 -5.711 1 84.94 41 HIS B C 1
ATOM 2935 O O . HIS B 1 41 ? 12.805 40 -5.191 1 84.94 41 HIS B O 1
ATOM 2941 N N . THR B 1 42 ? 12.906 42 -6.191 1 83.88 42 THR B N 1
ATOM 2942 C CA . THR B 1 42 ? 14.352 42.125 -6.008 1 83.88 42 THR B CA 1
ATOM 2943 C C . THR B 1 42 ? 14.711 42.125 -4.523 1 83.88 42 THR B C 1
ATOM 2945 O O . THR B 1 42 ? 15.609 41.375 -4.102 1 83.88 42 THR B O 1
ATOM 2948 N N . TYR B 1 43 ? 13.977 42.875 -3.723 1 83.81 43 TYR B N 1
ATOM 2949 C CA . TYR B 1 43 ? 14.219 42.938 -2.285 1 83.81 43 TYR B CA 1
ATOM 2950 C C . TYR B 1 43 ? 13.953 41.594 -1.626 1 83.81 43 TYR B C 1
ATOM 2952 O O . TYR B 1 43 ? 14.727 41.156 -0.777 1 83.81 43 TYR B O 1
ATOM 2960 N N . ALA B 1 44 ? 12.875 41 -2.023 1 79.62 44 ALA B N 1
ATOM 2961 C CA . ALA B 1 44 ? 12.508 39.688 -1.468 1 79.62 44 ALA B CA 1
ATOM 2962 C C . ALA B 1 44 ? 13.578 38.656 -1.753 1 79.62 44 ALA B C 1
ATOM 2964 O O . ALA B 1 44 ? 13.938 37.875 -0.874 1 79.62 44 ALA B O 1
ATOM 2965 N N . ARG B 1 45 ? 14.039 38.656 -2.918 1 76.31 45 ARG B N 1
ATOM 2966 C CA . ARG B 1 45 ? 15.094 37.75 -3.336 1 76.31 45 ARG B CA 1
ATOM 2967 C C . ARG B 1 45 ? 16.391 38.031 -2.566 1 76.31 45 ARG B C 1
ATOM 2969 O O . ARG B 1 45 ? 17.047 37.094 -2.105 1 76.31 45 ARG B O 1
ATOM 2976 N N . GLU B 1 46 ? 16.734 39.312 -2.477 1 76.75 46 GLU B N 1
ATOM 2977 C CA . GLU B 1 46 ? 17.984 39.719 -1.832 1 76.75 46 GLU B CA 1
ATOM 2978 C C . GLU B 1 46 ? 17.984 39.375 -0.349 1 76.75 46 GLU B C 1
ATOM 2980 O O . GLU B 1 46 ? 19.031 39.094 0.232 1 76.75 46 GLU B O 1
ATOM 2985 N N . HIS B 1 47 ? 16.734 39.344 0.118 1 74.88 47 HIS B N 1
ATOM 2986 C CA . HIS B 1 47 ? 16.641 39.125 1.555 1 74.88 47 HIS B CA 1
ATOM 2987 C C . HIS B 1 47 ? 16.016 37.75 1.852 1 74.88 47 HIS B C 1
ATOM 2989 O O . HIS B 1 47 ? 15.602 37.5 2.984 1 74.88 47 HIS B O 1
ATOM 2995 N N . ASN B 1 48 ? 15.914 37.031 0.756 1 69.19 48 ASN B N 1
ATOM 2996 C CA . ASN B 1 48 ? 15.398 35.688 0.833 1 69.19 48 ASN B CA 1
ATOM 2997 C C . ASN B 1 48 ? 14.016 35.625 1.482 1 69.19 48 ASN B C 1
ATOM 2999 O O . ASN B 1 48 ? 13.766 34.812 2.367 1 69.19 48 ASN B O 1
ATOM 3003 N N . TYR B 1 49 ? 13.305 36.719 1.103 1 65.12 49 TYR B N 1
ATOM 3004 C CA . TYR B 1 49 ? 11.938 36.75 1.602 1 65.12 49 TYR B CA 1
ATOM 3005 C C . TYR B 1 49 ? 11.008 35.906 0.733 1 65.12 49 TYR B C 1
ATOM 3007 O O . TYR B 1 49 ? 10.977 36.062 -0.49 1 65.12 49 TYR B O 1
ATOM 3015 N N . LYS B 1 50 ? 10.5 34.938 1.266 1 61.53 50 LYS B N 1
ATOM 3016 C CA . LYS B 1 50 ? 9.414 34.219 0.605 1 61.53 50 LYS B CA 1
ATOM 3017 C C . LYS B 1 50 ? 8.078 34.5 1.292 1 61.53 50 LYS B C 1
ATOM 3019 O O . LYS B 1 50 ? 7.984 34.438 2.52 1 61.53 50 LYS B O 1
ATOM 3024 N N . PRO B 1 51 ? 7.191 35.125 0.524 1 51.91 51 PRO B N 1
ATOM 3025 C CA . PRO B 1 51 ? 5.887 35.344 1.155 1 51.91 51 PRO B CA 1
ATOM 3026 C C . PRO B 1 51 ? 5.402 34.125 1.932 1 51.91 51 PRO B C 1
ATOM 3028 O O . PRO B 1 51 ? 5.527 32.969 1.453 1 51.91 51 PRO B O 1
ATOM 3031 N N . ASN B 1 52 ? 5.543 34.188 3.158 1 44.88 52 ASN B N 1
ATOM 3032 C CA . ASN B 1 52 ? 5.047 33.094 3.984 1 44.88 52 ASN B CA 1
ATOM 3033 C C . ASN B 1 52 ? 3.59 32.75 3.67 1 44.88 52 ASN B C 1
ATOM 3035 O O . ASN B 1 52 ? 2.715 33.625 3.805 1 44.88 52 ASN B O 1
ATOM 3039 N N . ALA B 1 53 ? 3.324 31.953 2.871 1 42.91 53 ALA B N 1
ATOM 3040 C CA . ALA B 1 53 ? 1.946 31.531 2.646 1 42.91 53 ALA B CA 1
ATOM 3041 C C . ALA B 1 53 ? 1.153 31.531 3.949 1 42.91 53 ALA B C 1
ATOM 3043 O O . ALA B 1 53 ? -0.049 31.797 3.953 1 42.91 53 ALA B O 1
ATOM 3044 N N . LEU B 1 54 ? 1.735 31.234 5.023 1 40.5 54 LEU B N 1
ATOM 3045 C CA . LEU B 1 54 ? 1.065 31.234 6.32 1 40.5 54 LEU B CA 1
ATOM 3046 C C . LEU B 1 54 ? 0.688 32.656 6.738 1 40.5 54 LEU B C 1
ATOM 3048 O O . LEU B 1 54 ? -0.362 32.844 7.352 1 40.5 54 LEU B O 1
ATOM 3052 N N . ALA B 1 55 ? 1.476 33.781 6.547 1 41.06 55 ALA B N 1
ATOM 3053 C CA . ALA B 1 55 ? 1.146 35.156 6.891 1 41.06 55 ALA B CA 1
ATOM 3054 C C . ALA B 1 55 ? 0.019 35.688 6.008 1 41.06 55 ALA B C 1
ATOM 3056 O O . ALA B 1 55 ? -0.786 36.5 6.445 1 41.06 55 ALA B O 1
ATOM 3057 N N . LEU B 1 56 ? 0.08 35.312 4.77 1 40 56 LEU B N 1
ATOM 3058 C CA . LEU B 1 56 ? -1.126 35.625 4.008 1 40 56 LEU B CA 1
ATOM 3059 C C . LEU B 1 56 ? -2.336 34.906 4.59 1 40 56 LEU B C 1
ATOM 3061 O O . LEU B 1 56 ? -3.447 35.438 4.574 1 40 56 LEU B O 1
ATOM 3065 N N . ASN B 1 57 ? -2.098 33.688 4.93 1 38.75 57 ASN B N 1
ATOM 3066 C CA . ASN B 1 57 ? -3.178 32.938 5.547 1 38.75 57 ASN B CA 1
ATOM 3067 C C . ASN B 1 57 ? -3.51 33.469 6.941 1 38.75 57 ASN B C 1
ATOM 3069 O O . ASN B 1 57 ? -4.418 32.969 7.602 1 38.75 57 ASN B O 1
ATOM 3073 N N . LEU B 1 58 ? -2.658 34.219 7.512 1 36.78 58 LEU B N 1
ATOM 3074 C CA . LEU B 1 58 ? -3.104 34.781 8.789 1 36.78 58 LEU B CA 1
ATOM 3075 C C . LEU B 1 58 ? -4.406 35.531 8.625 1 36.78 58 LEU B C 1
ATOM 3077 O O . LEU B 1 58 ? -5.176 35.688 9.578 1 36.78 58 LEU B O 1
ATOM 3081 N N . ARG B 1 59 ? -4.395 36.406 7.699 1 37.69 59 ARG B N 1
ATOM 3082 C CA . ARG B 1 59 ? -5.707 37.031 7.609 1 37.69 59 ARG B CA 1
ATOM 3083 C C . ARG B 1 59 ? -6.789 36 7.281 1 37.69 59 ARG B C 1
ATOM 3085 O O . ARG B 1 59 ? -7.949 36.188 7.664 1 37.69 59 ARG B O 1
ATOM 3092 N N . THR B 1 60 ? -6.68 35.188 6.148 1 41.91 60 THR B N 1
ATOM 3093 C CA . THR B 1 60 ? -7.719 34.188 5.988 1 41.91 60 THR B CA 1
ATOM 3094 C C . THR B 1 60 ? -7.402 32.938 6.828 1 41.91 60 THR B C 1
ATOM 3096 O O . THR B 1 60 ? -6.383 32.281 6.621 1 41.91 60 THR B O 1
ATOM 3099 N N . SER B 1 61 ? -7.562 32.906 8.07 1 50.72 61 SER B N 1
ATOM 3100 C CA . SER B 1 61 ? -7.578 32.062 9.25 1 50.72 61 SER B CA 1
ATOM 3101 C C . SER B 1 61 ? -7.715 30.594 8.859 1 50.72 61 SER B C 1
ATOM 3103 O O . SER B 1 61 ? -7.73 29.703 9.727 1 50.72 61 SER B O 1
ATOM 3105 N N . ARG B 1 62 ? -7.898 30.281 7.559 1 61.81 62 ARG B N 1
ATOM 3106 C CA . ARG B 1 62 ? -8.336 28.906 7.352 1 61.81 62 ARG B CA 1
ATOM 3107 C C . ARG B 1 62 ? -7.156 27.984 7.039 1 61.81 62 ARG B C 1
ATOM 3109 O O . ARG B 1 62 ? -6.301 28.328 6.219 1 61.81 62 ARG B O 1
ATOM 3116 N N . SER B 1 63 ? -6.859 27.031 7.762 1 84.06 63 SER B N 1
ATOM 3117 C CA . SER B 1 63 ? -5.891 25.969 7.523 1 84.06 63 SER B CA 1
ATOM 3118 C C . SER B 1 63 ? -6.102 25.328 6.152 1 84.06 63 SER B C 1
ATOM 3120 O O . SER B 1 63 ? -7.234 25.203 5.691 1 84.06 63 SER B O 1
ATOM 3122 N N . ASN B 1 64 ? -5.043 25.141 5.363 1 92.69 64 ASN B N 1
ATOM 3123 C CA . ASN B 1 64 ? -5.117 24.391 4.113 1 92.69 64 ASN B CA 1
ATOM 3124 C C . ASN B 1 64 ? -4.719 22.938 4.309 1 92.69 64 ASN B C 1
ATOM 3126 O O . ASN B 1 64 ? -4.184 22.312 3.395 1 92.69 64 ASN B O 1
ATOM 3130 N N . THR B 1 65 ? -4.914 22.453 5.496 1 96.06 65 THR B N 1
ATOM 3131 C CA . THR B 1 65 ? -4.543 21.078 5.816 1 96.06 65 THR B CA 1
ATOM 3132 C C . THR B 1 65 ? -5.789 20.219 6.023 1 96.06 65 THR B C 1
ATOM 3134 O O . THR B 1 65 ? -6.699 20.609 6.758 1 96.06 65 THR B O 1
ATOM 3137 N N . ILE B 1 66 ? -5.828 19.141 5.328 1 98.06 66 ILE B N 1
ATOM 3138 C CA . ILE B 1 66 ? -6.93 18.203 5.414 1 98.06 66 ILE B CA 1
ATOM 3139 C C . ILE B 1 66 ? -6.457 16.922 6.105 1 98.06 66 ILE B C 1
ATOM 3141 O O . ILE B 1 66 ? -5.352 16.438 5.848 1 98.06 66 ILE B O 1
ATOM 3145 N N . GLY B 1 67 ? -7.238 16.406 7.062 1 98.56 67 GLY B N 1
ATOM 3146 C CA . GLY B 1 67 ? -6.945 15.133 7.707 1 98.56 67 GLY B CA 1
ATOM 3147 C C . GLY B 1 67 ? -7.539 13.945 6.977 1 98.56 67 GLY B C 1
ATOM 3148 O O . GLY B 1 67 ? -8.68 13.992 6.516 1 98.56 67 GLY B O 1
ATOM 3149 N N . VAL B 1 68 ? -6.742 12.914 6.812 1 98.81 68 VAL B N 1
ATOM 3150 C CA . VAL B 1 68 ? -7.207 11.672 6.199 1 98.81 68 VAL B CA 1
ATOM 3151 C C . VAL B 1 68 ? -6.996 10.508 7.164 1 98.81 68 VAL B C 1
ATOM 3153 O O . VAL B 1 68 ? -5.871 10.25 7.602 1 98.81 68 VAL B O 1
ATOM 3156 N N . ILE B 1 69 ? -8.07 9.82 7.516 1 98.69 69 ILE B N 1
ATOM 3157 C CA . ILE B 1 69 ? -8.016 8.648 8.383 1 98.69 69 ILE B CA 1
ATOM 3158 C C . ILE B 1 69 ? -8.117 7.383 7.535 1 98.69 69 ILE B C 1
ATOM 3160 O O . ILE B 1 69 ? -9.102 7.188 6.82 1 98.69 69 ILE B O 1
ATOM 3164 N N . ILE B 1 70 ? -7.113 6.586 7.645 1 98.06 70 ILE B N 1
ATOM 3165 C CA . ILE B 1 70 ? -7.004 5.348 6.879 1 98.06 70 ILE B CA 1
ATOM 3166 C C . ILE B 1 70 ? -7.004 4.152 7.832 1 98.06 70 ILE B C 1
ATOM 3168 O O . ILE B 1 70 ? -6.266 4.141 8.82 1 98.06 70 ILE B O 1
ATOM 3172 N N . PRO B 1 71 ? -7.77 3.068 7.52 1 97 71 PRO B N 1
ATOM 3173 C CA . PRO B 1 71 ? -7.754 1.898 8.398 1 97 71 PRO B CA 1
ATOM 3174 C C . PRO B 1 71 ? -6.398 1.197 8.422 1 97 71 PRO B C 1
ATOM 3176 O O . PRO B 1 71 ? -5.91 0.822 9.492 1 97 71 PRO B O 1
ATOM 3179 N N . GLN B 1 72 ? -5.867 1.009 7.219 1 95.94 72 GLN B N 1
ATOM 3180 C CA . GLN B 1 72 ? -4.566 0.369 7.066 1 95.94 72 GLN B CA 1
ATOM 3181 C C . GLN B 1 72 ? -3.783 0.978 5.906 1 95.94 72 GLN B C 1
ATOM 3183 O O . GLN B 1 72 ? -4.262 0.997 4.773 1 95.94 72 GLN B O 1
ATOM 3188 N N . LEU B 1 73 ? -2.566 1.367 6.234 1 96.5 73 LEU B N 1
ATOM 3189 C CA . LEU B 1 73 ? -1.733 1.956 5.191 1 96.5 73 LEU B CA 1
ATOM 3190 C C . LEU B 1 73 ? -1.211 0.882 4.242 1 96.5 73 LEU B C 1
ATOM 3192 O O . LEU B 1 73 ? -1.108 1.111 3.035 1 96.5 73 LEU B O 1
ATOM 3196 N N . VAL B 1 74 ? -0.955 -0.294 4.891 1 94.5 74 VAL B N 1
ATOM 3197 C CA . VAL B 1 74 ? -0.434 -1.384 4.074 1 94.5 74 VAL B CA 1
ATOM 3198 C C . VAL B 1 74 ? -1.59 -2.225 3.535 1 94.5 74 VAL B C 1
ATOM 3200 O O . VAL B 1 74 ? -1.766 -3.379 3.936 1 94.5 74 VAL B O 1
ATOM 3203 N N . HIS B 1 75 ? -2.344 -1.689 2.715 1 93.56 75 HIS B N 1
ATOM 3204 C CA . HIS B 1 75 ? -3.502 -2.262 2.037 1 93.56 75 HIS B CA 1
ATOM 3205 C C . HIS B 1 75 ? -3.719 -1.616 0.673 1 93.56 75 HIS B C 1
ATOM 3207 O O . HIS B 1 75 ? -3.814 -0.391 0.569 1 93.56 75 HIS B O 1
ATOM 3213 N N . HIS B 1 76 ? -3.812 -2.426 -0.318 1 94 76 HIS B N 1
ATOM 3214 C CA . HIS B 1 76 ? -3.816 -1.941 -1.694 1 94 76 HIS B CA 1
ATOM 3215 C C . HIS B 1 76 ? -4.934 -0.929 -1.919 1 94 76 HIS B C 1
ATOM 3217 O O . HIS B 1 76 ? -4.691 0.16 -2.445 1 94 76 HIS B O 1
ATOM 3223 N N . PHE B 1 77 ? -6.164 -1.257 -1.569 1 95.88 77 PHE B N 1
ATOM 3224 C CA . PHE B 1 77 ? -7.309 -0.39 -1.819 1 95.88 77 PHE B CA 1
ATOM 3225 C C . PHE B 1 77 ? -7.113 0.97 -1.159 1 95.88 77 PHE B C 1
ATOM 3227 O O . PHE B 1 77 ? -7.27 2.008 -1.807 1 95.88 77 PHE B O 1
ATOM 3234 N N . PHE B 1 78 ? -6.734 0.989 0.087 1 97.62 78 PHE B N 1
ATOM 3235 C CA . PHE B 1 78 ? -6.613 2.232 0.837 1 97.62 78 PHE B CA 1
ATOM 3236 C C . PHE B 1 78 ? -5.434 3.057 0.333 1 97.62 78 PHE B C 1
ATOM 3238 O O . PHE B 1 78 ? -5.484 4.289 0.34 1 97.62 78 PHE B O 1
ATOM 3245 N N . SER B 1 79 ? -4.387 2.379 -0.049 1 97.38 79 SER B N 1
ATOM 3246 C CA . SER B 1 79 ? -3.264 3.111 -0.624 1 97.38 79 SER B CA 1
ATOM 3247 C C . SER B 1 79 ? -3.662 3.807 -1.922 1 97.38 79 SER B C 1
ATOM 3249 O O . SER B 1 79 ? -3.213 4.918 -2.199 1 97.38 79 SER B O 1
ATOM 3251 N N . CYS B 1 80 ? -4.465 3.145 -2.742 1 97.81 80 CYS B N 1
ATOM 3252 C CA . CYS B 1 80 ? -4.977 3.752 -3.967 1 97.81 80 CYS B CA 1
ATOM 3253 C C . CYS B 1 80 ? -5.84 4.965 -3.654 1 97.81 80 CYS B C 1
ATOM 3255 O O . CYS B 1 80 ? -5.734 5.996 -4.32 1 97.81 80 CYS B O 1
ATOM 3257 N N . VAL B 1 81 ? -6.695 4.777 -2.674 1 98.56 81 VAL B N 1
ATOM 3258 C CA . VAL B 1 81 ? -7.559 5.883 -2.26 1 98.56 81 VAL B CA 1
ATOM 3259 C C . VAL B 1 81 ? -6.707 7.07 -1.828 1 98.56 81 VAL B C 1
ATOM 3261 O O . VAL B 1 81 ? -6.938 8.203 -2.268 1 98.56 81 VAL B O 1
ATOM 3264 N N . LEU B 1 82 ? -5.727 6.766 -1.002 1 98.62 82 LEU B N 1
ATOM 3265 C CA . LEU B 1 82 ? -4.848 7.816 -0.504 1 98.62 82 LEU B CA 1
ATOM 3266 C C . LEU B 1 82 ? -4.113 8.5 -1.652 1 98.62 82 LEU B C 1
ATOM 3268 O O . LEU B 1 82 ? -3.924 9.719 -1.636 1 98.62 82 LEU B O 1
ATOM 3272 N N . SER B 1 83 ? -3.684 7.727 -2.584 1 98.44 83 SER B N 1
ATOM 3273 C CA . SER B 1 83 ? -3.016 8.273 -3.76 1 98.44 83 SER B CA 1
ATOM 3274 C C . SER B 1 83 ? -3.918 9.25 -4.504 1 98.44 83 SER B C 1
ATOM 3276 O O . SER B 1 83 ? -3.484 10.344 -4.875 1 98.44 83 SER B O 1
ATOM 3278 N N . GLY B 1 84 ? -5.152 8.875 -4.734 1 98.56 84 GLY B N 1
ATOM 3279 C CA . GLY B 1 84 ? -6.113 9.75 -5.383 1 98.56 84 GLY B CA 1
ATOM 3280 C C . GLY B 1 84 ? -6.375 11.023 -4.605 1 98.56 84 GLY B C 1
ATOM 3281 O O . GLY B 1 84 ? -6.445 12.109 -5.184 1 98.56 84 GLY B O 1
ATOM 3282 N N . ILE B 1 85 ? -6.488 10.859 -3.27 1 98.69 85 ILE B N 1
ATOM 3283 C CA . ILE B 1 85 ? -6.711 12.008 -2.398 1 98.69 85 ILE B CA 1
ATOM 3284 C C . ILE B 1 85 ? -5.523 12.961 -2.49 1 98.69 85 ILE B C 1
ATOM 3286 O O . ILE B 1 85 ? -5.699 14.156 -2.725 1 98.69 85 ILE B O 1
ATOM 3290 N N . GLU B 1 86 ? -4.32 12.406 -2.303 1 98.38 86 GLU B N 1
ATOM 3291 C CA . GLU B 1 86 ? -3.109 13.211 -2.215 1 98.38 86 GLU B CA 1
ATOM 3292 C C . GLU B 1 86 ? -2.854 13.961 -3.52 1 98.38 86 GLU B C 1
ATOM 3294 O O . GLU B 1 86 ? -2.576 15.164 -3.506 1 98.38 86 GLU B O 1
ATOM 3299 N N . GLU B 1 87 ? -2.988 13.305 -4.621 1 97.12 87 GLU B N 1
ATOM 3300 C CA . GLU B 1 87 ? -2.727 13.93 -5.914 1 97.12 87 GLU B CA 1
ATOM 3301 C C . GLU B 1 87 ? -3.686 15.086 -6.176 1 97.12 87 GLU B C 1
ATOM 3303 O O . GLU B 1 87 ? -3.26 16.172 -6.566 1 97.12 87 GLU B O 1
ATOM 3308 N N . THR B 1 88 ? -4.93 14.867 -5.922 1 97.56 88 THR B N 1
ATOM 3309 C CA . THR B 1 88 ? -5.953 15.875 -6.164 1 97.56 88 THR B CA 1
ATOM 3310 C C . THR B 1 88 ? -5.824 17.031 -5.172 1 97.56 88 THR B C 1
ATOM 3312 O O . THR B 1 88 ? -5.934 18.203 -5.551 1 97.56 88 THR B O 1
ATOM 3315 N N . ALA B 1 89 ? -5.598 16.719 -3.904 1 97.62 89 ALA B N 1
ATOM 3316 C CA . ALA B 1 89 ? -5.418 17.75 -2.881 1 97.62 89 ALA B CA 1
ATOM 3317 C C . ALA B 1 89 ? -4.215 18.641 -3.201 1 97.62 89 ALA B C 1
ATOM 3319 O O . ALA B 1 89 ? -4.293 19.859 -3.09 1 97.62 89 ALA B O 1
ATOM 3320 N N . SER B 1 90 ? -3.141 17.984 -3.588 1 95.88 90 SER B N 1
ATOM 3321 C CA . SER B 1 90 ? -1.923 18.719 -3.922 1 95.88 90 SER B CA 1
ATOM 3322 C C . SER B 1 90 ? -2.16 19.688 -5.07 1 95.88 90 SER B C 1
ATOM 3324 O O . SER B 1 90 ? -1.72 20.844 -5.016 1 95.88 90 SER B O 1
ATOM 3326 N N . GLN B 1 91 ? -2.859 19.266 -6.051 1 94.88 91 GLN B N 1
ATOM 3327 C CA . GLN B 1 91 ? -3.17 20.109 -7.203 1 94.88 91 GLN B CA 1
ATOM 3328 C C . GLN B 1 91 ? -4.031 21.297 -6.801 1 94.88 91 GLN B C 1
ATOM 3330 O O . GLN B 1 91 ? -3.936 22.375 -7.398 1 94.88 91 GLN B O 1
ATOM 3335 N N . ALA B 1 92 ? -4.82 21.125 -5.746 1 95.19 92 ALA B N 1
ATOM 3336 C CA . ALA B 1 92 ? -5.734 22.172 -5.293 1 95.19 92 ALA B CA 1
ATOM 3337 C C . ALA B 1 92 ? -5.082 23.047 -4.219 1 95.19 92 ALA B C 1
ATOM 3339 O O . ALA B 1 92 ? -5.707 23.969 -3.693 1 95.19 92 ALA B O 1
ATOM 3340 N N . GLY B 1 93 ? -3.826 22.719 -3.865 1 94.12 93 GLY B N 1
ATOM 3341 C CA . GLY B 1 93 ? -3.088 23.547 -2.926 1 94.12 93 GLY B CA 1
ATOM 3342 C C . GLY B 1 93 ? -3.301 23.141 -1.479 1 94.12 93 GLY B C 1
ATOM 3343 O O . GLY B 1 93 ? -3.029 23.922 -0.567 1 94.12 93 GLY B O 1
ATOM 3344 N N . TYR B 1 94 ? -3.85 21.906 -1.226 1 96.44 94 TYR B N 1
ATOM 3345 C CA . TYR B 1 94 ? -4.074 21.438 0.133 1 96.44 94 TYR B CA 1
ATOM 3346 C C . TYR B 1 94 ? -2.994 20.438 0.545 1 96.44 94 TYR B C 1
ATOM 3348 O O . TYR B 1 94 ? -2.5 19.672 -0.285 1 96.44 94 TYR B O 1
ATOM 3356 N N . ASN B 1 95 ? -2.637 20.453 1.836 1 96.12 95 ASN B N 1
ATOM 3357 C CA . ASN B 1 95 ? -1.785 19.438 2.447 1 96.12 95 ASN B CA 1
ATOM 3358 C C . ASN B 1 95 ? -2.611 18.328 3.092 1 96.12 95 ASN B C 1
ATOM 3360 O O . ASN B 1 95 ? -3.74 18.562 3.529 1 96.12 95 ASN B O 1
ATOM 3364 N N . ILE B 1 96 ? -1.989 17.156 3.15 1 97.88 96 ILE B N 1
ATOM 3365 C CA . ILE B 1 96 ? -2.738 16.031 3.699 1 97.88 96 ILE B CA 1
ATOM 3366 C C . ILE B 1 96 ? -2.027 15.5 4.938 1 97.88 96 ILE B C 1
ATOM 3368 O O . ILE B 1 96 ? -0.875 15.062 4.859 1 97.88 96 ILE B O 1
ATOM 3372 N N . LEU B 1 97 ? -2.758 15.531 6.109 1 97.81 97 LEU B N 1
ATOM 3373 C CA . LEU B 1 97 ? -2.346 14.82 7.316 1 97.81 97 LEU B CA 1
ATOM 3374 C C . LEU B 1 97 ? -2.893 13.391 7.316 1 97.81 97 LEU B C 1
ATOM 3376 O O . LEU B 1 97 ? -4.109 13.188 7.289 1 97.81 97 LEU B O 1
ATOM 3380 N N . VAL B 1 98 ? -1.989 12.453 7.387 1 98.5 98 VAL B N 1
ATOM 3381 C CA . VAL B 1 98 ? -2.438 11.07 7.289 1 98.5 98 VAL B CA 1
ATOM 3382 C C . VAL B 1 98 ? -2.285 10.383 8.641 1 98.5 98 VAL B C 1
ATOM 3384 O O . VAL B 1 98 ? -1.27 10.547 9.32 1 98.5 98 VAL B O 1
ATOM 3387 N N . ALA B 1 99 ? -3.293 9.648 9.055 1 98.31 99 ALA B N 1
ATOM 3388 C CA . ALA B 1 99 ? -3.246 8.812 10.25 1 98.31 99 ALA B CA 1
ATOM 3389 C C . ALA B 1 99 ? -3.982 7.496 10.031 1 98.31 99 ALA B C 1
ATOM 3391 O O . ALA B 1 99 ? -4.969 7.445 9.297 1 98.31 99 ALA B O 1
ATOM 3392 N N . GLN B 1 100 ? -3.473 6.473 10.609 1 97.94 100 GLN B N 1
ATOM 3393 C CA . GLN B 1 100 ? -4.117 5.172 10.453 1 97.94 100 GLN B CA 1
ATOM 3394 C C . GLN B 1 100 ? -4.75 4.711 11.766 1 97.94 100 GLN B C 1
ATOM 3396 O O . GLN B 1 100 ? -4.148 4.848 12.828 1 97.94 100 GLN B O 1
ATOM 3401 N N . SER B 1 101 ? -5.914 4.148 11.68 1 97.69 101 SER B N 1
ATOM 3402 C CA . SER B 1 101 ? -6.648 3.705 12.859 1 97.69 101 SER B CA 1
ATOM 3403 C C . SER B 1 101 ? -6.184 2.324 13.312 1 97.69 101 SER B C 1
ATOM 3405 O O . SER B 1 101 ? -6.453 1.912 14.438 1 97.69 101 SER B O 1
ATOM 3407 N N . ASN B 1 102 ? -5.566 1.578 12.367 1 96.12 102 ASN B N 1
ATOM 3408 C CA . ASN B 1 102 ? -5.199 0.188 12.609 1 96.12 102 ASN B CA 1
ATOM 3409 C C . ASN B 1 102 ? -6.402 -0.637 13.07 1 96.12 102 ASN B C 1
ATOM 3411 O O . ASN B 1 102 ? -6.273 -1.498 13.938 1 96.12 102 ASN B O 1
ATOM 3415 N N . GLU B 1 103 ? -7.543 -0.248 12.617 1 94.19 103 GLU B N 1
ATOM 3416 C CA . GLU B 1 103 ? -8.797 -0.985 12.781 1 94.19 103 GLU B CA 1
ATOM 3417 C C . GLU B 1 103 ? -9.305 -0.882 14.219 1 94.19 103 GLU B C 1
ATOM 3419 O O . GLU B 1 103 ? -10.102 -1.717 14.656 1 94.19 103 GLU B O 1
ATOM 3424 N N . LYS B 1 104 ? -8.875 0.205 14.93 1 96.5 104 LYS B N 1
ATOM 3425 C CA . LYS B 1 104 ? -9.258 0.351 16.328 1 96.5 104 LYS B CA 1
ATOM 3426 C C . LYS B 1 104 ? -10.047 1.636 16.562 1 96.5 104 LYS B C 1
ATOM 3428 O O . LYS B 1 104 ? -9.578 2.727 16.219 1 96.5 104 LYS B O 1
ATOM 3433 N N . TYR B 1 105 ? -11.117 1.486 17.297 1 96.25 105 TYR B N 1
ATOM 3434 C CA . TYR B 1 105 ? -11.984 2.611 17.641 1 96.25 105 TYR B CA 1
ATOM 3435 C C . TYR B 1 105 ? -11.227 3.65 18.453 1 96.25 105 TYR B C 1
ATOM 3437 O O . TYR B 1 105 ? -11.273 4.844 18.156 1 96.25 105 TYR B O 1
ATOM 3445 N N . GLU B 1 106 ? -10.547 3.182 19.406 1 96.88 106 GLU B N 1
ATOM 3446 C CA . GLU B 1 106 ? -9.844 4.09 20.312 1 96.88 106 GLU B CA 1
ATOM 3447 C C . GLU B 1 106 ? -8.82 4.926 19.547 1 96.88 106 GLU B C 1
ATOM 3449 O O . GLU B 1 106 ? -8.617 6.102 19.859 1 96.88 106 GLU B O 1
ATOM 3454 N N . GLN B 1 107 ? -8.227 4.344 18.578 1 97 107 GLN B N 1
ATOM 3455 C CA . GLN B 1 107 ? -7.25 5.062 17.781 1 97 107 GLN B CA 1
ATOM 3456 C C . GLN B 1 107 ? -7.926 6.117 16.906 1 97 107 GLN B C 1
ATOM 3458 O O . GLN B 1 107 ? -7.383 7.207 16.703 1 97 107 GLN B O 1
ATOM 3463 N N . GLU B 1 108 ? -9.078 5.828 16.375 1 97.19 108 GLU B N 1
ATOM 3464 C CA . GLU B 1 108 ? -9.836 6.809 15.609 1 97.19 108 GLU B CA 1
ATOM 3465 C C . GLU B 1 108 ? -10.117 8.055 16.438 1 97.19 108 GLU B C 1
ATOM 3467 O O . GLU B 1 108 ? -9.977 9.18 15.953 1 97.19 108 GLU B O 1
ATOM 3472 N N . VAL B 1 109 ? -10.555 7.785 17.656 1 97.25 109 VAL B N 1
ATOM 3473 C CA . VAL B 1 109 ? -10.891 8.883 18.547 1 97.25 109 VAL B CA 1
ATOM 3474 C C . VAL B 1 109 ? -9.672 9.766 18.766 1 97.25 109 VAL B C 1
ATOM 3476 O O . VAL B 1 109 ? -9.758 10.992 18.672 1 97.25 109 VAL B O 1
ATOM 3479 N N . LYS B 1 110 ? -8.57 9.117 19.031 1 96.81 110 LYS B N 1
ATOM 3480 C CA . LYS B 1 110 ? -7.324 9.852 19.25 1 96.81 110 LYS B CA 1
ATOM 3481 C C . LYS B 1 110 ? -6.949 10.664 18.016 1 96.81 110 LYS B C 1
ATOM 3483 O O . LYS B 1 110 ? -6.512 11.812 18.125 1 96.81 110 LYS B O 1
ATOM 3488 N N . ILE B 1 111 ? -7.074 10.102 16.844 1 97.88 111 ILE B N 1
ATOM 3489 C CA . ILE B 1 111 ? -6.73 10.758 15.594 1 97.88 111 ILE B CA 1
ATOM 3490 C C . ILE B 1 111 ? -7.602 12 15.398 1 97.88 111 ILE B C 1
ATOM 3492 O O . ILE B 1 111 ? -7.102 13.07 15.047 1 97.88 111 ILE B O 1
ATOM 3496 N N . VAL B 1 112 ? -8.875 11.867 15.664 1 97.25 112 VAL B N 1
ATOM 3497 C CA . VAL B 1 112 ? -9.812 12.969 15.492 1 97.25 112 VAL B CA 1
ATOM 3498 C C . VAL B 1 112 ? -9.422 14.125 16.406 1 97.25 112 VAL B C 1
ATOM 3500 O O . VAL B 1 112 ? -9.406 15.289 15.984 1 97.25 112 VAL B O 1
ATOM 3503 N N . HIS B 1 113 ? -9.078 13.805 17.609 1 95.31 113 HIS B N 1
ATOM 3504 C CA . HIS B 1 113 ? -8.648 14.836 18.547 1 95.31 113 HIS B CA 1
ATOM 3505 C C . HIS B 1 113 ? -7.367 15.516 18.062 1 95.31 113 HIS B C 1
ATOM 3507 O O . HIS B 1 113 ? -7.234 16.734 18.156 1 95.31 113 HIS B O 1
ATOM 3513 N N . SER B 1 114 ? -6.492 14.727 17.562 1 94.19 114 SER B N 1
ATOM 3514 C CA . SER B 1 114 ? -5.242 15.273 17.047 1 94.19 114 SER B CA 1
ATOM 3515 C C . SER B 1 114 ? -5.496 16.188 15.852 1 94.19 114 SER B C 1
ATOM 3517 O O . SER B 1 114 ? -4.844 17.234 15.711 1 94.19 114 SER B O 1
ATOM 3519 N N . PHE B 1 115 ? -6.398 15.789 14.945 1 96 115 PHE B N 1
ATOM 3520 C CA . PHE B 1 115 ? -6.73 16.594 13.781 1 96 115 PHE B CA 1
ATOM 3521 C C . PHE B 1 115 ? -7.348 17.922 14.195 1 96 115 PHE B C 1
ATOM 3523 O O . PHE B 1 115 ? -7.062 18.969 13.594 1 96 115 PHE B O 1
ATOM 3530 N N . GLN B 1 116 ? -8.156 17.891 15.203 1 92.12 116 GLN B N 1
ATOM 3531 C CA . GLN B 1 116 ? -8.734 19.125 15.719 1 92.12 116 GLN B CA 1
ATOM 3532 C C . GLN B 1 116 ? -7.656 20.047 16.281 1 92.12 116 GLN B C 1
ATOM 3534 O O . GLN B 1 116 ? -7.664 21.25 16 1 92.12 116 GLN B O 1
ATOM 3539 N N . ALA B 1 117 ? -6.797 19.438 17.031 1 89.5 117 ALA B N 1
ATOM 3540 C CA . ALA B 1 117 ? -5.699 20.219 17.609 1 89.5 117 ALA B CA 1
ATOM 3541 C C . ALA B 1 117 ? -4.824 20.828 16.516 1 89.5 117 ALA B C 1
ATOM 3543 O O . ALA B 1 117 ? -4.289 21.922 16.688 1 89.5 117 ALA B O 1
ATOM 3544 N N . ALA B 1 118 ? -4.742 20.125 15.43 1 89.88 118 ALA B N 1
ATOM 3545 C CA . ALA B 1 118 ? -3.926 20.578 14.305 1 89.88 118 ALA B CA 1
ATOM 3546 C C . ALA B 1 118 ? -4.691 21.578 13.438 1 89.88 118 ALA B C 1
ATOM 3548 O O . ALA B 1 118 ? -4.16 22.078 12.453 1 89.88 118 ALA B O 1
ATOM 3549 N N . ARG B 1 119 ? -5.969 21.797 13.688 1 90.5 119 ARG B N 1
ATOM 3550 C CA . ARG B 1 119 ? -6.824 22.766 13.016 1 90.5 119 ARG B CA 1
ATOM 3551 C C . ARG B 1 119 ? -6.973 22.438 11.539 1 90.5 119 ARG B C 1
ATOM 3553 O O . ARG B 1 119 ? -6.824 23.312 10.68 1 90.5 119 ARG B O 1
ATOM 3560 N N . VAL B 1 120 ? -7.215 21.172 11.289 1 95.19 120 VAL B N 1
ATOM 3561 C CA . VAL B 1 120 ? -7.484 20.797 9.898 1 95.19 120 VAL B CA 1
ATOM 3562 C C . VAL B 1 120 ? -8.773 21.453 9.43 1 95.19 120 VAL B C 1
ATOM 3564 O O . VAL B 1 120 ? -9.664 21.734 10.234 1 95.19 120 VAL B O 1
ATOM 3567 N N . CYS B 1 121 ? -8.836 21.703 8.125 1 95.75 121 CYS B N 1
ATOM 3568 C CA . CYS B 1 121 ? -10.008 22.391 7.605 1 95.75 121 CYS B CA 1
ATOM 3569 C C . CYS B 1 121 ? -11.062 21.391 7.133 1 95.75 121 CYS B C 1
ATOM 3571 O O . CYS B 1 121 ? -12.18 21.781 6.793 1 95.75 121 CYS B O 1
ATOM 3573 N N . GLY B 1 122 ? -10.812 20.172 7.094 1 97.56 122 GLY B N 1
ATOM 3574 C CA . GLY B 1 122 ? -11.703 19.078 6.715 1 97.56 122 GLY B CA 1
ATOM 3575 C C . GLY B 1 122 ? -11.102 17.703 6.945 1 97.56 122 GLY B C 1
ATOM 3576 O O . GLY B 1 122 ? -9.891 17.578 7.125 1 97.56 122 GLY B O 1
ATOM 3577 N N . VAL B 1 123 ? -11.984 16.672 6.969 1 98.38 123 VAL B N 1
ATOM 3578 C CA . VAL B 1 123 ? -11.523 15.312 7.242 1 98.38 123 VAL B CA 1
ATOM 3579 C C . VAL B 1 123 ? -12.156 14.344 6.246 1 98.38 123 VAL B C 1
ATOM 3581 O O . VAL B 1 123 ? -13.336 14.453 5.926 1 98.38 123 VAL B O 1
ATOM 3584 N N . ILE B 1 124 ? -11.359 13.484 5.703 1 98.56 124 ILE B N 1
ATOM 3585 C CA . ILE B 1 124 ? -11.805 12.312 4.953 1 98.56 124 ILE B CA 1
ATOM 3586 C C . ILE B 1 124 ? -11.531 11.047 5.762 1 98.56 124 ILE B C 1
ATOM 3588 O O . ILE B 1 124 ? -10.414 10.836 6.234 1 98.56 124 ILE B O 1
ATOM 3592 N N . ALA B 1 125 ? -12.562 10.156 5.922 1 98.31 125 ALA B N 1
ATOM 3593 C CA . ALA B 1 125 ? -12.359 9.055 6.855 1 98.31 125 ALA B CA 1
ATOM 3594 C C . ALA B 1 125 ? -13.047 7.785 6.363 1 98.31 125 ALA B C 1
ATOM 3596 O O . ALA B 1 125 ? -14.07 7.855 5.684 1 98.31 125 ALA B O 1
ATOM 3597 N N . SER B 1 126 ? -12.461 6.684 6.602 1 98 126 SER B N 1
ATOM 3598 C CA . SER B 1 126 ? -13.062 5.355 6.555 1 98 126 SER B CA 1
ATOM 3599 C C . SER B 1 126 ? -13.039 4.684 7.922 1 98 126 SER B C 1
ATOM 3601 O O . SER B 1 126 ? -12.008 4.672 8.594 1 98 126 SER B O 1
ATOM 3603 N N . LEU B 1 127 ? -14.125 4.098 8.305 1 95.75 127 LEU B N 1
ATOM 3604 C CA . LEU B 1 127 ? -14.273 3.584 9.664 1 95.75 127 LEU B CA 1
ATOM 3605 C C . LEU B 1 127 ? -13.367 2.383 9.898 1 95.75 127 LEU B C 1
ATOM 3607 O O . LEU B 1 127 ? -13.156 1.575 8.992 1 95.75 127 LEU B O 1
ATOM 3611 N N . ALA B 1 128 ? -12.875 2.314 11.141 1 94.81 128 ALA B N 1
ATOM 3612 C CA . ALA B 1 128 ? -12.242 1.087 11.609 1 94.81 128 ALA B CA 1
ATOM 3613 C C . ALA B 1 128 ? -13.258 -0.038 11.758 1 94.81 128 ALA B C 1
ATOM 3615 O O . ALA B 1 128 ? -14.453 0.218 11.945 1 94.81 128 ALA B O 1
ATOM 3616 N N . LYS B 1 129 ? -12.758 -1.266 11.742 1 89.81 129 LYS B N 1
ATOM 3617 C CA . LYS B 1 129 ? -13.633 -2.434 11.797 1 89.81 129 LYS B CA 1
ATOM 3618 C C . LYS B 1 129 ? -14.406 -2.484 13.117 1 89.81 129 LYS B C 1
ATOM 3620 O O . LYS B 1 129 ? -15.547 -2.943 13.156 1 89.81 129 LYS B O 1
ATOM 3625 N N . ASP B 1 130 ? -13.797 -1.95 14.133 1 90.25 130 ASP B N 1
ATOM 3626 C CA . ASP B 1 130 ? -14.43 -2.127 15.438 1 90.25 130 ASP B CA 1
ATOM 3627 C C . ASP B 1 130 ? -15.18 -0.868 15.852 1 90.25 130 ASP B C 1
ATOM 3629 O O . ASP B 1 130 ? -15.641 -0.765 17 1 90.25 130 ASP B O 1
ATOM 3633 N N . THR B 1 131 ? -15.289 0.098 15 1 92 131 THR B N 1
ATOM 3634 C CA . THR B 1 131 ? -16 1.335 15.312 1 92 131 THR B CA 1
ATOM 3635 C C . THR B 1 131 ? -17.5 1.12 15.273 1 92 131 THR B C 1
ATOM 3637 O O . THR B 1 131 ? -18.047 0.654 14.266 1 92 131 THR B O 1
ATOM 3640 N N . SER B 1 132 ? -18.172 1.485 16.422 1 88.81 132 SER B N 1
ATOM 3641 C CA . SER B 1 132 ? -19.625 1.381 16.516 1 88.81 132 SER B CA 1
ATOM 3642 C C . SER B 1 132 ? -20.234 2.637 17.125 1 88.81 132 SER B C 1
ATOM 3644 O O . SER B 1 132 ? -21.453 2.75 17.25 1 88.81 132 SER B O 1
ATOM 3646 N N . GLN B 1 133 ? -19.438 3.486 17.594 1 91.88 133 GLN B N 1
ATOM 3647 C CA . GLN B 1 133 ? -19.828 4.793 18.109 1 91.88 133 GLN B CA 1
ATOM 3648 C C . GLN B 1 133 ? -19.188 5.918 17.297 1 91.88 133 GLN B C 1
ATOM 3650 O O . GLN B 1 133 ? -18.109 5.762 16.75 1 91.88 133 GLN B O 1
ATOM 3655 N N . TYR B 1 134 ? -19.859 7.074 17.266 1 93.56 134 TYR B N 1
ATOM 3656 C CA . TYR B 1 134 ? -19.422 8.055 16.281 1 93.56 134 TYR B CA 1
ATOM 3657 C C . TYR B 1 134 ? -19.344 9.445 16.891 1 93.56 134 TYR B C 1
ATOM 3659 O O . TYR B 1 134 ? -19.312 10.453 16.172 1 93.56 134 TYR B O 1
ATOM 3667 N N . ASP B 1 135 ? -19.297 9.555 18.188 1 94.31 135 ASP B N 1
ATOM 3668 C CA . ASP B 1 135 ? -19.297 10.844 18.891 1 94.31 135 ASP B CA 1
ATOM 3669 C C . ASP B 1 135 ? -18.078 11.68 18.484 1 94.31 135 ASP B C 1
ATOM 3671 O O . ASP B 1 135 ? -18.172 12.906 18.391 1 94.31 135 ASP B O 1
ATOM 3675 N N . HIS B 1 136 ? -17.016 10.992 18.297 1 95.5 136 HIS B N 1
ATOM 3676 C CA . HIS B 1 136 ? -15.805 11.719 17.938 1 95.5 136 HIS B CA 1
ATOM 3677 C C . HIS B 1 136 ? -15.953 12.398 16.578 1 95.5 136 HIS B C 1
ATOM 3679 O O . HIS B 1 136 ? -15.445 13.508 16.375 1 95.5 136 HIS B O 1
ATOM 3685 N N . TYR B 1 137 ? -16.641 11.852 15.641 1 96.56 137 TYR B N 1
ATOM 3686 C CA . TYR B 1 137 ? -16.891 12.477 14.344 1 96.56 137 TYR B CA 1
ATOM 3687 C C . TYR B 1 137 ? -17.922 13.602 14.461 1 96.56 137 TYR B C 1
ATOM 3689 O O . TYR B 1 137 ? -17.812 14.617 13.781 1 96.56 137 TYR B O 1
ATOM 3697 N N . GLN B 1 138 ? -18.922 13.391 15.328 1 95.69 138 GLN B N 1
ATOM 3698 C CA . GLN B 1 138 ? -19.906 14.445 15.578 1 95.69 138 GLN B CA 1
ATOM 3699 C C . GLN B 1 138 ? -19.234 15.695 16.125 1 95.69 138 GLN B C 1
ATOM 3701 O O . GLN B 1 138 ? -19.625 16.812 15.797 1 95.69 138 GLN B O 1
ATOM 3706 N N . GLU B 1 139 ? -18.312 15.414 16.953 1 93.62 139 GLU B N 1
ATOM 3707 C CA . GLU B 1 139 ? -17.547 16.531 17.531 1 93.62 139 GLU B CA 1
ATOM 3708 C C . GLU B 1 139 ? -16.906 17.375 16.438 1 93.62 139 GLU B C 1
ATOM 3710 O O . GLU B 1 139 ? -16.859 18.609 16.547 1 93.62 139 GLU B O 1
ATOM 3715 N N . LEU B 1 140 ? -16.359 16.812 15.367 1 95.44 140 LEU B N 1
ATOM 3716 C CA . LEU B 1 140 ? -15.797 17.547 14.242 1 95.44 140 LEU B CA 1
ATOM 3717 C C . LEU B 1 140 ? -16.859 18.453 13.602 1 95.44 140 LEU B C 1
ATOM 3719 O O . LEU B 1 140 ? -16.609 19.625 13.375 1 95.44 140 LEU B O 1
ATOM 3723 N N . LEU B 1 141 ? -17.984 17.891 13.375 1 94.44 141 LEU B N 1
ATOM 3724 C CA . LEU B 1 141 ? -19.062 18.641 12.742 1 94.44 141 LEU B CA 1
ATOM 3725 C C . LEU B 1 141 ? -19.516 19.797 13.625 1 94.44 141 LEU B C 1
ATOM 3727 O O . LEU B 1 141 ? -19.797 20.891 13.133 1 94.44 141 LEU B O 1
ATOM 3731 N N . ASP B 1 142 ? -19.578 19.484 14.891 1 92.69 142 ASP B N 1
ATOM 3732 C CA . ASP B 1 142 ? -20 20.5 15.852 1 92.69 142 ASP B CA 1
ATOM 3733 C C . ASP B 1 142 ? -19 21.672 15.867 1 92.69 142 ASP B C 1
ATOM 3735 O O . ASP B 1 142 ? -19.359 22.781 16.266 1 92.69 142 ASP B O 1
ATOM 3739 N N . ASN B 1 143 ? -17.812 21.406 15.484 1 91.75 143 ASN B N 1
ATOM 3740 C CA . ASN B 1 143 ? -16.797 22.438 15.414 1 91.75 143 ASN B CA 1
ATOM 3741 C C . ASN B 1 143 ? -16.609 22.969 13.992 1 91.75 143 ASN B C 1
ATOM 3743 O O . ASN B 1 143 ? -15.562 23.516 13.656 1 91.75 143 ASN B O 1
ATOM 3747 N N . ASN B 1 144 ? -17.516 22.641 13.125 1 91.88 144 ASN B N 1
ATOM 3748 C CA . ASN B 1 144 ? -17.625 23.141 11.758 1 91.88 144 ASN B CA 1
ATOM 3749 C C . ASN B 1 144 ? -16.5 22.609 10.875 1 91.88 144 ASN B C 1
ATOM 3751 O O . ASN B 1 144 ? -15.992 23.328 10.008 1 91.88 144 ASN B O 1
ATOM 3755 N N . ILE B 1 145 ? -16.047 21.469 11.18 1 95.06 145 ILE B N 1
ATOM 3756 C CA . ILE B 1 145 ? -15.102 20.766 10.32 1 95.06 145 ILE B CA 1
ATOM 3757 C C . ILE B 1 145 ? -15.852 19.734 9.477 1 95.06 145 ILE B C 1
ATOM 3759 O O . ILE B 1 145 ? -16.344 18.719 10 1 95.06 145 ILE B O 1
ATOM 3763 N N . PRO B 1 146 ? -15.922 19.984 8.18 1 96.25 146 PRO B N 1
ATOM 3764 C CA . PRO B 1 146 ? -16.656 19.031 7.336 1 96.25 146 PRO B CA 1
ATOM 3765 C C . PRO B 1 146 ? -15.969 17.688 7.215 1 96.25 146 PRO B C 1
ATOM 3767 O O . PRO B 1 146 ? -14.734 17.609 7.266 1 96.25 146 PRO B O 1
ATOM 3770 N N . ILE B 1 147 ? -16.828 16.656 7.031 1 97.19 147 ILE B N 1
ATOM 3771 C CA . ILE B 1 147 ? -16.344 15.289 6.91 1 97.19 147 ILE B CA 1
ATOM 3772 C C . ILE B 1 147 ? -16.922 14.641 5.652 1 97.19 147 ILE B C 1
ATOM 3774 O O . ILE B 1 147 ? -18.109 14.828 5.344 1 97.19 147 ILE B O 1
ATOM 3778 N N . VAL B 1 148 ? -16.109 13.953 4.91 1 97.5 148 VAL B N 1
ATOM 3779 C CA . VAL B 1 148 ? -16.562 13.047 3.857 1 97.5 148 VAL B CA 1
ATOM 3780 C C . VAL B 1 148 ? -16.094 11.625 4.176 1 97.5 148 VAL B C 1
ATOM 3782 O O . VAL B 1 148 ? -14.898 11.383 4.355 1 97.5 148 VAL B O 1
ATOM 3785 N N . PHE B 1 149 ? -17.016 10.695 4.309 1 97.56 149 PHE B N 1
ATOM 3786 C CA . PHE B 1 149 ? -16.672 9.289 4.508 1 97.56 149 PHE B CA 1
ATOM 3787 C C . PHE B 1 149 ? -16.484 8.586 3.17 1 97.56 149 PHE B C 1
ATOM 3789 O O . PHE B 1 149 ? -17.141 8.914 2.188 1 97.56 149 PHE B O 1
ATOM 3796 N N . TYR B 1 150 ? -15.562 7.633 3.168 1 97.88 150 TYR B N 1
ATOM 3797 C CA . TYR B 1 150 ? -15.367 6.781 1.998 1 97.88 150 TYR B CA 1
ATOM 3798 C C . TYR B 1 150 ? -15.344 5.309 2.395 1 97.88 150 TYR B C 1
ATOM 3800 O O . TYR B 1 150 ? -14.953 4.969 3.514 1 97.88 150 TYR B O 1
ATOM 3808 N N . ASP B 1 151 ? -15.75 4.371 1.546 1 96 151 ASP B N 1
ATOM 3809 C CA . ASP B 1 151 ? -15.68 2.92 1.685 1 96 151 ASP B CA 1
ATOM 3810 C C . ASP B 1 151 ? -16.516 2.439 2.871 1 96 151 ASP B C 1
ATOM 3812 O O . ASP B 1 151 ? -17.719 2.189 2.73 1 96 151 ASP B O 1
ATOM 3816 N N . ARG B 1 152 ? -15.961 2.527 4.117 1 95.06 152 ARG B N 1
ATOM 3817 C CA . ARG B 1 152 ? -16.703 2.229 5.344 1 95.06 152 ARG B CA 1
ATOM 3818 C C . ARG B 1 152 ? -17.281 3.5 5.957 1 95.06 152 ARG B C 1
ATOM 3820 O O . ARG B 1 152 ? -16.547 4.316 6.516 1 95.06 152 ARG B O 1
ATOM 3827 N N . ILE B 1 153 ? -18.594 3.611 5.863 1 92.56 153 ILE B N 1
ATOM 3828 C CA . ILE B 1 153 ? -19.219 4.895 6.156 1 92.56 153 ILE B CA 1
ATOM 3829 C C . ILE B 1 153 ? -20.016 4.789 7.461 1 92.56 153 ILE B C 1
ATOM 3831 O O . ILE B 1 153 ? -20.328 3.688 7.918 1 92.56 153 ILE B O 1
ATOM 3835 N N . CYS B 1 154 ? -20.25 5.961 7.938 1 86.38 154 CYS B N 1
ATOM 3836 C CA . CYS B 1 154 ? -21.094 6.133 9.117 1 86.38 154 CYS B CA 1
ATOM 3837 C C . CYS B 1 154 ? -22.516 6.512 8.719 1 86.38 154 CYS B C 1
ATOM 3839 O O . CYS B 1 154 ? -22.734 7.508 8.023 1 86.38 154 CYS B O 1
ATOM 3841 N N . THR B 1 155 ? -23.469 5.773 9.156 1 80.62 155 THR B N 1
ATOM 3842 C CA . THR B 1 155 ? -24.859 6.086 8.797 1 80.62 155 THR B CA 1
ATOM 3843 C C . THR B 1 155 ? -25.531 6.91 9.898 1 80.62 155 THR B C 1
ATOM 3845 O O . THR B 1 155 ? -26.594 7.48 9.688 1 80.62 155 THR B O 1
ATOM 3848 N N . GLY B 1 156 ? -24.875 7.172 10.953 1 82.38 156 GLY B N 1
ATOM 3849 C CA . GLY B 1 156 ? -25.484 7.859 12.078 1 82.38 156 GLY B CA 1
ATOM 3850 C C . GLY B 1 156 ? -25.234 9.359 12.062 1 82.38 156 GLY B C 1
ATOM 3851 O O . GLY B 1 156 ? -25.781 10.086 12.891 1 82.38 156 GLY B O 1
ATOM 3852 N N . ILE B 1 157 ? -24.406 9.734 11.164 1 87.62 157 ILE B N 1
ATOM 3853 C CA . ILE B 1 157 ? -24.078 11.156 11.078 1 87.62 157 ILE B CA 1
ATOM 3854 C C . ILE B 1 157 ? -24.344 11.656 9.664 1 87.62 157 ILE B C 1
ATOM 3856 O O . ILE B 1 157 ? -24.078 10.953 8.688 1 87.62 157 ILE B O 1
ATOM 3860 N N . ASN B 1 158 ? -24.906 12.844 9.586 1 87.25 158 ASN B N 1
ATOM 3861 C CA . ASN B 1 158 ? -25.219 13.414 8.289 1 87.25 158 ASN B CA 1
ATOM 3862 C C . ASN B 1 158 ? -24 14.016 7.609 1 87.25 158 ASN B C 1
ATOM 3864 O O . ASN B 1 158 ? -23.641 15.164 7.863 1 87.25 158 ASN B O 1
ATOM 3868 N N . THR B 1 159 ? -23.391 13.219 6.812 1 92.25 159 THR B N 1
ATOM 3869 C CA . THR B 1 159 ? -22.203 13.633 6.059 1 92.25 159 THR B CA 1
ATOM 3870 C C . THR B 1 159 ? -22.281 13.117 4.625 1 92.25 159 THR B C 1
ATOM 3872 O O . THR B 1 159 ? -23.109 12.281 4.301 1 92.25 159 THR B O 1
ATOM 3875 N N . GLU B 1 160 ? -21.5 13.734 3.75 1 93.88 160 GLU B N 1
ATOM 3876 C CA . GLU B 1 160 ? -21.328 13.188 2.406 1 93.88 160 GLU B CA 1
ATOM 3877 C C . GLU B 1 160 ? -20.469 11.922 2.43 1 93.88 160 GLU B C 1
ATOM 3879 O O . GLU B 1 160 ? -19.719 11.695 3.381 1 93.88 160 GLU B O 1
ATOM 3884 N N . ARG B 1 161 ? -20.672 11.172 1.424 1 95.5 161 ARG B N 1
ATOM 3885 C CA . ARG B 1 161 ? -19.969 9.891 1.388 1 95.5 161 ARG B CA 1
ATOM 3886 C C . ARG B 1 161 ? -19.672 9.477 -0.047 1 95.5 161 ARG B C 1
ATOM 3888 O O . ARG B 1 161 ? -20.391 9.852 -0.976 1 95.5 161 ARG B O 1
ATOM 3895 N N . VAL B 1 162 ? -18.594 8.797 -0.215 1 97.31 162 VAL B N 1
ATOM 3896 C CA . VAL B 1 162 ? -18.219 8.125 -1.455 1 97.31 162 VAL B CA 1
ATOM 3897 C C . VAL B 1 162 ? -18.078 6.625 -1.213 1 97.31 162 VAL B C 1
ATOM 3899 O O . VAL B 1 162 ? -17.219 6.188 -0.45 1 97.31 162 VAL B O 1
ATOM 3902 N N . VAL B 1 163 ? -18.922 5.82 -1.852 1 96.44 163 VAL B N 1
ATOM 3903 C CA . VAL B 1 163 ? -18.891 4.379 -1.637 1 96.44 163 VAL B CA 1
ATOM 3904 C C . VAL B 1 163 ? -18.766 3.658 -2.979 1 96.44 163 VAL B C 1
ATOM 3906 O O . VAL B 1 163 ? -19.078 4.23 -4.027 1 96.44 163 VAL B O 1
ATOM 3909 N N . VAL B 1 164 ? -18.25 2.49 -2.912 1 97.19 164 VAL B N 1
ATOM 3910 C CA . VAL B 1 164 ? -18.219 1.585 -4.059 1 97.19 164 VAL B CA 1
ATOM 3911 C C . VAL B 1 164 ? -19.562 0.849 -4.164 1 97.19 164 VAL B C 1
ATOM 3913 O O . VAL B 1 164 ? -20.219 0.599 -3.152 1 97.19 164 VAL B O 1
ATOM 3916 N N . ASP B 1 165 ? -19.969 0.545 -5.387 1 97.56 165 ASP B N 1
ATOM 3917 C CA . ASP B 1 165 ? -21.188 -0.235 -5.562 1 97.56 165 ASP B CA 1
ATOM 3918 C C . ASP B 1 165 ? -20.953 -1.707 -5.23 1 97.56 165 ASP B C 1
ATOM 3920 O O . ASP B 1 165 ? -20.969 -2.559 -6.121 1 97.56 165 ASP B O 1
ATOM 3924 N N . ASP B 1 166 ? -20.844 -1.951 -4.016 1 97.75 166 ASP B N 1
ATOM 3925 C CA . ASP B 1 166 ? -20.531 -3.281 -3.504 1 97.75 166 ASP B CA 1
ATOM 3926 C C . ASP B 1 166 ? -21.594 -4.289 -3.898 1 97.75 166 ASP B C 1
ATOM 3928 O O . ASP B 1 166 ? -21.297 -5.426 -4.266 1 97.75 166 ASP B O 1
ATOM 3932 N N . TYR B 1 167 ? -22.828 -3.879 -3.799 1 98.12 167 TYR B N 1
ATOM 3933 C CA . TYR B 1 167 ? -23.938 -4.762 -4.141 1 98.12 167 TYR B CA 1
ATOM 3934 C C . TYR B 1 167 ? -23.859 -5.188 -5.605 1 98.12 167 TYR B C 1
ATOM 3936 O O . TYR B 1 167 ? -23.875 -6.379 -5.91 1 98.12 167 TYR B O 1
ATOM 3944 N N . ALA B 1 168 ? -23.734 -4.262 -6.473 1 98.44 168 ALA B N 1
ATOM 3945 C CA . ALA B 1 168 ? -23.703 -4.559 -7.902 1 98.44 168 ALA B CA 1
ATOM 3946 C C . ALA B 1 168 ? -22.484 -5.387 -8.273 1 98.44 168 ALA B C 1
ATOM 3948 O O . ALA B 1 168 ? -22.562 -6.281 -9.117 1 98.44 168 ALA B O 1
ATOM 3949 N N . GLY B 1 169 ? -21.359 -5.004 -7.664 1 98.56 169 GLY B N 1
ATOM 3950 C CA . GLY B 1 169 ? -20.141 -5.773 -7.891 1 98.56 169 GLY B CA 1
ATOM 3951 C C . GLY B 1 169 ? -20.266 -7.23 -7.496 1 98.56 169 GLY B C 1
ATOM 3952 O O . GLY B 1 169 ? -19.906 -8.125 -8.258 1 98.56 169 GLY B O 1
ATOM 3953 N N . SER B 1 170 ? -20.812 -7.406 -6.336 1 98.69 170 SER B N 1
ATOM 3954 C CA . SER B 1 170 ? -21.016 -8.758 -5.836 1 98.69 170 SER B CA 1
ATOM 3955 C C . SER B 1 170 ? -22.031 -9.523 -6.68 1 98.69 170 SER B C 1
ATOM 3957 O O . SER B 1 170 ? -21.797 -10.68 -7.043 1 98.69 170 SER B O 1
ATOM 3959 N N . PHE B 1 171 ? -23.094 -8.898 -7.008 1 98.81 171 PHE B N 1
ATOM 3960 C CA . PHE B 1 171 ? -24.141 -9.523 -7.812 1 98.81 171 PHE B CA 1
ATOM 3961 C C . PHE B 1 171 ? -23.594 -9.977 -9.156 1 98.81 171 PHE B C 1
ATOM 3963 O O . PHE B 1 171 ? -23.797 -11.125 -9.562 1 98.81 171 PHE B O 1
ATOM 3970 N N . SER B 1 172 ? -22.859 -9.133 -9.789 1 98.75 172 SER B N 1
ATOM 3971 C CA . SER B 1 172 ? -22.312 -9.422 -11.109 1 98.75 172 SER B CA 1
ATOM 3972 C C . SER B 1 172 ? -21.297 -10.562 -11.055 1 98.75 172 SER B C 1
ATOM 3974 O O . SER B 1 172 ? -21.266 -11.414 -11.938 1 98.75 172 SER B O 1
ATOM 3976 N N . ALA B 1 173 ? -20.5 -10.555 -10.039 1 98.88 173 ALA B N 1
ATOM 3977 C CA . ALA B 1 173 ? -19.469 -11.578 -9.875 1 98.88 173 ALA B CA 1
ATOM 3978 C C . ALA B 1 173 ? -20.109 -12.953 -9.68 1 98.88 173 ALA B C 1
ATOM 3980 O O . ALA B 1 173 ? -19.75 -13.914 -10.359 1 98.88 173 ALA B O 1
ATOM 3981 N N . VAL B 1 174 ? -21.047 -13.008 -8.797 1 98.88 174 VAL B N 1
ATOM 3982 C CA . VAL B 1 174 ? -21.703 -14.281 -8.477 1 98.88 174 VAL B CA 1
ATOM 3983 C C . VAL B 1 174 ? -22.547 -14.742 -9.656 1 98.88 174 VAL B C 1
ATOM 3985 O O . VAL B 1 174 ? -22.562 -15.93 -9.992 1 98.88 174 VAL B O 1
ATOM 3988 N N . GLU B 1 175 ? -23.203 -13.805 -10.281 1 98.88 175 GLU B N 1
ATOM 3989 C CA . GLU B 1 175 ? -23.969 -14.141 -11.484 1 98.88 175 GLU B CA 1
ATOM 3990 C C . GLU B 1 175 ? -23.062 -14.766 -12.555 1 98.88 175 GLU B C 1
ATOM 3992 O O . GLU B 1 175 ? -23.438 -15.766 -13.164 1 98.88 175 GLU B O 1
ATOM 3997 N N . TYR B 1 176 ? -21.938 -14.164 -12.742 1 98.88 176 TYR B N 1
ATOM 3998 C CA . TYR B 1 176 ? -20.984 -14.695 -13.719 1 98.88 176 TYR B CA 1
ATOM 3999 C C . TYR B 1 176 ? -20.578 -16.125 -13.367 1 98.88 176 TYR B C 1
ATOM 4001 O O . TYR B 1 176 ? -20.531 -16.984 -14.242 1 98.88 176 TYR B O 1
ATOM 4009 N N . MET B 1 177 ? -20.328 -16.359 -12.094 1 98.88 177 MET B N 1
ATOM 4010 C CA . MET B 1 177 ? -19.922 -17.703 -11.641 1 98.88 177 MET B CA 1
ATOM 4011 C C . MET B 1 177 ? -21.031 -18.703 -11.898 1 98.88 177 MET B C 1
ATOM 4013 O O . MET B 1 177 ? -20.766 -19.828 -12.328 1 98.88 177 MET B O 1
ATOM 4017 N N . ILE B 1 178 ? -22.281 -18.312 -11.68 1 98.81 178 ILE B N 1
ATOM 4018 C CA . ILE B 1 178 ? -23.438 -19.188 -11.898 1 98.81 178 ILE B CA 1
ATOM 4019 C C . ILE B 1 178 ? -23.578 -19.469 -13.398 1 98.81 178 ILE B C 1
ATOM 4021 O O . ILE B 1 178 ? -23.719 -20.625 -13.797 1 98.81 178 ILE B O 1
ATOM 4025 N N . GLN B 1 179 ? -23.438 -18.438 -14.172 1 98.69 179 GLN B N 1
ATOM 4026 C CA . GLN B 1 179 ? -23.641 -18.547 -15.609 1 98.69 179 GLN B CA 1
ATOM 4027 C C . GLN B 1 179 ? -22.547 -19.391 -16.25 1 98.69 179 GLN B C 1
ATOM 4029 O O . GLN B 1 179 ? -22.75 -19.969 -17.328 1 98.69 179 GLN B O 1
ATOM 4034 N N . THR B 1 180 ? -21.438 -19.484 -15.555 1 98.38 180 THR B N 1
ATOM 4035 C CA . THR B 1 180 ? -20.328 -20.25 -16.109 1 98.38 180 THR B CA 1
ATOM 4036 C C . THR B 1 180 ? -20.266 -21.641 -15.484 1 98.38 180 THR B C 1
ATOM 4038 O O . THR B 1 180 ? -19.328 -22.406 -15.734 1 98.38 180 THR B O 1
ATOM 4041 N N . GLY B 1 181 ? -21.25 -21.953 -14.57 1 97.69 181 GLY B N 1
ATOM 4042 C CA . GLY B 1 181 ? -21.422 -23.359 -14.273 1 97.69 181 GLY B CA 1
ATOM 4043 C C . GLY B 1 181 ? -21.422 -23.672 -12.789 1 97.69 181 GLY B C 1
ATOM 4044 O O . GLY B 1 181 ? -21.703 -24.797 -12.383 1 97.69 181 GLY B O 1
ATOM 4045 N N . CYS B 1 182 ? -21.125 -22.719 -11.922 1 98.5 182 CYS B N 1
ATOM 4046 C CA . CYS B 1 182 ? -21.094 -22.984 -10.492 1 98.5 182 CYS B CA 1
ATOM 4047 C C . CYS B 1 182 ? -22.516 -23.219 -9.961 1 98.5 182 CYS B C 1
ATOM 4049 O O . CYS B 1 182 ? -23.453 -22.547 -10.383 1 98.5 182 CYS B O 1
ATOM 4051 N N . LYS B 1 183 ? -22.594 -24.141 -8.984 1 97.12 183 LYS B N 1
ATOM 4052 C CA . LYS B 1 183 ? -23.891 -24.5 -8.438 1 97.12 183 LYS B CA 1
ATOM 4053 C C . LYS B 1 183 ? -23.906 -24.359 -6.918 1 97.12 183 LYS B C 1
ATOM 4055 O O . LYS B 1 183 ? -24.969 -24.344 -6.301 1 97.12 183 LYS B O 1
ATOM 4060 N N . ARG B 1 184 ? -22.812 -24.406 -6.336 1 98.25 184 ARG B N 1
ATOM 4061 C CA . ARG B 1 184 ? -22.672 -24.281 -4.887 1 98.25 184 ARG B CA 1
ATOM 4062 C C . ARG B 1 184 ? -21.531 -23.312 -4.531 1 98.25 184 ARG B C 1
ATOM 4064 O O . ARG B 1 184 ? -20.406 -23.734 -4.309 1 98.25 184 ARG B O 1
ATOM 4071 N N . ILE B 1 185 ? -21.953 -22.062 -4.383 1 98.75 185 ILE B N 1
ATOM 4072 C CA . ILE B 1 185 ? -20.953 -21.016 -4.211 1 98.75 185 ILE B CA 1
ATOM 4073 C C . ILE B 1 185 ? -20.906 -20.578 -2.748 1 98.75 185 ILE B C 1
ATOM 4075 O O . ILE B 1 185 ? -21.906 -20.094 -2.209 1 98.75 185 ILE B O 1
ATOM 4079 N N . PHE B 1 186 ? -19.734 -20.75 -2.072 1 98.88 186 PHE B N 1
ATOM 4080 C CA . PHE B 1 186 ? -19.531 -20.25 -0.719 1 98.88 186 PHE B CA 1
ATOM 4081 C C . PHE B 1 186 ? -19.125 -18.781 -0.741 1 98.88 186 PHE B C 1
ATOM 4083 O O . PHE B 1 186 ? -18.422 -18.344 -1.653 1 98.88 186 PHE B O 1
ATOM 4090 N N . PHE B 1 187 ? -19.594 -18.078 0.271 1 98.81 187 PHE B N 1
ATOM 4091 C CA . PHE B 1 187 ? -19.219 -16.672 0.444 1 98.81 187 PHE B CA 1
ATOM 4092 C C . PHE B 1 187 ? -18.359 -16.5 1.695 1 98.81 187 PHE B C 1
ATOM 4094 O O . PHE B 1 187 ? -18.844 -16.703 2.812 1 98.81 187 PHE B O 1
ATOM 4101 N N . TYR B 1 188 ? -17.062 -16.188 1.478 1 98.75 188 TYR B N 1
ATOM 4102 C CA . TYR B 1 188 ? -16.219 -15.758 2.586 1 98.75 188 TYR B CA 1
ATOM 4103 C C . TYR B 1 188 ? -16.359 -14.258 2.84 1 98.75 188 TYR B C 1
ATOM 4105 O O . TYR B 1 188 ? -15.891 -13.438 2.047 1 98.75 188 TYR B O 1
ATOM 4113 N N . SER B 1 189 ? -16.984 -13.93 3.945 1 97.06 189 SER B N 1
ATOM 4114 C CA . SER B 1 189 ? -17.438 -12.578 4.227 1 97.06 189 SER B CA 1
ATOM 4115 C C . SER B 1 189 ? -16.594 -11.914 5.309 1 97.06 189 SER B C 1
ATOM 4117 O O . SER B 1 189 ? -15.57 -12.469 5.727 1 97.06 189 SER B O 1
ATOM 4119 N N . ALA B 1 190 ? -16.906 -10.617 5.594 1 92.94 190 ALA B N 1
ATOM 4120 C CA . ALA B 1 190 ? -16.328 -9.852 6.688 1 92.94 190 ALA B CA 1
ATOM 4121 C C . ALA B 1 190 ? -17.375 -9.516 7.746 1 92.94 190 ALA B C 1
ATOM 4123 O O . ALA B 1 190 ? -18.484 -10.047 7.727 1 92.94 190 ALA B O 1
ATOM 4124 N N . ALA B 1 191 ? -16.938 -8.695 8.727 1 87.5 191 ALA B N 1
ATOM 4125 C CA . ALA B 1 191 ? -17.828 -8.336 9.828 1 87.5 191 ALA B CA 1
ATOM 4126 C C . ALA B 1 191 ? -19.156 -7.785 9.305 1 87.5 191 ALA B C 1
ATOM 4128 O O . ALA B 1 191 ? -19.172 -6.84 8.516 1 87.5 191 ALA B O 1
ATOM 4129 N N . PRO B 1 192 ? -20.25 -8.242 9.859 1 88.5 192 PRO B N 1
ATOM 4130 C CA . PRO B 1 192 ? -21.562 -7.934 9.281 1 88.5 192 PRO B CA 1
ATOM 4131 C C . PRO B 1 192 ? -22.016 -6.508 9.578 1 88.5 192 PRO B C 1
ATOM 4133 O O . PRO B 1 192 ? -22.922 -5.996 8.914 1 88.5 192 PRO B O 1
ATOM 4136 N N . HIS B 1 193 ? -21.453 -5.891 10.531 1 85.88 193 HIS B N 1
ATOM 4137 C CA . HIS B 1 193 ? -21.906 -4.551 10.875 1 85.88 193 HIS B CA 1
ATOM 4138 C C . HIS B 1 193 ? -21.391 -3.518 9.883 1 85.88 193 HIS B C 1
ATOM 4140 O O . HIS B 1 193 ? -21.875 -2.387 9.844 1 85.88 193 HIS B O 1
ATOM 4146 N N . LEU B 1 194 ? -20.438 -3.877 9.125 1 88 194 LEU B N 1
ATOM 4147 C CA . LEU B 1 194 ? -19.922 -2.977 8.094 1 88 194 LEU B CA 1
ATOM 4148 C C . LEU B 1 194 ? -20.844 -2.951 6.883 1 88 194 LEU B C 1
ATOM 4150 O O . LEU B 1 194 ? -21.266 -4.004 6.398 1 88 194 LEU B O 1
ATOM 4154 N N . GLU B 1 195 ? -21.078 -1.798 6.344 1 90.5 195 GLU B N 1
ATOM 4155 C CA . GLU B 1 195 ? -21.984 -1.643 5.211 1 90.5 195 GLU B CA 1
ATOM 4156 C C . GLU B 1 195 ? -21.453 -2.363 3.977 1 90.5 195 GLU B C 1
ATOM 4158 O O . GLU B 1 195 ? -22.234 -2.928 3.201 1 90.5 195 GLU B O 1
ATOM 4163 N N . ILE B 1 196 ? -20.219 -2.365 3.75 1 93 196 ILE B N 1
ATOM 4164 C CA . ILE B 1 196 ? -19.625 -3.01 2.578 1 93 196 ILE B CA 1
ATOM 4165 C C . ILE B 1 196 ? -19.906 -4.512 2.627 1 93 196 ILE B C 1
ATOM 4167 O O . ILE B 1 196 ? -20.25 -5.121 1.613 1 93 196 ILE B O 1
ATOM 4171 N N . SER B 1 197 ? -19.719 -5.113 3.801 1 94.12 197 SER B N 1
ATOM 4172 C CA . SER B 1 197 ? -19.969 -6.543 3.967 1 94.12 197 SER B CA 1
ATOM 4173 C C . SER B 1 197 ? -21.438 -6.867 3.736 1 94.12 197 SER B C 1
ATOM 4175 O O . SER B 1 197 ? -21.766 -7.859 3.078 1 94.12 197 SER B O 1
ATOM 4177 N N . LYS B 1 198 ? -22.281 -6.035 4.258 1 95.31 198 LYS B N 1
ATOM 4178 C CA . LYS B 1 198 ? -23.719 -6.215 4.086 1 95.31 198 LYS B CA 1
ATOM 4179 C C . LYS B 1 198 ? -24.109 -6.145 2.613 1 95.31 198 LYS B C 1
ATOM 4181 O O . LYS B 1 198 ? -24.875 -6.98 2.129 1 95.31 198 LYS B O 1
ATOM 4186 N N . ASN B 1 199 ? -23.594 -5.18 1.949 1 96.81 199 ASN B N 1
ATOM 4187 C CA . ASN B 1 199 ? -23.938 -4.969 0.547 1 96.81 199 ASN B CA 1
ATOM 4188 C C . ASN B 1 199 ? -23.406 -6.094 -0.337 1 96.81 199 ASN B C 1
ATOM 4190 O O . ASN B 1 199 ? -24.094 -6.551 -1.249 1 96.81 199 ASN B O 1
ATOM 4194 N N . ARG B 1 200 ? -22.188 -6.531 -0.105 1 98.12 200 ARG B N 1
ATOM 4195 C CA . ARG B 1 200 ? -21.641 -7.637 -0.887 1 98.12 200 ARG B CA 1
ATOM 4196 C C . ARG B 1 200 ? -22.391 -8.93 -0.605 1 98.12 200 ARG B C 1
ATOM 4198 O O . ARG B 1 200 ? -22.641 -9.719 -1.52 1 98.12 200 ARG B O 1
ATOM 4205 N N . ARG B 1 201 ? -22.781 -9.086 0.658 1 98.19 201 ARG B N 1
ATOM 4206 C CA . ARG B 1 201 ? -23.594 -10.242 1.016 1 98.19 201 ARG B CA 1
ATOM 4207 C C . ARG B 1 201 ? -24.938 -10.219 0.281 1 98.19 201 ARG B C 1
ATOM 4209 O O . ARG B 1 201 ? -25.375 -11.242 -0.243 1 98.19 201 ARG B O 1
ATOM 4216 N N . ASN B 1 202 ? -25.562 -9.07 0.297 1 98.44 202 ASN B N 1
ATOM 4217 C CA . ASN B 1 202 ? -26.859 -8.938 -0.371 1 98.44 202 ASN B CA 1
ATOM 4218 C C . ASN B 1 202 ? -26.75 -9.211 -1.868 1 98.44 202 ASN B C 1
ATOM 4220 O O . ASN B 1 202 ? -27.625 -9.836 -2.457 1 98.44 202 ASN B O 1
ATOM 4224 N N 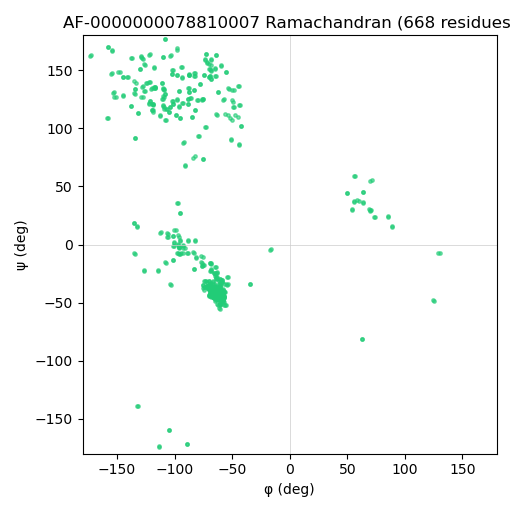. GLY B 1 203 ? -25.656 -8.711 -2.459 1 98.75 203 GLY B N 1
ATOM 4225 C CA . GLY B 1 203 ? -25.422 -9.023 -3.859 1 98.75 203 GLY B CA 1
ATOM 4226 C C . GLY B 1 203 ? -25.266 -10.508 -4.121 1 98.75 203 GLY B C 1
ATOM 4227 O O . GLY B 1 203 ? -25.828 -11.031 -5.082 1 98.75 203 GLY B O 1
ATOM 4228 N N . TYR B 1 204 ? -24.547 -11.172 -3.258 1 98.81 204 TYR B N 1
ATOM 4229 C CA . TYR B 1 204 ? -24.375 -12.617 -3.314 1 98.81 204 TYR B CA 1
ATOM 4230 C C . TYR B 1 204 ? -25.719 -13.336 -3.197 1 98.81 204 TYR B C 1
ATOM 4232 O O . TYR B 1 204 ? -26.062 -14.164 -4.047 1 98.81 204 TYR B O 1
ATOM 4240 N N . LEU B 1 205 ? -26.484 -12.992 -2.209 1 98.75 205 LEU B N 1
ATOM 4241 C CA . LEU B 1 205 ? -27.734 -13.664 -1.923 1 98.75 205 LEU B CA 1
ATOM 4242 C C . LEU B 1 205 ? -28.734 -13.453 -3.057 1 98.75 205 LEU B C 1
ATOM 4244 O O . LEU B 1 205 ? -29.422 -14.391 -3.471 1 98.75 205 LEU B O 1
ATOM 4248 N N . ASP B 1 206 ? -28.766 -12.266 -3.57 1 98.81 206 ASP B N 1
ATOM 4249 C CA . ASP B 1 206 ? -29.75 -11.945 -4.605 1 98.81 206 ASP B CA 1
ATOM 4250 C C . ASP B 1 206 ? -29.391 -12.625 -5.926 1 98.81 206 ASP B C 1
ATOM 4252 O O . ASP B 1 206 ? -30.281 -13.016 -6.688 1 98.81 206 ASP B O 1
ATOM 4256 N N . ALA B 1 207 ? -28.109 -12.734 -6.219 1 98.81 207 ALA B N 1
ATOM 4257 C CA . ALA B 1 207 ? -27.688 -13.477 -7.406 1 98.81 207 ALA B CA 1
ATOM 4258 C C . ALA B 1 207 ? -28.062 -14.945 -7.297 1 98.81 207 ALA B C 1
ATOM 4260 O O . ALA B 1 207 ? -28.609 -15.523 -8.242 1 98.81 207 ALA B O 1
ATOM 4261 N N . MET B 1 208 ? -27.828 -15.508 -6.141 1 98.81 208 MET B N 1
ATOM 4262 C CA . MET B 1 208 ? -28.203 -16.906 -5.906 1 98.81 208 MET B CA 1
ATOM 4263 C C . MET B 1 208 ? -29.703 -17.109 -6.027 1 98.81 208 MET B C 1
ATOM 4265 O O . MET B 1 208 ? -30.156 -18.062 -6.645 1 98.81 208 MET B O 1
ATOM 4269 N N . LYS B 1 209 ? -30.438 -16.172 -5.508 1 98.56 209 LYS B N 1
ATOM 4270 C CA . LYS B 1 209 ? -31.891 -16.219 -5.527 1 98.56 209 LYS B CA 1
ATOM 4271 C C . LYS B 1 209 ? -32.438 -16.094 -6.953 1 98.56 209 LYS B C 1
ATOM 4273 O O . LYS B 1 209 ? -33.344 -16.828 -7.34 1 98.56 209 LYS B O 1
ATOM 4278 N N . LYS B 1 210 ? -31.875 -15.188 -7.676 1 98.56 210 LYS B N 1
ATOM 4279 C CA . LYS B 1 210 ? -32.312 -14.961 -9.055 1 98.56 210 LYS B CA 1
ATOM 4280 C C . LYS B 1 210 ? -32.25 -16.25 -9.859 1 98.56 210 LYS B C 1
ATOM 4282 O O . LYS B 1 210 ? -33.125 -16.5 -10.695 1 98.56 210 LYS B O 1
ATOM 4287 N N . TYR B 1 211 ? -31.344 -17.078 -9.609 1 98.38 211 TYR B N 1
ATOM 4288 C CA . TYR B 1 211 ? -31.156 -18.297 -10.398 1 98.38 211 TYR B CA 1
ATOM 4289 C C . TYR B 1 211 ? -31.625 -19.516 -9.625 1 98.38 211 TYR B C 1
ATOM 4291 O O . TYR B 1 211 ? -31.312 -20.656 -9.992 1 98.38 211 TYR B O 1
ATOM 4299 N N . LYS B 1 212 ? -32.281 -19.297 -8.5 1 98.19 212 LYS B N 1
ATOM 4300 C CA . LYS B 1 212 ? -32.969 -20.312 -7.695 1 98.19 212 LYS B CA 1
ATOM 4301 C C . LYS B 1 212 ? -31.969 -21.328 -7.141 1 98.19 212 LYS B C 1
ATOM 4303 O O . LYS B 1 212 ? -32.25 -22.531 -7.109 1 98.19 212 LYS B O 1
ATOM 4308 N N . ILE B 1 213 ? -30.766 -20.891 -6.793 1 98 213 ILE B N 1
ATOM 4309 C CA . ILE B 1 213 ? -29.781 -21.719 -6.129 1 98 213 ILE B CA 1
ATOM 4310 C C . ILE B 1 213 ? -29.891 -21.562 -4.613 1 98 213 ILE B C 1
ATOM 4312 O O . ILE B 1 213 ? -29.797 -20.438 -4.098 1 98 213 ILE B O 1
ATOM 4316 N N . PRO B 1 214 ? -30.109 -22.609 -3.91 1 96.62 214 PRO B N 1
ATOM 4317 C CA . PRO B 1 214 ? -30.297 -22.484 -2.463 1 96.62 214 PRO B CA 1
ATOM 4318 C C . PRO B 1 214 ? -29.016 -22.078 -1.739 1 96.62 214 PRO B C 1
ATOM 4320 O O . PRO B 1 214 ? -27.922 -22.5 -2.115 1 96.62 214 PRO B O 1
ATOM 4323 N N . VAL B 1 215 ? -29.203 -21.25 -0.733 1 97.62 215 VAL B N 1
ATOM 4324 C CA . VAL B 1 215 ? -28.094 -20.844 0.124 1 97.62 215 VAL B CA 1
ATOM 4325 C C . VAL B 1 215 ? -28.391 -21.219 1.571 1 97.62 215 VAL B C 1
ATOM 4327 O O . VAL B 1 215 ? -29.453 -20.875 2.107 1 97.62 215 VAL B O 1
ATOM 4330 N N . ASP B 1 216 ? -27.453 -22 2.125 1 94.19 216 ASP B N 1
ATOM 4331 C CA . ASP B 1 216 ? -27.484 -22.328 3.549 1 94.19 216 ASP B CA 1
ATOM 4332 C C . ASP B 1 216 ? -26.547 -21.406 4.336 1 94.19 216 ASP B C 1
ATOM 4334 O O . ASP B 1 216 ? -25.484 -21.016 3.83 1 94.19 216 ASP B O 1
ATOM 4338 N N . GLU B 1 217 ? -26.953 -21.109 5.539 1 94.56 217 GLU B N 1
ATOM 4339 C CA . GLU B 1 217 ? -26.141 -20.234 6.375 1 94.56 217 GLU B CA 1
ATOM 4340 C C . GLU B 1 217 ? -24.703 -20.75 6.504 1 94.56 217 GLU B C 1
ATOM 4342 O O . GLU B 1 217 ? -23.766 -19.969 6.648 1 94.56 217 GLU B O 1
ATOM 4347 N N . SER B 1 218 ? -24.594 -22.047 6.383 1 95.25 218 SER B N 1
ATOM 4348 C CA . SER B 1 218 ? -23.266 -22.656 6.508 1 95.25 218 SER B CA 1
ATOM 4349 C C . SER B 1 218 ? -22.375 -22.297 5.32 1 95.25 218 SER B C 1
ATOM 4351 O O . SER B 1 218 ? -21.156 -22.469 5.375 1 95.25 218 SER B O 1
ATOM 4353 N N . MET B 1 219 ? -22.969 -21.812 4.246 1 97.88 219 MET B N 1
ATOM 4354 C CA . MET B 1 219 ? -22.234 -21.438 3.037 1 97.88 219 MET B CA 1
ATOM 4355 C C . MET B 1 219 ? -21.625 -20.047 3.174 1 97.88 219 MET B C 1
ATOM 4357 O O . MET B 1 219 ? -20.797 -19.656 2.354 1 97.88 219 MET B O 1
ATOM 4361 N N . ILE B 1 220 ? -21.984 -19.312 4.184 1 98.19 220 ILE B N 1
ATOM 4362 C CA . ILE B 1 220 ? -21.453 -17.984 4.457 1 98.19 220 ILE B CA 1
ATOM 4363 C C . ILE B 1 220 ? -20.562 -18.047 5.699 1 98.19 220 ILE B C 1
ATOM 4365 O O . ILE B 1 220 ? -21.016 -18.375 6.789 1 98.19 220 ILE B O 1
ATOM 4369 N N . LYS B 1 221 ? -19.25 -17.719 5.516 1 97.88 221 LYS B N 1
ATOM 4370 C CA . LYS B 1 221 ? -18.281 -17.812 6.602 1 97.88 221 LYS B CA 1
ATOM 4371 C C . LYS B 1 221 ? -17.625 -16.469 6.855 1 97.88 221 LYS B C 1
ATOM 4373 O O . LYS B 1 221 ? -17.344 -15.711 5.918 1 97.88 221 LYS B O 1
ATOM 4378 N N . LEU B 1 222 ? -17.438 -16.188 8.141 1 96.44 222 LEU B N 1
ATOM 4379 C CA . LEU B 1 222 ? -16.609 -15.047 8.5 1 96.44 222 LEU B CA 1
ATOM 4380 C C . LEU B 1 222 ? -15.133 -15.359 8.25 1 96.44 222 LEU B C 1
ATOM 4382 O O . LEU B 1 222 ? -14.508 -16.094 9.016 1 96.44 222 LEU B O 1
ATOM 4386 N N . CYS B 1 223 ? -14.586 -14.859 7.152 1 97.75 223 CYS B N 1
ATOM 4387 C CA . CYS B 1 223 ? -13.219 -15.078 6.688 1 97.75 223 CYS B CA 1
ATOM 4388 C C . CYS B 1 223 ? -12.789 -13.969 5.734 1 97.75 223 CYS B C 1
ATOM 4390 O O . CYS B 1 223 ? -13.234 -13.922 4.586 1 97.75 223 CYS B O 1
ATOM 4392 N N . ASP B 1 224 ? -11.883 -13.156 6.262 1 95.56 224 ASP B N 1
ATOM 4393 C CA . ASP B 1 224 ? -11.578 -12.008 5.414 1 95.56 224 ASP B CA 1
ATOM 4394 C C . ASP B 1 224 ? -10.07 -11.805 5.293 1 95.56 224 ASP B C 1
ATOM 4396 O O . ASP B 1 224 ? -9.609 -10.703 4.965 1 95.56 224 ASP B O 1
ATOM 4400 N N . THR B 1 225 ? -9.273 -12.812 5.672 1 94.62 225 THR B N 1
ATOM 4401 C CA . THR B 1 225 ? -7.828 -12.758 5.504 1 94.62 225 THR B CA 1
ATOM 4402 C C . THR B 1 225 ? -7.324 -14.023 4.805 1 94.62 225 THR B C 1
ATOM 4404 O O . THR B 1 225 ? -8.008 -15.047 4.785 1 94.62 225 THR B O 1
ATOM 4407 N N . ARG B 1 226 ? -6.16 -13.906 4.297 1 96.38 226 ARG B N 1
ATOM 4408 C CA . ARG B 1 226 ? -5.523 -15.047 3.656 1 96.38 226 ARG B CA 1
ATOM 4409 C C . ARG B 1 226 ? -5.289 -16.172 4.656 1 96.38 226 ARG B C 1
ATOM 4411 O O . ARG B 1 226 ? -5.566 -17.344 4.363 1 96.38 226 ARG B O 1
ATOM 4418 N N . GLU B 1 227 ? -4.824 -15.844 5.801 1 96.44 227 GLU B N 1
ATOM 4419 C CA . GLU B 1 227 ? -4.496 -16.812 6.84 1 96.44 227 GLU B CA 1
ATOM 4420 C C . GLU B 1 227 ? -5.738 -17.594 7.281 1 96.44 227 GLU B C 1
ATOM 4422 O O . GLU B 1 227 ? -5.691 -18.812 7.43 1 96.44 227 GLU B O 1
ATOM 4427 N N . GLN B 1 228 ? -6.793 -16.875 7.43 1 97.75 228 GLN B N 1
ATOM 4428 C CA . GLN B 1 228 ? -8.047 -17.516 7.82 1 97.75 228 GLN B CA 1
ATOM 4429 C C . GLN B 1 228 ? -8.539 -18.469 6.734 1 97.75 228 GLN B C 1
ATOM 4431 O O . GLN B 1 228 ? -9.016 -19.562 7.027 1 97.75 228 GLN B O 1
ATOM 4436 N N . ALA B 1 229 ? -8.438 -18.031 5.527 1 98.56 229 ALA B N 1
ATOM 4437 C CA . ALA B 1 229 ? -8.875 -18.859 4.402 1 98.56 229 ALA B CA 1
ATOM 4438 C C . ALA B 1 229 ? -8.094 -20.172 4.352 1 98.56 229 ALA B C 1
ATOM 4440 O O . ALA B 1 229 ? -8.68 -21.25 4.18 1 98.56 229 ALA B O 1
ATOM 4441 N N . ILE B 1 230 ? -6.824 -20.078 4.57 1 97.94 230 ILE B N 1
ATOM 4442 C CA . ILE B 1 230 ? -5.965 -21.266 4.527 1 97.94 230 ILE B CA 1
ATOM 4443 C C . ILE B 1 230 ? -6.316 -22.203 5.68 1 97.94 230 ILE B C 1
ATOM 4445 O O . ILE B 1 230 ? -6.266 -23.422 5.531 1 97.94 230 ILE B O 1
ATOM 4449 N N . ALA B 1 231 ? -6.73 -21.656 6.746 1 98.25 231 ALA B N 1
ATOM 4450 C CA . ALA B 1 231 ? -7.008 -22.438 7.953 1 98.25 231 ALA B CA 1
ATOM 4451 C C . ALA B 1 231 ? -8.305 -23.234 7.805 1 98.25 231 ALA B C 1
ATOM 4453 O O . ALA B 1 231 ? -8.398 -24.359 8.289 1 98.25 231 ALA B O 1
ATOM 4454 N N . ILE B 1 232 ? -9.273 -22.766 7.078 1 98.25 232 ILE B N 1
ATOM 4455 C CA . ILE B 1 232 ? -10.594 -23.375 7.191 1 98.25 232 ILE B CA 1
ATOM 4456 C C . ILE B 1 232 ? -10.961 -24.047 5.867 1 98.25 232 ILE B C 1
ATOM 4458 O O . ILE B 1 232 ? -11.797 -24.953 5.836 1 98.25 232 ILE B O 1
ATOM 4462 N N . THR B 1 233 ? -10.422 -23.688 4.773 1 98.75 233 THR B N 1
ATOM 4463 C CA . THR B 1 233 ? -10.914 -24.047 3.451 1 98.75 233 THR B CA 1
ATOM 4464 C C . THR B 1 233 ? -10.602 -25.516 3.137 1 98.75 233 THR B C 1
ATOM 4466 O O . THR B 1 233 ? -11.422 -26.219 2.541 1 98.75 233 THR B O 1
ATOM 4469 N N . PRO B 1 234 ? -9.406 -26.031 3.537 1 98.5 234 PRO B N 1
ATOM 4470 C CA . PRO B 1 234 ? -9.094 -27.422 3.203 1 98.5 234 PRO B CA 1
ATOM 4471 C C . PRO B 1 234 ? -10.133 -28.406 3.73 1 98.5 234 PRO B C 1
ATOM 4473 O O . PRO B 1 234 ? -10.562 -29.312 3.004 1 98.5 234 PRO B O 1
ATOM 4476 N N . ASP B 1 235 ? -10.617 -28.219 4.934 1 98 235 ASP B N 1
ATOM 4477 C CA . ASP B 1 235 ? -11.625 -29.094 5.52 1 98 235 ASP B CA 1
ATOM 4478 C C . ASP B 1 235 ? -12.93 -29.031 4.723 1 98 235 ASP B C 1
ATOM 4480 O O . ASP B 1 235 ? -13.594 -30.062 4.543 1 98 235 ASP B O 1
ATOM 4484 N N . ILE B 1 236 ? -13.242 -27.906 4.258 1 98.25 236 ILE B N 1
ATOM 4485 C CA . ILE B 1 236 ? -14.469 -27.703 3.496 1 98.25 236 ILE B CA 1
ATOM 4486 C C . ILE B 1 236 ? -14.359 -28.406 2.145 1 98.25 236 ILE B C 1
ATOM 4488 O O . ILE B 1 236 ? -15.32 -29.031 1.685 1 98.25 236 ILE B O 1
ATOM 4492 N N . LEU B 1 237 ? -13.195 -28.359 1.556 1 98.25 237 LEU B N 1
ATOM 4493 C CA . LEU B 1 237 ? -12.969 -28.875 0.215 1 98.25 237 LEU B CA 1
ATOM 4494 C C . LEU B 1 237 ? -12.922 -30.406 0.234 1 98.25 237 LEU B C 1
ATOM 4496 O O . LEU B 1 237 ? -13.078 -31.047 -0.807 1 98.25 237 LEU B O 1
ATOM 4500 N N . GLU B 1 238 ? -12.727 -31.016 1.359 1 97.06 238 GLU B N 1
ATOM 4501 C CA . GLU B 1 238 ? -12.617 -32.469 1.48 1 97.06 238 GLU B CA 1
ATOM 4502 C C . GLU B 1 238 ? -13.992 -33.094 1.692 1 97.06 238 GLU B C 1
ATOM 4504 O O . GLU B 1 238 ? -14.133 -34.312 1.609 1 97.06 238 GLU B O 1
ATOM 4509 N N . ARG B 1 239 ? -14.93 -32.25 1.867 1 96.25 239 ARG B N 1
ATOM 4510 C CA . ARG B 1 239 ? -16.281 -32.781 2.072 1 96.25 239 ARG B CA 1
ATOM 4511 C C . ARG B 1 239 ? -16.875 -33.312 0.77 1 96.25 239 ARG B C 1
ATOM 4513 O O . ARG B 1 239 ? -16.453 -32.906 -0.318 1 96.25 239 ARG B O 1
ATOM 4520 N N . GLU B 1 240 ? -17.859 -34.156 0.958 1 94.56 240 GLU B N 1
ATOM 4521 C CA . GLU B 1 240 ? -18.578 -34.688 -0.195 1 94.56 240 GLU B CA 1
ATOM 4522 C C . GLU B 1 240 ? -19.406 -33.625 -0.879 1 94.56 240 GLU B C 1
ATOM 4524 O O . GLU B 1 240 ? -19.531 -33.594 -2.105 1 94.56 240 GLU B O 1
ATOM 4529 N N . ASP B 1 241 ? -19.906 -32.75 -0.05 1 95.19 241 ASP B N 1
ATOM 4530 C CA . ASP B 1 241 ? -20.734 -31.656 -0.568 1 95.19 241 ASP B CA 1
ATOM 4531 C C . ASP B 1 241 ? -19.922 -30.375 -0.739 1 95.19 241 ASP B C 1
ATOM 4533 O O . ASP B 1 241 ? -20.422 -29.266 -0.488 1 95.19 241 ASP B O 1
ATOM 4537 N N . ARG B 1 242 ? -18.688 -30.547 -1.129 1 96.5 242 ARG B N 1
ATOM 4538 C CA . ARG B 1 242 ? -17.812 -29.391 -1.238 1 96.5 242 ARG B CA 1
ATOM 4539 C C . ARG B 1 242 ? -18.359 -28.375 -2.242 1 96.5 242 ARG B C 1
ATOM 4541 O O . ARG B 1 242 ? -19.062 -28.75 -3.18 1 96.5 242 ARG B O 1
ATOM 4548 N N . PRO B 1 243 ? -18.016 -27.141 -2.055 1 98.25 243 PRO B N 1
ATOM 4549 C CA . PRO B 1 243 ? -18.391 -26.109 -3.033 1 98.25 243 PRO B CA 1
ATOM 4550 C C . PRO B 1 243 ? -17.641 -26.25 -4.352 1 98.25 243 PRO B C 1
ATOM 4552 O O . PRO B 1 243 ? -16.516 -26.766 -4.375 1 98.25 243 PRO B O 1
ATOM 4555 N N . ASP B 1 244 ? -18.281 -25.812 -5.383 1 98.5 244 ASP B N 1
ATOM 4556 C CA . ASP B 1 244 ? -17.594 -25.719 -6.668 1 98.5 244 ASP B CA 1
ATOM 4557 C C . ASP B 1 244 ? -17.281 -24.266 -7.016 1 98.5 244 ASP B C 1
ATOM 4559 O O . ASP B 1 244 ? -16.797 -23.969 -8.117 1 98.5 244 ASP B O 1
ATOM 4563 N N . GLY B 1 245 ? -17.547 -23.312 -6.062 1 98.75 245 GLY B N 1
ATOM 4564 C CA . GLY B 1 245 ? -17.219 -21.906 -6.227 1 98.75 245 GLY B CA 1
ATOM 4565 C C . GLY B 1 245 ? -17.047 -21.188 -4.906 1 98.75 245 GLY B C 1
ATOM 4566 O O . GLY B 1 245 ? -17.656 -21.547 -3.902 1 98.75 245 GLY B O 1
ATOM 4567 N N . PHE B 1 246 ? -16.172 -20.25 -4.902 1 98.94 246 PHE B N 1
ATOM 4568 C CA . PHE B 1 246 ? -15.984 -19.344 -3.779 1 98.94 246 PHE B CA 1
ATOM 4569 C C . PHE B 1 246 ? -16.047 -17.891 -4.238 1 98.94 246 PHE B C 1
ATOM 4571 O O . PHE B 1 246 ? -15.375 -17.516 -5.207 1 98.94 246 PHE B O 1
ATOM 4578 N N . PHE B 1 247 ? -16.859 -17.125 -3.629 1 98.94 247 PHE B N 1
ATOM 4579 C CA . PHE B 1 247 ? -16.812 -15.664 -3.707 1 98.94 247 PHE B CA 1
ATOM 4580 C C . PHE B 1 247 ? -16.234 -15.07 -2.426 1 98.94 247 PHE B C 1
ATOM 4582 O O . PHE B 1 247 ? -16.812 -15.25 -1.346 1 98.94 247 PHE B O 1
ATOM 4589 N N . ALA B 1 248 ? -15.086 -14.453 -2.541 1 98.88 248 ALA B N 1
ATOM 4590 C CA . ALA B 1 248 ? -14.383 -13.953 -1.366 1 98.88 248 ALA B CA 1
ATOM 4591 C C . ALA B 1 248 ? -14.57 -12.445 -1.222 1 98.88 248 ALA B C 1
ATOM 4593 O O . ALA B 1 248 ? -14.617 -11.719 -2.219 1 98.88 248 ALA B O 1
ATOM 4594 N N . ILE B 1 249 ? -14.547 -11.961 -0.017 1 97.81 249 ILE B N 1
ATOM 4595 C CA . ILE B 1 249 ? -14.781 -10.562 0.339 1 97.81 249 ILE B CA 1
ATOM 4596 C C . ILE B 1 249 ? -13.672 -9.688 -0.232 1 97.81 249 ILE B C 1
ATOM 4598 O O . ILE B 1 249 ? -13.859 -8.484 -0.424 1 97.81 249 ILE B O 1
ATOM 4602 N N . ASN B 1 250 ? -12.477 -10.273 -0.473 1 96.56 250 ASN B N 1
ATOM 4603 C CA . ASN B 1 250 ? -11.32 -9.562 -1.02 1 96.56 250 ASN B CA 1
ATOM 4604 C C . ASN B 1 250 ? -10.336 -10.523 -1.675 1 96.56 250 ASN B C 1
ATOM 4606 O O . ASN B 1 250 ? -10.477 -11.742 -1.558 1 96.56 250 ASN B O 1
ATOM 4610 N N . ASP B 1 251 ? -9.391 -9.984 -2.359 1 97.75 251 ASP B N 1
ATOM 4611 C CA . ASP B 1 251 ? -8.43 -10.781 -3.127 1 97.75 251 ASP B CA 1
ATOM 4612 C C . ASP B 1 251 ? -7.488 -11.547 -2.205 1 97.75 251 ASP B C 1
ATOM 4614 O O . ASP B 1 251 ? -7.035 -12.641 -2.545 1 97.75 251 ASP B O 1
ATOM 4618 N N . GLU B 1 252 ? -7.18 -11.023 -1.044 1 96.5 252 GLU B N 1
ATOM 4619 C CA . GLU B 1 252 ? -6.336 -11.742 -0.092 1 96.5 252 GLU B CA 1
ATOM 4620 C C . GLU B 1 252 ? -6.969 -13.07 0.316 1 96.5 252 GLU B C 1
ATOM 4622 O O . GLU B 1 252 ? -6.312 -14.109 0.283 1 96.5 252 GLU B O 1
ATOM 4627 N N . THR B 1 253 ? -8.195 -12.984 0.671 1 98.12 253 THR B N 1
ATOM 4628 C CA . THR B 1 253 ? -8.945 -14.18 1.039 1 98.12 253 THR B CA 1
ATOM 4629 C C . THR B 1 253 ? -9.039 -15.148 -0.14 1 98.12 253 THR B C 1
ATOM 4631 O O . THR B 1 253 ? -8.836 -16.359 0.018 1 98.12 253 THR B O 1
ATOM 4634 N N . ALA B 1 254 ? -9.305 -14.609 -1.321 1 98.75 254 ALA B N 1
ATOM 4635 C CA . ALA B 1 254 ? -9.391 -15.422 -2.529 1 98.75 254 ALA B CA 1
ATOM 4636 C C . ALA B 1 254 ? -8.07 -16.156 -2.801 1 98.75 254 ALA B C 1
ATOM 4638 O O . ALA B 1 254 ? -8.07 -17.312 -3.189 1 98.75 254 ALA B O 1
ATOM 4639 N N . SER B 1 255 ? -7 -15.453 -2.588 1 98.19 255 SER B N 1
ATOM 4640 C CA . SER B 1 255 ? -5.688 -16.062 -2.795 1 98.19 255 SER B CA 1
ATOM 4641 C C . SER B 1 255 ? -5.449 -17.203 -1.82 1 98.19 255 SER B C 1
ATOM 4643 O O . SER B 1 255 ? -4.785 -18.188 -2.16 1 98.19 255 SER B O 1
ATOM 4645 N N . GLY B 1 256 ? -5.965 -17.062 -0.566 1 98.44 256 GLY B N 1
ATOM 4646 C CA . GLY B 1 256 ? -5.891 -18.141 0.4 1 98.44 256 GLY B CA 1
ATOM 4647 C C . GLY B 1 256 ? -6.707 -19.359 -0.002 1 98.44 256 GLY B C 1
ATOM 4648 O O . GLY B 1 256 ? -6.273 -20.5 0.194 1 98.44 256 GLY B O 1
ATOM 4649 N N . ILE B 1 257 ? -7.848 -19.109 -0.574 1 98.88 257 ILE B N 1
ATOM 4650 C CA . ILE B 1 257 ? -8.695 -20.188 -1.082 1 98.88 257 ILE B CA 1
ATOM 4651 C C . ILE B 1 257 ? -7.98 -20.906 -2.217 1 98.88 257 ILE B C 1
ATOM 4653 O O . ILE B 1 257 ? -7.949 -22.141 -2.25 1 98.88 257 ILE B O 1
ATOM 4657 N N . LEU B 1 258 ? -7.406 -20.156 -3.123 1 98.75 258 LEU B N 1
ATOM 4658 C CA . LEU B 1 258 ? -6.668 -20.719 -4.25 1 98.75 258 LEU B CA 1
ATOM 4659 C C . LEU B 1 258 ? -5.547 -21.625 -3.762 1 98.75 258 LEU B C 1
ATOM 4661 O O . LEU B 1 258 ? -5.363 -22.719 -4.281 1 98.75 258 LEU B O 1
ATOM 4665 N N . TYR B 1 259 ? -4.836 -21.141 -2.748 1 97.81 259 TYR B N 1
ATOM 4666 C CA . TYR B 1 259 ? -3.752 -21.922 -2.17 1 97.81 259 TYR B CA 1
ATOM 4667 C C . TYR B 1 259 ? -4.285 -23.203 -1.547 1 97.81 259 TYR B C 1
ATOM 4669 O O . TYR B 1 259 ? -3.668 -24.266 -1.671 1 97.81 259 TYR B O 1
ATOM 4677 N N . SER B 1 260 ? -5.371 -23.125 -0.864 1 98.44 260 SER B N 1
ATOM 4678 C CA . SER B 1 260 ? -5.996 -24.281 -0.23 1 98.44 260 SER B CA 1
ATOM 4679 C C . SER B 1 260 ? -6.398 -25.328 -1.264 1 98.44 260 SER B C 1
ATOM 4681 O O . SER B 1 260 ? -6.262 -26.531 -1.024 1 98.44 260 SER B O 1
ATOM 4683 N N . CYS B 1 261 ? -6.922 -24.891 -2.406 1 98.62 261 CYS B N 1
ATOM 4684 C CA . CYS B 1 261 ? -7.266 -25.812 -3.482 1 98.62 261 CYS B CA 1
ATOM 4685 C C . CYS B 1 261 ? -6.035 -26.578 -3.949 1 98.62 261 CYS B C 1
ATOM 4687 O O . CYS B 1 261 ? -6.109 -27.781 -4.176 1 98.62 261 CYS B O 1
ATOM 4689 N N . LYS B 1 262 ? -4.98 -25.891 -4.105 1 96.81 262 LYS B N 1
ATOM 4690 C CA . LYS B 1 262 ? -3.727 -26.531 -4.492 1 96.81 262 LYS B CA 1
ATOM 4691 C C . LYS B 1 262 ? -3.314 -27.594 -3.48 1 96.81 262 LYS B C 1
ATOM 4693 O O . LYS B 1 262 ? -2.904 -28.688 -3.861 1 96.81 262 LYS B O 1
ATOM 4698 N N . LEU B 1 263 ? -3.455 -27.266 -2.232 1 96 263 LEU B N 1
ATOM 4699 C CA . LEU B 1 263 ? -3.039 -28.156 -1.161 1 96 263 LEU B CA 1
ATOM 4700 C C . LEU B 1 263 ? -3.812 -29.469 -1.223 1 96 263 LEU B C 1
ATOM 4702 O O . LEU B 1 263 ? -3.258 -30.531 -0.945 1 96 263 LEU B O 1
ATOM 4706 N N . VAL B 1 264 ? -5.039 -29.438 -1.636 1 97.44 264 VAL B N 1
ATOM 4707 C CA . VAL B 1 264 ? -5.863 -30.641 -1.606 1 97.44 264 VAL B CA 1
ATOM 4708 C C . VAL B 1 264 ? -5.941 -31.234 -3.006 1 97.44 264 VAL B C 1
ATOM 4710 O O . VAL B 1 264 ? -6.66 -32.219 -3.225 1 97.44 264 VAL B O 1
ATOM 4713 N N . GLY B 1 265 ? -5.309 -30.594 -3.982 1 97.38 265 GLY B N 1
ATOM 4714 C CA . GLY B 1 265 ? -5.148 -31.172 -5.309 1 97.38 265 GLY B CA 1
ATOM 4715 C C . GLY B 1 265 ? -6.336 -30.922 -6.219 1 97.38 265 GLY B C 1
ATOM 4716 O O . GLY B 1 265 ? -6.586 -31.688 -7.152 1 97.38 265 GLY B O 1
ATOM 4717 N N . LEU B 1 266 ? -7.113 -29.859 -5.938 1 98.19 266 LEU B N 1
ATOM 4718 C CA . LEU B 1 266 ? -8.258 -29.531 -6.781 1 98.19 266 LEU B CA 1
ATOM 4719 C C . LEU B 1 266 ? -7.867 -28.516 -7.859 1 98.19 266 LEU B C 1
ATOM 4721 O O . LEU B 1 266 ? -7.094 -27.594 -7.602 1 98.19 266 LEU B O 1
ATOM 4725 N N . LYS B 1 267 ? -8.445 -28.656 -9.023 1 98.12 267 LYS B N 1
ATOM 4726 C CA . LYS B 1 267 ? -8.117 -27.812 -10.172 1 98.12 267 LYS B CA 1
ATOM 4727 C C . LYS B 1 267 ? -8.969 -26.547 -10.18 1 98.12 267 LYS B C 1
ATOM 4729 O O . LYS B 1 267 ? -10.188 -26.609 -10.023 1 98.12 267 LYS B O 1
ATOM 4734 N N . VAL B 1 268 ? -8.359 -25.5 -10.344 1 98.62 268 VAL B N 1
ATOM 4735 C CA . VAL B 1 268 ? -9.008 -24.203 -10.539 1 98.62 268 VAL B CA 1
ATOM 4736 C C . VAL B 1 268 ? -8.781 -23.719 -11.969 1 98.62 268 VAL B C 1
ATOM 4738 O O . VAL B 1 268 ? -7.637 -23.641 -12.43 1 98.62 268 VAL B O 1
ATOM 4741 N N . PRO B 1 269 ? -9.805 -23.406 -12.711 1 98.31 269 PRO B N 1
ATOM 4742 C CA . PRO B 1 269 ? -11.195 -23.234 -12.297 1 98.31 269 PRO B CA 1
ATOM 4743 C C . PRO B 1 269 ? -12.055 -24.484 -12.523 1 98.31 269 PRO B C 1
ATOM 4745 O O . PRO B 1 269 ? -13.242 -24.484 -12.211 1 98.31 269 PRO B O 1
ATOM 4748 N N . ASP B 1 270 ? -11.5 -25.516 -13.039 1 98.25 270 ASP B N 1
ATOM 4749 C CA . ASP B 1 270 ? -12.273 -26.625 -13.594 1 98.25 270 ASP B CA 1
ATOM 4750 C C . ASP B 1 270 ? -13.148 -27.281 -12.531 1 98.25 270 ASP B C 1
ATOM 4752 O O . ASP B 1 270 ? -14.297 -27.641 -12.797 1 98.25 270 ASP B O 1
ATOM 4756 N N . GLU B 1 271 ? -12.602 -27.422 -11.328 1 98.19 271 GLU B N 1
ATOM 4757 C CA . GLU B 1 271 ? -13.336 -28.078 -10.242 1 98.19 271 GLU B CA 1
ATOM 4758 C C . GLU B 1 271 ? -13.875 -27.047 -9.25 1 98.19 271 GLU B C 1
ATOM 4760 O O . GLU B 1 271 ? -14.93 -27.25 -8.641 1 98.19 271 GLU B O 1
ATOM 4765 N N . VAL B 1 272 ? -13.117 -25.984 -9.062 1 98.75 272 VAL B N 1
ATOM 4766 C CA . VAL B 1 272 ? -13.531 -24.922 -8.148 1 98.75 272 VAL B CA 1
ATOM 4767 C C . VAL B 1 272 ? -13.227 -23.562 -8.758 1 98.75 272 VAL B C 1
ATOM 4769 O O . VAL B 1 272 ? -12.07 -23.25 -9.062 1 98.75 272 VAL B O 1
ATOM 4772 N N . SER B 1 273 ? -14.258 -22.75 -8.961 1 98.88 273 SER B N 1
ATOM 4773 C CA . SER B 1 273 ? -14.078 -21.359 -9.383 1 98.88 273 SER B CA 1
ATOM 4774 C C . SER B 1 273 ? -13.906 -20.438 -8.188 1 98.88 273 SER B C 1
ATOM 4776 O O . SER B 1 273 ? -14.492 -20.656 -7.125 1 98.88 273 SER B O 1
ATOM 4778 N N . ILE B 1 274 ? -13.094 -19.422 -8.367 1 98.94 274 ILE B N 1
ATOM 4779 C CA . ILE B 1 274 ? -12.812 -18.484 -7.277 1 98.94 274 ILE B CA 1
ATOM 4780 C C . ILE B 1 274 ? -12.883 -17.047 -7.801 1 98.94 274 ILE B C 1
ATOM 4782 O O . ILE B 1 274 ? -12.297 -16.734 -8.836 1 98.94 274 ILE B O 1
ATOM 4786 N N . CYS B 1 275 ? -13.602 -16.203 -7.137 1 98.94 275 CYS B N 1
ATOM 4787 C CA . CYS B 1 275 ? -13.664 -14.781 -7.441 1 98.94 275 CYS B CA 1
ATOM 4788 C C . CYS B 1 275 ? -13.344 -13.945 -6.207 1 98.94 275 CYS B C 1
ATOM 4790 O O . CYS B 1 275 ? -13.828 -14.242 -5.109 1 98.94 275 CYS B O 1
ATOM 4792 N N . GLY B 1 276 ? -12.484 -13.008 -6.43 1 98.62 276 GLY B N 1
ATOM 4793 C CA . GLY B 1 276 ? -12.156 -12.086 -5.355 1 98.62 276 GLY B CA 1
ATOM 4794 C C . GLY B 1 276 ? -12.781 -10.719 -5.531 1 98.62 276 GLY B C 1
ATOM 4795 O O . GLY B 1 276 ? -13.836 -10.586 -6.156 1 98.62 276 GLY B O 1
ATOM 4796 N N . PHE B 1 277 ? -12.211 -9.703 -4.848 1 97.94 277 PHE B N 1
ATOM 4797 C CA . PHE B 1 277 ? -12.703 -8.336 -4.84 1 97.94 277 PHE B CA 1
ATOM 4798 C C . PHE B 1 277 ? -11.57 -7.352 -4.57 1 97.94 277 PHE B C 1
ATOM 4800 O O . PHE B 1 277 ? -10.758 -7.57 -3.67 1 97.94 277 PHE B O 1
ATOM 4807 N N . THR B 1 278 ? -11.406 -6.238 -5.41 1 95.94 278 THR B N 1
ATOM 4808 C CA . THR B 1 278 ? -10.484 -5.125 -5.227 1 95.94 278 THR B CA 1
ATOM 4809 C C . THR B 1 278 ? -9.602 -4.941 -6.457 1 95.94 278 THR B C 1
ATOM 4811 O O . THR B 1 278 ? -9.414 -3.818 -6.934 1 95.94 278 THR B O 1
ATOM 4814 N N . ASP B 1 279 ? -9 -6.031 -6.961 1 96.44 279 ASP B N 1
ATOM 4815 C CA . ASP B 1 279 ? -8.133 -6.07 -8.133 1 96.44 279 ASP B CA 1
ATOM 4816 C C . ASP B 1 279 ? -6.793 -5.402 -7.848 1 96.44 279 ASP B C 1
ATOM 4818 O O . ASP B 1 279 ? -6.371 -4.508 -8.586 1 96.44 279 ASP B O 1
ATOM 4822 N N . GLY B 1 280 ? -6.16 -5.895 -6.824 1 93.12 280 GLY B N 1
ATOM 4823 C CA . GLY B 1 280 ? -4.809 -5.469 -6.5 1 93.12 280 GLY B CA 1
ATOM 4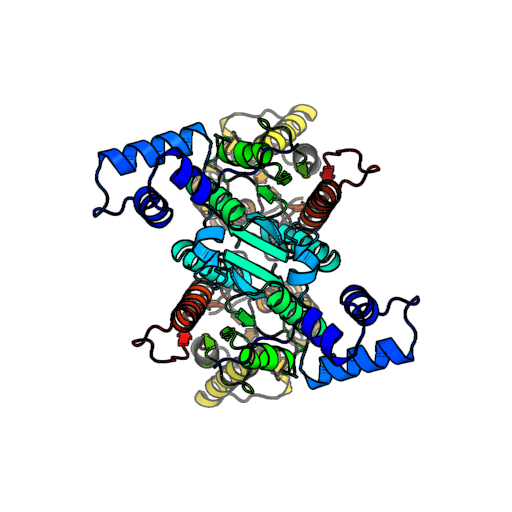824 C C . GLY B 1 280 ? -3.74 -6.305 -7.184 1 93.12 280 GLY B C 1
ATOM 4825 O O . GLY B 1 280 ? -4.047 -7.129 -8.047 1 93.12 280 GLY B O 1
ATOM 4826 N N . ALA B 1 281 ? -2.48 -6.062 -6.789 1 91.31 281 ALA B N 1
ATOM 4827 C CA . ALA B 1 281 ? -1.343 -6.758 -7.383 1 91.31 281 ALA B CA 1
ATOM 4828 C C . ALA B 1 281 ? -1.472 -8.266 -7.207 1 91.31 281 ALA B C 1
ATOM 4830 O O . ALA B 1 281 ? -1.055 -9.039 -8.078 1 91.31 281 ALA B O 1
ATOM 4831 N N . ILE B 1 282 ? -2.1 -8.656 -6.16 1 94.62 282 ILE B N 1
ATOM 4832 C CA . ILE B 1 282 ? -2.287 -10.07 -5.855 1 94.62 282 ILE B CA 1
ATOM 4833 C C . ILE B 1 282 ? -3.074 -10.742 -6.98 1 94.62 282 ILE B C 1
ATOM 4835 O O . ILE B 1 282 ? -2.762 -11.867 -7.383 1 94.62 282 ILE B O 1
ATOM 4839 N N . ALA B 1 283 ? -4.043 -10.07 -7.477 1 96.5 283 ALA B N 1
ATOM 4840 C CA . ALA B 1 283 ? -4.953 -10.641 -8.461 1 96.5 283 ALA B CA 1
ATOM 4841 C C . ALA B 1 283 ? -4.215 -10.977 -9.758 1 96.5 283 ALA B C 1
ATOM 4843 O O . ALA B 1 283 ? -4.59 -11.906 -10.469 1 96.5 283 ALA B O 1
ATOM 4844 N N . GLN B 1 284 ? -3.107 -10.273 -9.992 1 94.31 284 GLN B N 1
ATOM 4845 C CA . GLN B 1 284 ? -2.348 -10.469 -11.219 1 94.31 284 GLN B CA 1
ATOM 4846 C C . GLN B 1 284 ? -1.177 -11.422 -11 1 94.31 284 GLN B C 1
ATOM 4848 O O . GLN B 1 284 ? -0.56 -11.891 -11.961 1 94.31 284 GLN B O 1
ATOM 4853 N N . SER B 1 285 ? -0.953 -11.773 -9.75 1 94.81 285 SER B N 1
ATOM 4854 C CA . SER B 1 285 ? 0.281 -12.492 -9.453 1 94.81 285 SER B CA 1
ATOM 4855 C C . SER B 1 285 ? 0 -13.961 -9.141 1 94.81 285 SER B C 1
ATOM 4857 O O . SER B 1 285 ? 0.917 -14.781 -9.125 1 94.81 285 SER B O 1
ATOM 4859 N N . THR B 1 286 ? -1.204 -14.281 -8.875 1 97.19 286 THR B N 1
ATOM 4860 C CA . THR B 1 286 ? -1.555 -15.664 -8.594 1 97.19 286 THR B CA 1
ATOM 4861 C C . THR B 1 286 ? -1.521 -16.5 -9.867 1 97.19 286 THR B C 1
ATOM 4863 O O . THR B 1 286 ? -1.429 -15.953 -10.969 1 97.19 286 THR B O 1
ATOM 4866 N N . ASP B 1 287 ? -1.5 -17.797 -9.664 1 95.62 287 ASP B N 1
ATOM 4867 C CA . ASP B 1 287 ? -1.597 -18.734 -10.773 1 95.62 287 ASP B CA 1
ATOM 4868 C C . ASP B 1 287 ? -2.635 -19.828 -10.484 1 95.62 287 ASP B C 1
ATOM 4870 O O . ASP B 1 287 ? -2.4 -20.719 -9.664 1 95.62 287 ASP B O 1
ATOM 4874 N N . PRO B 1 288 ? -3.725 -19.875 -11.203 1 97.06 288 PRO B N 1
ATOM 4875 C CA . PRO B 1 288 ? -4.117 -18.906 -12.227 1 97.06 288 PRO B CA 1
ATOM 4876 C C . PRO B 1 288 ? -4.371 -17.516 -11.664 1 97.06 288 PRO B C 1
ATOM 4878 O O . PRO B 1 288 ? -4.559 -17.359 -10.453 1 97.06 288 PRO B O 1
ATOM 4881 N N . LYS B 1 289 ? -4.391 -16.5 -12.555 1 97.81 289 LYS B N 1
ATOM 4882 C CA . LYS B 1 289 ? -4.711 -15.133 -12.164 1 97.81 289 LYS B CA 1
ATOM 4883 C C . LYS B 1 289 ? -6.148 -15.031 -11.656 1 97.81 289 LYS B C 1
ATOM 4885 O O . LYS B 1 289 ? -7.055 -15.656 -12.211 1 97.81 289 LYS B O 1
ATOM 4890 N N . LEU B 1 290 ? -6.359 -14.203 -10.703 1 98.38 290 LEU B N 1
ATOM 4891 C CA . LEU B 1 290 ? -7.633 -14.164 -9.992 1 98.38 290 LEU B CA 1
ATOM 4892 C C . LEU B 1 290 ? -8.672 -13.383 -10.781 1 98.38 290 LEU B C 1
ATOM 4894 O O . LEU B 1 290 ? -8.422 -12.25 -11.203 1 98.38 290 LEU B O 1
ATOM 4898 N N . THR B 1 291 ? -9.812 -13.992 -11.07 1 98.81 291 THR B N 1
ATOM 4899 C CA . THR B 1 291 ? -11.023 -13.219 -11.367 1 98.81 291 THR B CA 1
ATOM 4900 C C . THR B 1 291 ? -11.438 -12.383 -10.164 1 98.81 291 THR B C 1
ATOM 4902 O O . THR B 1 291 ? -11.453 -12.875 -9.039 1 98.81 291 THR B O 1
ATOM 49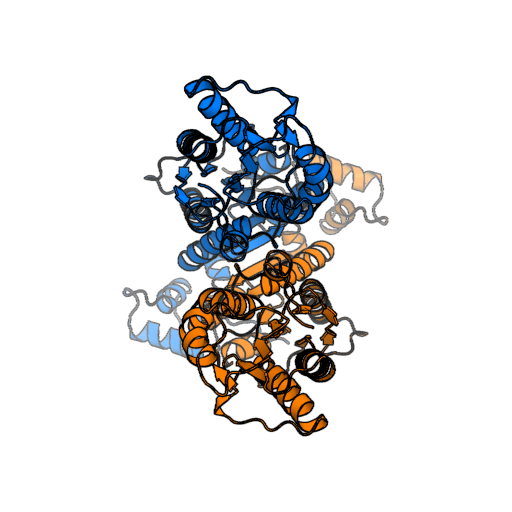05 N N . THR B 1 292 ? -11.703 -11.109 -10.391 1 98.81 292 THR B N 1
ATOM 4906 C CA . THR B 1 292 ? -11.961 -10.227 -9.258 1 98.81 292 THR B CA 1
ATOM 4907 C C . THR B 1 292 ? -12.836 -9.047 -9.68 1 98.81 292 THR B C 1
ATOM 4909 O O . THR B 1 292 ? -13.141 -8.891 -10.867 1 98.81 292 THR B O 1
ATOM 4912 N N . VAL B 1 293 ? -13.344 -8.328 -8.703 1 98.75 293 VAL B N 1
ATOM 4913 C CA . VAL B 1 293 ? -14.102 -7.098 -8.922 1 98.75 293 VAL B CA 1
ATOM 4914 C C . VAL B 1 293 ? -13.219 -5.891 -8.633 1 98.75 293 VAL B C 1
ATOM 4916 O O . VAL B 1 293 ? -12.625 -5.789 -7.555 1 98.75 293 VAL B O 1
ATOM 4919 N N . GLU B 1 294 ? -13.078 -5.043 -9.578 1 98.19 294 GLU B N 1
ATOM 4920 C CA . GLU B 1 294 ? -12.258 -3.846 -9.422 1 98.19 294 GLU B CA 1
ATOM 4921 C C . GLU B 1 294 ? -13.039 -2.729 -8.734 1 98.19 294 GLU B C 1
ATOM 4923 O O . GLU B 1 294 ? -14.156 -2.41 -9.141 1 98.19 294 GLU B O 1
ATOM 4928 N N . GLN B 1 295 ? -12.461 -2.068 -7.73 1 97.31 295 GLN B N 1
ATOM 4929 C CA . GLN B 1 295 ? -13.141 -1.086 -6.895 1 97.31 295 GLN B CA 1
ATOM 4930 C C . GLN B 1 295 ? -12.781 0.337 -7.309 1 97.31 295 GLN B C 1
ATOM 4932 O O . GLN B 1 295 ? -13.43 1.296 -6.887 1 97.31 295 GLN B O 1
ATOM 4937 N N . HIS B 1 296 ? -11.773 0.501 -8.102 1 97.5 296 HIS B N 1
ATOM 4938 C CA . HIS B 1 296 ? -11.32 1.806 -8.57 1 97.5 296 HIS B CA 1
ATOM 4939 C C . HIS B 1 296 ? -11 2.729 -7.398 1 97.5 296 HIS B C 1
ATOM 4941 O O . HIS B 1 296 ? -11.539 3.834 -7.309 1 97.5 296 HIS B O 1
ATOM 4947 N N . GLY B 1 297 ? -10.055 2.297 -6.543 1 97.81 297 GLY B N 1
ATOM 4948 C CA . GLY B 1 297 ? -9.695 3.006 -5.324 1 97.81 297 GLY B CA 1
ATOM 4949 C C . GLY B 1 297 ? -9.266 4.438 -5.574 1 97.81 297 GLY B C 1
ATOM 4950 O O . GLY B 1 297 ? -9.633 5.344 -4.82 1 97.81 297 GLY B O 1
ATOM 4951 N N . GLU B 1 298 ? -8.5 4.688 -6.613 1 97.88 298 GLU B N 1
ATOM 4952 C CA . GLU B 1 298 ? -8.039 6.035 -6.93 1 97.88 298 GLU B CA 1
ATOM 4953 C C . GLU B 1 298 ? -9.211 6.965 -7.215 1 97.88 298 GLU B C 1
ATOM 4955 O O . GLU B 1 298 ? -9.219 8.117 -6.773 1 97.88 298 GLU B O 1
ATOM 4960 N N . GLU B 1 299 ? -10.164 6.457 -7.953 1 98.12 299 GLU B N 1
ATOM 4961 C CA . GLU B 1 299 ? -11.359 7.242 -8.25 1 98.12 299 GLU B CA 1
ATOM 4962 C C . GLU B 1 299 ? -12.141 7.574 -6.98 1 98.12 299 GLU B C 1
ATOM 4964 O O . GLU B 1 299 ? -12.672 8.68 -6.848 1 98.12 299 GLU B O 1
ATOM 4969 N N . VAL B 1 300 ? -12.219 6.625 -6.082 1 98.19 300 VAL B N 1
ATOM 4970 C CA . VAL B 1 300 ? -12.867 6.852 -4.797 1 98.19 300 VAL B CA 1
ATOM 4971 C C . VAL B 1 300 ? -12.18 8.016 -4.074 1 98.19 300 VAL B C 1
ATOM 4973 O O . VAL B 1 300 ? -12.852 8.93 -3.584 1 98.19 300 VAL B O 1
ATOM 4976 N N . GLY B 1 301 ? -10.859 7.984 -4.055 1 98.62 301 GLY B N 1
ATOM 4977 C CA . GLY B 1 301 ? -10.102 9.039 -3.402 1 98.62 301 GLY B CA 1
ATOM 4978 C C . GLY B 1 301 ? -10.297 10.398 -4.043 1 98.62 301 GLY B C 1
ATOM 4979 O O . GLY B 1 301 ? -10.531 11.391 -3.346 1 98.62 301 GLY B O 1
ATOM 4980 N N . LYS B 1 302 ? -10.219 10.469 -5.363 1 98.31 302 LYS B N 1
ATOM 4981 C CA . LYS B 1 302 ? -10.406 11.711 -6.105 1 98.31 302 LYS B CA 1
ATOM 4982 C C . LYS B 1 302 ? -11.789 12.305 -5.844 1 98.31 302 LYS B C 1
ATOM 4984 O O . LYS B 1 302 ? -11.93 13.508 -5.633 1 98.31 302 LYS B O 1
ATOM 4989 N N . SER B 1 303 ? -12.789 11.438 -5.816 1 97.69 303 SER B N 1
ATOM 4990 C CA . SER B 1 303 ? -14.156 11.891 -5.586 1 97.69 303 SER B CA 1
ATOM 4991 C C . SER B 1 303 ? -14.328 12.438 -4.168 1 97.69 303 SER B C 1
ATOM 4993 O O . SER B 1 303 ? -14.953 13.477 -3.971 1 97.69 303 SER B O 1
ATOM 4995 N N . ALA B 1 304 ? -13.758 11.734 -3.205 1 98.06 304 ALA B N 1
ATOM 4996 C CA . ALA B 1 304 ? -13.898 12.125 -1.805 1 98.06 304 ALA B CA 1
ATOM 4997 C C . ALA B 1 304 ? -13.289 13.5 -1.557 1 98.06 304 ALA B C 1
ATOM 4999 O O . ALA B 1 304 ? -13.906 14.359 -0.918 1 98.06 304 ALA B O 1
ATOM 5000 N N . ILE B 1 305 ? -12.094 13.734 -2.09 1 97.88 305 ILE B N 1
ATOM 5001 C CA . ILE B 1 305 ? -11.391 14.984 -1.848 1 97.88 305 ILE B CA 1
ATOM 5002 C C . ILE B 1 305 ? -12.078 16.125 -2.604 1 97.88 305 ILE B C 1
ATOM 5004 O O . ILE B 1 305 ? -12.141 17.25 -2.115 1 97.88 305 ILE B O 1
ATOM 5008 N N . HIS B 1 306 ? -12.617 15.852 -3.818 1 96.25 306 HIS B N 1
ATOM 5009 C CA . HIS B 1 306 ? -13.352 16.875 -4.562 1 96.25 306 HIS B CA 1
ATOM 5010 C C . HIS B 1 306 ? -14.578 17.344 -3.787 1 96.25 306 HIS B C 1
ATOM 5012 O O . HIS B 1 306 ? -14.828 18.547 -3.689 1 96.25 306 HIS B O 1
ATOM 5018 N N . ILE B 1 307 ? -15.32 16.406 -3.27 1 96.25 307 ILE B N 1
ATOM 5019 C CA . ILE B 1 307 ? -16.516 16.75 -2.498 1 96.25 307 ILE B CA 1
ATOM 5020 C C . ILE B 1 307 ? -16.125 17.562 -1.275 1 96.25 307 ILE B C 1
ATOM 5022 O O . ILE B 1 307 ? -16.766 18.578 -0.968 1 96.25 307 ILE B O 1
ATOM 5026 N N . LEU B 1 308 ? -15.047 17.156 -0.594 1 96.69 308 LEU B N 1
ATOM 5027 C CA . LEU B 1 308 ? -14.633 17.844 0.619 1 96.69 308 LEU B CA 1
ATOM 5028 C C . LEU B 1 308 ? -14.195 19.266 0.303 1 96.69 308 LEU B C 1
ATOM 5030 O O . LEU B 1 308 ? -14.57 20.219 1.01 1 96.69 308 LEU B O 1
ATOM 5034 N N . ILE B 1 309 ? -13.391 19.453 -0.745 1 95 309 ILE B N 1
ATOM 5035 C CA . ILE B 1 309 ? -12.891 20.781 -1.122 1 95 309 ILE B CA 1
ATOM 5036 C C . ILE B 1 309 ? -14.062 21.688 -1.483 1 95 309 ILE B C 1
ATOM 5038 O O . ILE B 1 309 ? -14.086 22.859 -1.101 1 95 309 ILE B O 1
ATOM 5042 N N . ASP B 1 310 ? -15.031 21.125 -2.207 1 93.19 310 ASP B N 1
ATOM 5043 C CA . ASP B 1 310 ? -16.219 21.891 -2.537 1 93.19 310 ASP B CA 1
ATOM 5044 C C . ASP B 1 310 ? -16.922 22.391 -1.273 1 93.19 310 ASP B C 1
ATOM 5046 O O . ASP B 1 310 ? -17.438 23.516 -1.235 1 93.19 310 ASP B O 1
ATOM 5050 N N . LYS B 1 311 ? -16.953 21.547 -0.256 1 92.31 311 LYS B N 1
ATOM 5051 C CA . LYS B 1 311 ? -17.578 21.906 1.012 1 92.31 311 LYS B CA 1
ATOM 5052 C C . LYS B 1 311 ? -16.766 22.984 1.733 1 92.31 311 LYS B C 1
ATOM 5054 O O . LYS B 1 311 ? -17.328 23.938 2.271 1 92.31 311 LYS B O 1
ATOM 5059 N N . ILE B 1 312 ? -15.461 22.781 1.736 1 92.06 312 ILE B N 1
ATOM 5060 C CA . ILE B 1 312 ? -14.57 23.719 2.414 1 92.06 312 ILE B CA 1
ATOM 5061 C C . ILE B 1 312 ? -14.664 25.094 1.757 1 92.06 312 ILE B C 1
ATOM 5063 O O . ILE B 1 312 ? -14.719 26.109 2.445 1 92.06 312 ILE B O 1
ATOM 5067 N N . GLU B 1 313 ? -14.711 25.094 0.459 1 89.31 313 GLU B N 1
ATOM 5068 C CA . GLU B 1 313 ? -14.68 26.344 -0.29 1 89.31 313 GLU B CA 1
ATOM 5069 C C . GLU B 1 313 ? -16.078 26.906 -0.498 1 89.31 313 GLU B C 1
ATOM 5071 O O . GLU B 1 313 ? -16.25 27.969 -1.099 1 89.31 313 GLU B O 1
ATOM 5076 N N . GLU B 1 314 ? -17.125 26.281 0.054 1 82.06 314 GLU B N 1
ATOM 5077 C CA . GLU B 1 314 ? -18.516 26.688 -0.024 1 82.06 314 GLU B CA 1
ATOM 5078 C C . GLU B 1 314 ? -18.922 26.984 -1.464 1 82.06 314 GLU B C 1
ATOM 5080 O O . GLU B 1 314 ? -19.5 28.047 -1.753 1 82.06 314 GLU B O 1
ATOM 5085 N N . ASN B 1 315 ? -18.5 26.109 -2.252 1 73.69 315 ASN B N 1
ATOM 5086 C CA . ASN B 1 315 ? -18.891 26.25 -3.648 1 73.69 315 ASN B CA 1
ATOM 5087 C C . ASN B 1 315 ? -20.406 26.125 -3.816 1 73.69 315 ASN B C 1
ATOM 5089 O O . ASN B 1 315 ? -20.984 25.094 -3.482 1 73.69 315 ASN B O 1
ATOM 5093 N N . PRO B 1 316 ? -21.078 27.188 -4.184 1 66.44 316 PRO B N 1
ATOM 5094 C CA . PRO B 1 316 ? -22.547 27.219 -4.266 1 66.44 316 PRO B CA 1
ATOM 5095 C C . PRO B 1 316 ? -23.094 26.203 -5.262 1 66.44 316 PRO B C 1
ATOM 5097 O O . PRO B 1 316 ? -24.266 25.812 -5.172 1 66.44 316 PRO B O 1
ATOM 5100 N N . ASN B 1 317 ? -22.469 25.828 -6.266 1 61.62 317 ASN B N 1
ATOM 5101 C CA . ASN B 1 317 ? -22.938 24.938 -7.312 1 61.62 317 ASN B CA 1
ATOM 5102 C C . ASN B 1 317 ? -22.797 23.469 -6.898 1 61.62 317 ASN B C 1
ATOM 5104 O O . ASN B 1 317 ? -23.109 22.562 -7.676 1 61.62 317 ASN B O 1
ATOM 5108 N N . THR B 1 318 ? -22.328 23.328 -5.617 1 64 318 THR B N 1
ATOM 5109 C CA . THR B 1 318 ? -22 21.953 -5.258 1 64 318 THR B CA 1
ATOM 5110 C C . THR B 1 318 ? -23.203 21.266 -4.617 1 64 318 THR B C 1
ATOM 5112 O O . THR B 1 318 ? -23.781 21.781 -3.668 1 64 318 THR B O 1
ATOM 5115 N N . LYS B 1 319 ? -24.047 20.656 -5.461 1 57.78 319 LYS B N 1
ATOM 5116 C CA . LYS B 1 319 ? -25.062 19.781 -4.871 1 57.78 319 LYS B CA 1
ATOM 5117 C C . LYS B 1 319 ? -24.406 18.703 -4.008 1 57.78 319 LYS B C 1
ATOM 5119 O O . LYS B 1 319 ? -23.406 18.094 -4.402 1 57.78 319 LYS B O 1
ATOM 5124 N N . SER B 1 320 ? -24.656 18.828 -2.621 1 61.19 320 SER B N 1
ATOM 5125 C CA . SER B 1 320 ? -24.172 17.844 -1.652 1 61.19 320 SER B CA 1
ATOM 5126 C C . SER B 1 320 ? -24.391 16.422 -2.143 1 61.19 320 SER B C 1
ATOM 5128 O O . SER B 1 320 ? -25.531 16 -2.344 1 61.19 320 SER B O 1
ATOM 5130 N N . ALA B 1 321 ? -23.391 15.867 -2.979 1 73.88 321 ALA B N 1
ATOM 5131 C CA . ALA B 1 321 ? -23.875 14.617 -3.547 1 73.88 321 ALA B CA 1
ATOM 5132 C C . ALA B 1 321 ? -23 13.445 -3.135 1 73.88 321 ALA B C 1
ATOM 5134 O O . ALA B 1 321 ? -21.766 13.555 -3.131 1 73.88 321 ALA B O 1
ATOM 5135 N N . ASN B 1 322 ? -23.609 12.508 -2.324 1 89.38 322 ASN B N 1
ATOM 5136 C CA . ASN B 1 322 ? -23.062 11.156 -2.223 1 89.38 322 ASN B CA 1
ATOM 5137 C C . ASN B 1 322 ? -22.672 10.602 -3.592 1 89.38 322 ASN B C 1
ATOM 5139 O O . ASN B 1 322 ? -23.297 10.953 -4.602 1 89.38 322 ASN B O 1
ATOM 5143 N N . LYS B 1 323 ? -21.609 10.039 -3.623 1 95.12 323 LYS B N 1
ATOM 5144 C CA . LYS B 1 323 ? -21.172 9.43 -4.871 1 95.12 323 LYS B CA 1
ATOM 5145 C C . LYS B 1 323 ? -21 7.918 -4.719 1 95.12 323 LYS B C 1
ATOM 5147 O O . LYS B 1 323 ? -20.516 7.441 -3.695 1 95.12 323 LYS B O 1
ATOM 5152 N N . ILE B 1 324 ? -21.484 7.227 -5.684 1 96.38 324 ILE B N 1
ATOM 5153 C CA . ILE B 1 324 ? -21.281 5.785 -5.785 1 96.38 324 ILE B CA 1
ATOM 5154 C C . ILE B 1 324 ? -20.344 5.477 -6.957 1 96.38 324 ILE B C 1
ATOM 5156 O O . ILE B 1 324 ? -20.625 5.871 -8.094 1 96.38 324 ILE B O 1
ATOM 5160 N N . VAL B 1 325 ? -19.25 4.891 -6.691 1 97.44 325 VAL B N 1
ATOM 5161 C CA . VAL B 1 325 ? -18.297 4.5 -7.723 1 97.44 325 VAL B CA 1
ATOM 5162 C C . VAL B 1 325 ? -18.641 3.107 -8.242 1 97.44 325 VAL B C 1
ATOM 5164 O O . VAL B 1 325 ? -18.719 2.15 -7.469 1 97.44 325 VAL B O 1
ATOM 5167 N N . ARG B 1 326 ? -18.812 2.971 -9.523 1 96.94 326 ARG B N 1
ATOM 5168 C CA . ARG B 1 326 ? -19.172 1.704 -10.148 1 96.94 326 ARG B CA 1
ATOM 5169 C C . ARG B 1 326 ? -17.984 0.749 -10.188 1 96.94 326 ARG B C 1
ATOM 5171 O O . ARG B 1 326 ? -16.844 1.18 -10.32 1 96.94 326 ARG B O 1
ATOM 5178 N N . THR B 1 327 ? -18.297 -0.502 -10.055 1 97.25 327 THR B N 1
ATOM 5179 C CA . THR B 1 327 ? -17.281 -1.549 -10.109 1 97.25 327 THR B CA 1
ATOM 5180 C C . THR B 1 327 ? -17.328 -2.268 -11.453 1 97.25 327 THR B C 1
ATOM 5182 O O . THR B 1 327 ? -18.281 -2.111 -12.219 1 97.25 327 THR B O 1
ATOM 5185 N N . ASN B 1 328 ? -16.266 -2.945 -11.742 1 97.44 328 ASN B N 1
ATOM 5186 C CA . ASN B 1 328 ? -16.266 -3.816 -12.914 1 97.44 328 ASN B CA 1
ATOM 5187 C C . ASN B 1 328 ? -15.672 -5.188 -12.594 1 97.44 328 ASN B C 1
ATOM 5189 O O . ASN B 1 328 ? -14.695 -5.289 -11.844 1 97.44 328 ASN B O 1
ATOM 5193 N N . LEU B 1 329 ? -16.344 -6.168 -13.164 1 98.62 329 LEU B N 1
ATOM 5194 C CA . LEU B 1 329 ? -15.828 -7.531 -13.07 1 98.62 329 LEU B CA 1
ATOM 5195 C C . LEU B 1 329 ? -14.656 -7.734 -14.023 1 98.62 329 LEU B C 1
ATOM 5197 O O . LEU B 1 329 ? -14.758 -7.434 -15.211 1 98.62 329 LEU B O 1
ATOM 5201 N N . VAL B 1 330 ? -13.539 -8.156 -13.508 1 98.75 330 VAL B N 1
ATOM 5202 C CA . VAL B 1 330 ? -12.367 -8.492 -14.312 1 98.75 330 VAL B CA 1
ATOM 5203 C C . VAL B 1 330 ? -12.172 -10.008 -14.336 1 98.75 330 VAL B C 1
ATOM 5205 O O . VAL B 1 330 ? -11.719 -10.594 -13.359 1 98.75 330 VAL B O 1
ATOM 5208 N N . VAL B 1 331 ? -12.461 -10.562 -15.43 1 98.75 331 VAL B N 1
ATOM 5209 C CA . VAL B 1 331 ? -12.422 -12.016 -15.57 1 98.75 331 VAL B CA 1
ATOM 5210 C C . VAL B 1 331 ? -11 -12.453 -15.922 1 98.75 331 VAL B C 1
ATOM 5212 O O . VAL B 1 331 ? -10.391 -11.922 -16.859 1 98.75 331 VAL B O 1
ATOM 5215 N N . ARG B 1 332 ? -10.469 -13.414 -15.094 1 98.25 332 ARG B N 1
ATOM 5216 C CA . ARG B 1 332 ? -9.164 -14.008 -15.367 1 98.25 332 ARG B CA 1
ATOM 5217 C C . ARG B 1 332 ? -9.227 -15.531 -15.258 1 98.25 332 ARG B C 1
ATOM 5219 O O . ARG B 1 332 ? -10.195 -16.156 -15.703 1 98.25 332 ARG B O 1
ATOM 5226 N N . GLY B 1 333 ? -8.195 -16.156 -14.648 1 98.31 333 GLY B N 1
ATOM 5227 C CA . GLY B 1 333 ? -8.031 -17.594 -14.852 1 98.31 333 GLY B CA 1
ATOM 5228 C C . GLY B 1 333 ? -8.648 -18.422 -13.742 1 98.31 333 GLY B C 1
ATOM 5229 O O . GLY B 1 333 ? -8.734 -19.656 -13.852 1 98.31 333 GLY B O 1
ATOM 5230 N N . THR B 1 334 ? -9.227 -17.766 -12.695 1 98.81 334 THR B N 1
ATOM 5231 C CA . THR B 1 334 ? -9.711 -18.562 -11.57 1 98.81 334 THR B CA 1
ATOM 5232 C C . THR B 1 334 ? -11.203 -18.859 -11.719 1 98.81 334 THR B C 1
ATOM 5234 O O . THR B 1 334 ? -11.812 -19.453 -10.828 1 98.81 334 THR B O 1
ATOM 5237 N N . THR B 1 335 ? -11.805 -18.469 -12.797 1 98.75 335 THR B N 1
ATOM 5238 C CA . THR B 1 335 ? -13.188 -18.828 -13.086 1 98.75 335 THR B CA 1
ATOM 5239 C C . THR B 1 335 ? -13.297 -19.438 -14.484 1 98.75 335 THR B C 1
ATOM 5241 O O . THR B 1 335 ? -12.414 -19.25 -15.32 1 98.75 335 THR B O 1
ATOM 5244 N N . LYS B 1 336 ? -14.406 -20.172 -14.688 1 96.75 336 LYS B N 1
ATOM 5245 C CA . LYS B 1 336 ? -14.641 -20.844 -15.961 1 96.75 336 LYS B CA 1
ATOM 5246 C C . LYS B 1 336 ? -15.102 -19.859 -17.031 1 96.75 336 LYS B C 1
ATOM 5248 O O . LYS B 1 336 ? -15.789 -18.891 -16.734 1 96.75 336 LYS B O 1
#

Organism: NCBI:txid997884

Nearest PDB structures (foldseek):
  1rzr-assembly1_G  TM=9.142E-01  e=3.303E-28  Priestia megaterium
  3oqo-assembly1_C  TM=9.125E-01  e=1.606E-27  Bacillus subtilis
  1zvv-assembly2_B  TM=9.242E-01  e=3.866E-27  Bacillus subtilis
  1zvv-assembly2_G-3  TM=9.106E-01  e=4.346E-27  Bacillus subtilis
  3kjx-assembly2_C  TM=7.575E-01  e=8.831E-21  Ruegeria pomeroyi

InterPro domains:
  IPR000843 LacI-type HTH domain [PF00356] (7-52)
  IPR000843 LacI-type HTH domain [PS50932] (6-60)
  IPR000843 LacI-type HTH domain [SM00354] (5-75)
  IPR000843 LacI-type HTH domain [cd01392] (9-60)
  IPR010982 Lambda repressor-like, DNA-binding domain superfamily [G3DSA:1.10.260.40] (5-62)
  IPR010982 Lambda repressor-like, DNA-binding domain superfamily [SSF47413] (5-64)
  IPR028082 Periplasmic binding protein-like I [SSF53822] (65-336)
  IPR046335 Transcriptional regulator LacI/GalR-like, sensor domain [PF13377] (174-335)

Radius of gyration: 28.29 Å; Cα contacts (8 Å, |Δi|>4): 1372; chains: 2; bounding box: 67×88×71 Å

Foldseek 3Di:
DPPPQQALCNLCVVVVHDSVLLVCLCVVPVVRDPVSSVSSVVVCVVSVNDHPPVVVCVVVVAALEEEEEAQDCPDFLRVLLVVLQCVLSVVVVGHYHYDHQVLPQVSVLVSLVVCVVVRHQEYEYAHRVPDDDCVSVVVCVVVVHAYEYEDFDDPVDDHAYEHAQLLVLLLVVLLVQVVQPWQQEAEAFADCVTPSRVNSVNSNVVNCVVVPRDDDPVSYHPHQALVRLLVPQLVQCPDPPHGLEYEYAALRSQLSNVVSCVVNPHDANVRHAYEGEADDPSQVPDVFRHWYKHRSSSVRNNVRNVLSVCSSVVPVPDDSDHHYHYIDTDDTGRGD/DPPPQQALCNLCVVVVHDSVLLVCLCVVPVVHDPVSSVSSVVVCVVSVNDHPPVVVCVVVVAALEEEEEAQDCPDFLRVLLVVLQCVLSVVVVGHYHYDHQVLPQVSVLVSLVVCVVVRHQEYEYAHRVPDDDCVSVVVCVVVVHAYEYEDFDDPVDDHAYEHAQLLVLLLVVLLVQVVQPWQQEAEAFADCVTPSRVNSVNSNVVNCVVVPRDDDPVSYHPHQALVRLLVPQLVQCPDPPHGLEYEYAALRSQLSNVVSCVVNPHDANVRHAYEGEADDPSQCPDVFRHWYKHRSSSVRNNVRNVLSVCSSVVPVPDDSDHHYHYIDTDDTGRGD

Solvent-accessible surface area (backbone atoms only — not comparable to full-atom values): 34198 Å² total; per-residue (Å²): 127,83,73,77,79,76,44,57,60,50,50,9,62,71,71,71,46,51,45,67,55,42,55,38,25,75,68,62,38,80,89,46,55,68,69,56,28,48,52,49,49,50,50,23,60,77,66,67,45,63,85,48,57,51,64,64,30,55,76,54,74,66,48,55,33,30,32,36,41,35,34,45,54,78,35,67,58,51,17,28,19,49,44,21,27,49,56,50,33,48,76,73,67,34,44,40,33,54,45,63,26,70,41,30,41,72,44,42,45,53,49,48,52,49,38,56,50,67,46,38,44,30,36,39,36,32,58,27,80,63,48,85,77,57,64,61,59,50,51,37,49,76,69,70,26,52,51,25,27,33,65,39,62,68,88,89,53,98,60,46,38,29,33,58,37,35,30,61,38,28,20,52,50,46,39,49,43,43,76,51,66,39,75,38,67,30,35,27,29,51,66,69,87,40,63,52,38,41,29,28,47,49,13,40,53,50,32,33,52,74,72,72,40,87,80,54,75,85,38,53,40,86,30,69,36,32,68,51,23,46,70,53,41,46,68,48,62,70,39,94,83,36,60,31,21,38,42,24,64,25,40,54,18,30,51,16,42,54,51,26,33,53,74,74,70,50,50,63,23,85,56,32,22,38,30,24,28,49,59,49,72,51,30,71,41,24,71,54,26,40,11,22,23,32,49,54,32,36,58,51,15,37,51,40,45,50,55,43,48,37,59,66,68,60,43,83,86,58,71,91,61,66,41,73,40,74,48,47,78,42,86,44,42,16,38,102,127,82,73,75,76,76,43,56,61,50,50,9,62,72,70,71,46,52,45,68,55,43,55,37,25,75,69,62,39,79,89,45,56,67,68,56,29,48,52,50,47,52,50,23,59,77,64,67,45,64,85,48,58,51,65,62,31,54,74,53,74,64,49,56,32,31,33,36,42,36,34,45,53,77,35,66,59,51,15,28,18,48,44,21,27,48,56,50,34,48,75,72,68,33,46,39,33,55,47,63,27,71,40,29,41,69,43,43,46,52,49,49,53,50,38,55,50,66,45,38,44,29,38,40,37,32,57,28,80,63,48,87,75,58,64,61,60,50,52,38,49,76,68,71,26,52,52,24,27,32,66,38,64,67,88,87,52,99,59,46,37,29,32,58,38,36,32,62,39,28,21,52,49,47,39,50,44,42,77,51,66,39,75,38,68,30,35,28,30,50,65,68,88,40,61,54,37,42,31,29,48,50,13,40,52,49,34,32,51,75,72,70,39,87,81,54,74,85,40,54,39,86,32,68,36,32,68,52,23,46,70,53,41,47,68,48,62,69,40,93,82,35,59,30,21,38,43,23,65,24,39,54,18,31,50,16,41,54,51,26,32,53,74,74,70,50,48,62,22,86,56,32,23,38,30,24,27,49,60,48,73,52,30,71,42,25,70,55,27,40,12,22,26,32,46,52,33,36,58,48,15,37,51,40,46,51,55,44,50,38,60,67,68,59,43,83,86,56,70,91,61,67,41,72,40,74,48,48,78,43,85,45,42,17,38,103

pLDDT: mean 91.05, std 13.3, range [28.23, 98.94]

Secondary structure (DSSP, 8-state):
----PPPHHHHHHHHTS-HHHHHHHHTT-TTS-HHHHHHHHHHHHHTT----HHHHHHHS----EEEEEES-SS-HHHHHHHHHHHHHHHHTT-EEEEEE-TT-HHHHHHHHHHHHHTT-SEEEE---TT----HHHHHHHHTT--EEEESS--SSS--EEEEE-HHHHHHHHHHHHHHTT-SSEEEEE--TTSHHHHHHHHHHHHHHHHTT----GGGEEE--SHHHHHHHHHHHHTSTT--SEEEESSHHHHHHHHHHHHHHT--TTTT-EEE-SB--HHHHHSSSPPBEEE--HHHHHHHHHHHHHHHHTT-TT-----EEEPPEEE--TT--/----PPPHHHHHHHHTS-HHHHHHHHTT-TTS-HHHHHHHHHHHHHTT----HHHHHHHS----EEEEEES-SS-HHHHHHHHHHHHHHHHTT-EEEEEE-TT-HHHHHHHHHHHHHTT-SEEEE---TT----HHHHHHHHTT--EEEESS--SSS--EEEEE-HHHHHHHHHHHHHHTT-SSEEEEE--TTSHHHHHHHHHHHHHHHHTT----GGGEEE--SHHHHHHHHHHHHTSTT--SEEEESSHHHHHHHHHHHHHHT--TTTT-EEE-SB--HHHHHSSSPPBEEE--HHHHHHHHHHHHHHHHTT-TT-----EEEPPEEE--TT--